Protein AF-A0A7R8VFJ6-F1 (afdb_monomer)

Foldseek 3Di:
DDPPPDQPPDDLLCQLVVCPVVQLADPCLVVLVVVLVVLVVVLVVPDDDDPVLCVLVVDDDQALVNLVVSLVVCCVVQVVQADPVRDRDDPSNVSSVVSNVSCVVRVSRLNVLSVVLNCLVPPVLVVLVVLLVVLVVLLVVLVVLLVVLVVVLVVLVVVLVVVCVVQVHPLPQLLVRNVVCLVCQVVLQQVLLVLLLVLPLLQVLVQLVVCLVVVDDPVPGALLLSVCSNVPNWAFLLCVVVVDHAPAFDEDDQPADRPDDDDPDDDDDDPDPCPDDDDDDDPDPDDDDDDDDPDPDPDDPPPDDDDDPDPDPPPPDDPDDDDDDDDDDDDDDDDPPDDDDDDDDDDDDGHYQDDLRSHILLLRPVSLVSNLVSLVVSLVVLVVVLVVLVCVVVPDPPVVVSCPPGDPSNVPDDSVNSVSSNVSSVVSSCSSPPPNSVSSSCSRPPSVVSVVVSVVSVVSNVVSVVSVVVSVVSVVSSVVSVVVSVVSVVVSVVSVVVSVVSVVVSCPPQVNVLSPPPPAADVLQPDFPDWADDPVLQVLQLVLLLVLLLCLQQQNQCAAPHDDAFHFQAAARADEDVLLQSSQQSVVSDVDFDDRPDRADPPAAKAKDKDKDKDLDSPDDDNQNVVLVVLQVLRNHHHNVCQAFPDDDPSNRSNLQSNQRVWHYKHKIWTWGDDPSIIMIMMMMMTPRTDRDGGHGSGDGDRQNNCHDPPWGQDPPSRRHTD

Radius of gyration: 58.54 Å; Cα contacts (8 Å, |Δi|>4): 838; chains: 1; bounding box: 138×55×151 Å

Nearest PDB structures (foldseek):
  2vzn-assembly1_A  TM=9.624E-01  e=2.994E-16  Solenopsis invicta
  2vzn-assembly2_B  TM=9.491E-01  e=2.994E-16  Solenopsis invicta
  1qnx-assembly1_A  TM=9.626E-01  e=1.123E-15  Vespula vulgaris
  3u3l-assembly1_C  TM=8.846E-01  e=6.362E-11  Tabanus yao
  3u3n-assembly1_C  TM=8.917E-01  e=9.163E-11  Tabanus yao

Structure (mmCIF, N/CA/C/O backbone):
data_AF-A0A7R8VFJ6-F1
#
_entry.id   AF-A0A7R8VFJ6-F1
#
loop_
_atom_site.group_PDB
_atom_site.id
_atom_site.type_symbol
_atom_site.label_atom_id
_atom_site.label_alt_id
_atom_site.label_comp_id
_atom_site.label_asym_id
_atom_site.label_entity_id
_atom_site.label_seq_id
_atom_site.pdbx_PDB_ins_code
_atom_site.Cartn_x
_atom_site.Cartn_y
_atom_site.Cartn_z
_atom_site.occupancy
_atom_site.B_iso_or_equiv
_atom_site.auth_seq_id
_atom_site.auth_comp_id
_atom_site.auth_asym_id
_atom_site.auth_atom_id
_atom_site.pdbx_PDB_model_num
ATOM 1 N N . MET A 1 1 ? 36.444 17.909 -12.738 1.00 27.16 1 MET A N 1
ATOM 2 C CA . MET A 1 1 ? 35.526 16.788 -12.466 1.00 27.16 1 MET A CA 1
ATOM 3 C C . MET A 1 1 ? 34.233 17.122 -13.198 1.00 27.16 1 MET A C 1
ATOM 5 O O . MET A 1 1 ? 33.502 17.986 -12.741 1.00 27.16 1 MET A O 1
ATOM 9 N N . GLN A 1 2 ? 34.096 16.646 -14.438 1.00 28.88 2 GLN A N 1
ATOM 10 C CA . GLN A 1 2 ? 33.061 17.086 -15.383 1.00 28.88 2 GLN A CA 1
ATOM 11 C C . GLN A 1 2 ? 31.870 16.122 -15.325 1.00 28.88 2 GLN A C 1
ATOM 13 O O . GLN A 1 2 ? 32.061 14.911 -15.344 1.00 28.88 2 GLN A O 1
ATOM 18 N N . GLU A 1 3 ? 30.653 16.663 -15.287 1.00 26.98 3 GLU A N 1
ATOM 19 C CA . GLU A 1 3 ? 29.355 15.970 -15.154 1.00 26.98 3 GLU A CA 1
ATOM 20 C C . GLU A 1 3 ? 29.015 14.964 -16.282 1.00 26.98 3 GLU A C 1
ATOM 22 O O . GLU A 1 3 ? 27.919 14.416 -16.319 1.00 26.98 3 GLU A O 1
ATOM 27 N N . GLN A 1 4 ? 29.943 14.678 -17.201 1.00 35.16 4 GLN A N 1
ATOM 28 C CA . GLN A 1 4 ? 29.770 13.735 -18.316 1.00 35.16 4 GLN A CA 1
ATOM 29 C C . GLN A 1 4 ? 30.122 12.278 -17.962 1.00 35.16 4 GLN A C 1
ATOM 31 O O . GLN A 1 4 ? 30.058 11.406 -18.825 1.00 35.16 4 GLN A O 1
ATOM 36 N N . GLU A 1 5 ? 30.492 11.994 -16.710 1.00 34.88 5 GLU A N 1
ATOM 37 C CA . GLU A 1 5 ? 30.974 10.671 -16.283 1.00 34.88 5 GLU A CA 1
ATOM 38 C C . GLU A 1 5 ? 29.968 9.824 -15.487 1.00 34.88 5 GLU A C 1
ATOM 40 O O . GLU A 1 5 ? 30.346 8.773 -14.971 1.00 34.88 5 GLU A O 1
ATOM 45 N N . LEU A 1 6 ? 28.696 10.223 -15.400 1.00 30.75 6 LEU A N 1
ATOM 46 C CA . LEU A 1 6 ? 27.672 9.428 -14.713 1.00 30.75 6 LEU A CA 1
ATOM 47 C C . LEU A 1 6 ? 26.898 8.522 -15.693 1.00 30.75 6 LEU A C 1
ATOM 49 O O . LEU A 1 6 ? 26.538 8.973 -16.785 1.00 30.75 6 LEU A O 1
ATOM 53 N N . PRO A 1 7 ? 26.609 7.256 -15.327 1.00 37.28 7 PRO A N 1
ATOM 54 C CA . PRO A 1 7 ? 25.679 6.414 -16.074 1.00 37.28 7 PRO A CA 1
ATOM 55 C C . PRO A 1 7 ? 24.328 7.132 -16.157 1.00 37.28 7 PRO A C 1
ATOM 57 O O . PRO A 1 7 ? 23.798 7.585 -15.143 1.00 37.28 7 PRO A O 1
ATOM 60 N N . ILE A 1 8 ? 23.787 7.290 -17.368 1.00 44.72 8 ILE A N 1
ATOM 61 C CA . ILE A 1 8 ? 22.525 8.010 -17.560 1.00 44.72 8 ILE A CA 1
ATOM 62 C C . ILE A 1 8 ? 21.388 7.094 -17.104 1.00 44.72 8 ILE A C 1
ATOM 64 O O . ILE A 1 8 ? 20.853 6.309 -17.884 1.00 44.72 8 ILE A O 1
ATOM 68 N N . ASP A 1 9 ? 21.025 7.199 -15.830 1.00 47.50 9 ASP A N 1
ATOM 69 C CA . ASP A 1 9 ? 19.774 6.659 -15.314 1.00 47.50 9 ASP A CA 1
ATOM 70 C C . ASP A 1 9 ? 18.630 7.547 -15.829 1.00 47.50 9 ASP A C 1
ATOM 72 O O . ASP A 1 9 ? 18.383 8.657 -15.343 1.00 47.50 9 ASP A O 1
ATOM 76 N N . ILE A 1 10 ? 17.999 7.127 -16.928 1.00 59.28 10 ILE A N 1
ATOM 77 C CA . ILE A 1 10 ? 16.901 7.883 -17.530 1.00 59.28 10 ILE A CA 1
ATOM 78 C C . ILE A 1 10 ? 15.637 7.560 -16.748 1.00 59.28 10 ILE A C 1
ATOM 80 O O . ILE A 1 10 ? 15.031 6.501 -16.913 1.00 59.28 10 ILE A O 1
ATOM 84 N N . HIS A 1 11 ? 15.190 8.524 -15.947 1.00 66.12 11 HIS A N 1
ATOM 85 C CA . HIS A 1 11 ? 13.877 8.461 -15.323 1.00 66.12 11 HIS A CA 1
ATOM 86 C C . HIS A 1 11 ? 12.801 8.219 -16.395 1.00 66.12 11 HIS A C 1
ATOM 88 O O . HIS A 1 11 ? 12.731 8.969 -17.371 1.00 66.12 11 HIS A O 1
ATOM 94 N N . THR A 1 12 ? 11.929 7.221 -16.204 1.00 70.19 12 THR A N 1
ATOM 95 C CA . THR A 1 12 ? 10.923 6.788 -17.197 1.00 70.19 12 THR A CA 1
ATOM 96 C C . THR A 1 12 ? 10.117 7.956 -17.772 1.00 70.19 12 THR A C 1
ATOM 98 O O . THR A 1 12 ? 9.891 8.020 -18.974 1.00 70.19 12 THR A O 1
ATOM 101 N N . ASN A 1 13 ? 9.781 8.943 -16.937 1.00 74.12 13 ASN A N 1
ATOM 102 C CA . ASN A 1 13 ? 9.029 10.146 -17.331 1.00 74.12 13 ASN A CA 1
ATOM 103 C C . ASN A 1 13 ? 9.730 11.025 -18.370 1.00 74.12 13 ASN A C 1
ATOM 105 O O . ASN A 1 13 ? 9.057 11.729 -19.110 1.00 74.12 13 ASN A O 1
ATOM 109 N N . LYS A 1 14 ? 11.062 10.986 -18.428 1.00 76.62 14 LYS A N 1
ATOM 110 C CA . LYS A 1 14 ? 11.872 11.750 -19.383 1.00 76.62 14 LYS A CA 1
ATOM 111 C C . LYS A 1 14 ? 12.306 10.908 -20.580 1.00 76.62 14 LYS A C 1
ATOM 113 O O . LYS A 1 14 ? 13.003 11.423 -21.447 1.00 76.62 14 LYS A O 1
ATOM 118 N N . LEU A 1 15 ? 11.910 9.633 -20.644 1.00 77.81 15 LEU A N 1
ATOM 119 C CA . LEU A 1 15 ? 12.341 8.710 -21.693 1.00 77.81 15 LEU A CA 1
ATOM 120 C C . LEU A 1 15 ? 11.954 9.215 -23.086 1.00 77.81 15 LEU A C 1
ATOM 122 O O . LEU A 1 15 ? 12.795 9.248 -23.977 1.00 77.81 15 LEU A O 1
ATOM 126 N N . LEU A 1 16 ? 10.709 9.660 -23.266 1.00 81.38 16 LEU A N 1
ATOM 127 C CA . LEU A 1 16 ? 10.234 10.161 -24.557 1.00 81.38 16 LEU A CA 1
ATOM 128 C C . LEU A 1 16 ? 10.955 11.453 -24.979 1.00 81.38 16 LEU A C 1
ATOM 130 O O . LEU A 1 16 ? 11.437 11.550 -26.107 1.00 81.38 16 LEU A O 1
ATOM 134 N N . ASP A 1 17 ? 11.093 12.417 -24.067 1.00 78.88 17 ASP A N 1
ATOM 135 C CA . ASP A 1 17 ? 11.800 13.678 -24.332 1.00 78.88 17 ASP A CA 1
ATOM 136 C C . ASP A 1 17 ? 13.281 13.441 -24.649 1.00 78.88 17 ASP A C 1
ATOM 138 O O . ASP A 1 17 ? 13.868 14.080 -25.528 1.00 78.88 17 ASP A O 1
ATOM 142 N N . TRP A 1 18 ? 13.889 12.473 -23.965 1.00 77.00 18 TRP A N 1
ATOM 143 C CA . TRP A 1 18 ? 15.258 12.047 -24.210 1.00 77.00 18 TRP A CA 1
ATOM 144 C C . TRP A 1 18 ? 15.414 11.447 -25.617 1.00 77.00 18 TRP A C 1
ATOM 146 O O . TRP A 1 18 ? 16.291 11.875 -26.369 1.00 77.00 18 TRP A O 1
ATOM 156 N N . LEU A 1 19 ? 14.513 10.545 -26.023 1.00 75.81 19 LEU A N 1
ATOM 157 C CA . LEU A 1 19 ? 14.510 9.937 -27.361 1.00 75.81 19 LEU A CA 1
ATOM 158 C C . LEU A 1 19 ? 14.372 10.976 -28.484 1.00 75.81 19 LEU A C 1
ATOM 160 O O . LEU A 1 19 ? 15.055 10.888 -29.509 1.00 75.81 19 LEU A O 1
ATOM 164 N N . ILE A 1 20 ? 13.521 11.983 -28.280 1.00 78.50 20 ILE A N 1
ATOM 165 C CA . ILE A 1 20 ? 13.293 13.066 -29.242 1.00 78.50 20 ILE A CA 1
ATOM 166 C C . ILE A 1 20 ? 14.491 14.029 -29.288 1.00 78.50 20 ILE A C 1
ATOM 168 O O . ILE A 1 20 ? 14.954 14.396 -30.369 1.00 78.50 20 ILE A O 1
ATOM 172 N N . SER A 1 21 ? 15.023 14.444 -28.133 1.00 75.00 21 SER A N 1
ATOM 173 C CA . SER A 1 21 ? 16.145 15.397 -28.059 1.00 75.00 21 SER A CA 1
ATOM 174 C C . SER A 1 21 ? 17.431 14.859 -28.695 1.00 75.00 21 SER A C 1
ATOM 176 O O . SER A 1 21 ? 18.168 15.615 -29.330 1.00 75.00 21 SER A O 1
ATOM 178 N N . ARG A 1 22 ? 17.663 13.545 -28.601 1.00 67.75 22 ARG A N 1
ATOM 179 C CA . ARG A 1 22 ? 18.815 12.846 -29.191 1.00 67.75 22 ARG A CA 1
ATOM 180 C C . ARG A 1 22 ? 18.595 12.398 -30.640 1.00 67.75 22 ARG A C 1
ATOM 182 O O . ARG A 1 22 ? 19.457 11.735 -31.204 1.00 67.75 22 ARG A O 1
ATOM 189 N N . ARG A 1 23 ? 17.475 12.792 -31.265 1.00 68.75 23 ARG A N 1
ATOM 190 C CA . ARG A 1 23 ? 17.105 12.454 -32.655 1.00 68.75 23 ARG A CA 1
ATOM 191 C C . ARG A 1 23 ? 16.979 10.947 -32.927 1.00 68.75 23 ARG A C 1
ATOM 193 O O . ARG A 1 23 ? 17.081 10.526 -34.075 1.00 68.75 23 ARG A O 1
ATOM 200 N N . HIS A 1 24 ? 16.730 10.138 -31.896 1.00 68.19 24 HIS A N 1
ATOM 201 C CA . HIS A 1 24 ? 16.399 8.721 -32.075 1.00 68.19 24 HIS A CA 1
ATOM 202 C C . HIS A 1 24 ? 14.964 8.533 -32.582 1.00 68.19 24 HIS A C 1
ATOM 204 O O . HIS A 1 24 ? 14.688 7.558 -33.283 1.00 68.19 24 HIS A O 1
ATOM 210 N N . CYS A 1 25 ? 14.081 9.484 -32.262 1.00 77.69 25 CYS A N 1
ATOM 211 C CA . CYS A 1 25 ? 12.703 9.548 -32.733 1.00 77.69 25 CYS A CA 1
ATOM 212 C C . CYS A 1 25 ? 12.372 10.937 -33.296 1.00 77.69 25 CYS A C 1
ATOM 214 O O . CYS A 1 25 ? 12.909 11.953 -32.845 1.00 77.69 25 CYS A O 1
ATOM 216 N N . ASN A 1 26 ? 11.461 10.987 -34.268 1.00 80.31 26 ASN A N 1
ATOM 217 C CA . ASN A 1 26 ? 10.963 12.240 -34.834 1.00 80.31 26 ASN A CA 1
ATOM 218 C C . ASN A 1 26 ? 9.970 12.928 -33.870 1.00 80.31 26 ASN A C 1
ATOM 220 O O . ASN A 1 26 ? 9.230 12.259 -33.156 1.00 80.31 26 ASN A O 1
ATOM 224 N N . ARG A 1 27 ? 9.908 14.267 -33.874 1.00 80.88 27 ARG A N 1
ATOM 225 C CA . ARG A 1 27 ? 8.922 15.061 -33.114 1.00 80.88 27 ARG A CA 1
ATOM 226 C C . ARG A 1 27 ? 7.485 14.820 -33.579 1.00 80.88 27 ARG A C 1
ATOM 228 O O . ARG A 1 27 ? 6.568 14.895 -32.772 1.00 80.88 27 ARG A O 1
ATOM 235 N N . GLU A 1 28 ? 7.296 14.489 -34.853 1.00 84.25 28 GLU A N 1
ATOM 236 C CA . GLU A 1 28 ? 5.978 14.254 -35.459 1.00 84.25 28 GLU A CA 1
ATOM 237 C C . GLU A 1 28 ? 5.476 12.806 -35.315 1.00 84.25 28 GLU A C 1
ATOM 239 O O . GLU A 1 28 ? 4.556 12.387 -36.012 1.00 84.25 28 GLU A O 1
ATOM 244 N N . TRP A 1 29 ? 6.044 12.011 -34.404 1.00 85.69 29 TRP A N 1
ATOM 245 C CA . TRP A 1 29 ? 5.676 10.600 -34.237 1.00 85.69 29 TRP A CA 1
ATOM 246 C C . TRP A 1 29 ? 4.169 10.384 -33.969 1.00 85.69 29 TRP A C 1
ATOM 248 O O . TRP A 1 29 ? 3.617 9.367 -34.378 1.00 85.69 29 TRP A O 1
ATOM 258 N N . GLN A 1 30 ? 3.470 11.345 -33.350 1.00 86.69 30 GLN A N 1
ATOM 259 C CA . GLN A 1 30 ? 2.037 11.242 -33.031 1.00 86.69 30 GLN A CA 1
ATOM 260 C C . GLN A 1 30 ? 1.133 11.162 -34.274 1.00 86.69 30 GLN A C 1
ATOM 262 O O . GLN A 1 30 ? 0.190 10.368 -34.300 1.00 86.69 30 GLN A O 1
ATOM 267 N N . SER A 1 31 ? 1.415 11.953 -35.317 1.00 87.50 31 SER A N 1
ATOM 268 C CA . SER A 1 31 ? 0.641 11.920 -36.569 1.00 87.50 31 SER A CA 1
ATOM 269 C C . SER A 1 31 ? 0.895 10.618 -37.337 1.00 87.50 31 SER A C 1
ATOM 271 O O . SER A 1 31 ? -0.022 10.029 -37.922 1.00 87.50 31 SER A O 1
ATOM 273 N N . GLN A 1 32 ? 2.131 10.117 -37.260 1.00 86.12 32 GLN A N 1
ATOM 274 C CA . GLN A 1 32 ? 2.526 8.837 -37.837 1.00 86.12 32 GLN A CA 1
ATOM 275 C C . GLN A 1 32 ? 1.812 7.672 -37.132 1.00 86.12 32 GLN A C 1
ATOM 277 O O . GLN A 1 32 ? 1.221 6.830 -37.808 1.00 86.12 32 GLN A O 1
ATOM 282 N N . VAL A 1 33 ? 1.743 7.671 -35.793 1.00 86.62 33 VAL A N 1
ATOM 283 C CA . VAL A 1 33 ? 0.975 6.674 -35.018 1.00 86.62 33 VAL A CA 1
ATOM 284 C C . VAL A 1 33 ? -0.505 6.684 -35.401 1.00 86.62 33 VAL A C 1
ATOM 286 O O . VAL A 1 33 ? -1.090 5.618 -35.578 1.00 86.62 33 VAL A O 1
ATOM 289 N N . LEU A 1 34 ? -1.128 7.854 -35.582 1.00 87.00 34 LEU A N 1
ATOM 290 C CA . LEU A 1 34 ? -2.541 7.941 -35.977 1.00 87.00 34 LEU A CA 1
ATOM 291 C C . LEU A 1 34 ? -2.804 7.279 -37.345 1.00 87.00 34 LEU A C 1
ATOM 293 O O . LEU A 1 34 ? -3.784 6.549 -37.532 1.00 87.00 34 LEU A O 1
ATOM 297 N N . THR A 1 35 ? -1.889 7.495 -38.291 1.00 88.56 35 THR A N 1
ATOM 298 C CA . THR A 1 35 ? -1.936 6.885 -39.627 1.00 88.56 35 THR A CA 1
ATOM 299 C C . THR A 1 35 ? -1.783 5.366 -39.538 1.00 88.56 35 THR A C 1
ATOM 301 O O . THR A 1 35 ? -2.549 4.620 -40.152 1.00 88.56 35 THR A O 1
ATOM 304 N N . ILE A 1 36 ? -0.832 4.901 -38.724 1.00 87.69 36 ILE A N 1
ATOM 305 C CA . ILE A 1 36 ? -0.587 3.476 -38.492 1.00 87.69 36 ILE A CA 1
ATOM 306 C C . ILE A 1 36 ? -1.805 2.814 -37.833 1.00 87.69 36 ILE A C 1
ATOM 308 O O . ILE A 1 36 ? -2.252 1.771 -38.300 1.00 87.69 36 ILE A O 1
ATOM 312 N N . ARG A 1 37 ? -2.420 3.449 -36.828 1.00 86.75 37 ARG A N 1
ATOM 313 C CA . ARG A 1 37 ? -3.651 2.955 -36.184 1.00 86.75 37 ARG A CA 1
ATOM 314 C C . ARG A 1 37 ? -4.803 2.783 -37.165 1.00 86.75 37 ARG A C 1
ATOM 316 O O . ARG A 1 37 ? -5.512 1.786 -37.105 1.00 86.75 37 ARG A O 1
ATOM 323 N N . THR A 1 38 ? -4.982 3.733 -38.079 1.00 87.88 38 THR A N 1
ATOM 324 C CA . THR A 1 38 ? -6.034 3.643 -39.102 1.00 87.88 38 THR A CA 1
ATOM 325 C C . THR A 1 38 ? -5.811 2.423 -40.002 1.00 87.88 38 THR A C 1
ATOM 327 O O . THR A 1 38 ? -6.749 1.682 -40.290 1.00 87.88 38 THR A O 1
ATOM 330 N N . LYS A 1 39 ? -4.554 2.152 -40.381 1.00 87.00 39 LYS A N 1
ATOM 331 C CA . LYS A 1 39 ? -4.182 0.947 -41.138 1.00 87.00 39 LYS A CA 1
ATOM 332 C C . LYS A 1 39 ? -4.370 -0.338 -40.330 1.00 87.00 39 LYS A C 1
ATOM 334 O O . LYS A 1 39 ? -4.899 -1.299 -40.879 1.00 87.00 39 LYS A O 1
ATOM 339 N N . ILE A 1 40 ? -4.018 -0.344 -39.043 1.00 85.69 40 ILE A N 1
ATOM 340 C CA . ILE A 1 40 ? -4.259 -1.479 -38.139 1.00 85.69 40 ILE A CA 1
ATOM 341 C C . ILE A 1 40 ? -5.757 -1.795 -38.064 1.00 85.69 40 ILE A C 1
ATOM 343 O O . ILE A 1 40 ? -6.141 -2.939 -38.277 1.00 85.69 40 ILE A O 1
ATOM 347 N N . ASN A 1 41 ? -6.614 -0.794 -37.846 1.00 84.88 41 ASN A N 1
ATOM 348 C CA . ASN A 1 41 ? -8.065 -0.994 -37.763 1.00 84.88 41 ASN A CA 1
ATOM 349 C C . ASN A 1 41 ? -8.651 -1.599 -39.045 1.00 84.88 41 ASN A C 1
ATOM 351 O O . ASN A 1 41 ? -9.515 -2.470 -38.965 1.00 84.88 41 ASN A O 1
ATOM 355 N N . ASN A 1 42 ? -8.153 -1.186 -40.213 1.00 84.94 42 ASN A N 1
ATOM 356 C CA . ASN A 1 42 ? -8.558 -1.764 -41.494 1.00 84.94 42 ASN A CA 1
ATOM 357 C C . ASN A 1 42 ? -8.042 -3.203 -41.668 1.00 84.94 42 ASN A C 1
ATOM 359 O O . ASN A 1 42 ? -8.770 -4.053 -42.171 1.00 84.94 42 ASN A O 1
ATOM 363 N N . ALA A 1 43 ? -6.814 -3.490 -41.226 1.00 82.06 43 ALA A N 1
ATOM 364 C CA . ALA A 1 43 ? -6.198 -4.813 -41.331 1.00 82.06 43 ALA A CA 1
ATOM 365 C C . ALA A 1 43 ? -6.806 -5.847 -40.362 1.00 82.06 43 ALA A C 1
ATOM 367 O O . ALA A 1 43 ? -6.830 -7.036 -40.676 1.00 82.06 43 ALA A O 1
ATOM 368 N N . ILE A 1 44 ? -7.333 -5.416 -39.207 1.00 79.81 44 ILE A N 1
ATOM 369 C CA . ILE A 1 44 ? -8.015 -6.301 -38.243 1.00 79.81 44 ILE A CA 1
ATOM 370 C C . ILE A 1 44 ? -9.283 -6.926 -38.846 1.00 79.81 44 ILE A C 1
ATOM 372 O O . ILE A 1 44 ? -9.606 -8.066 -38.523 1.00 79.81 44 ILE A O 1
ATOM 376 N N . GLN A 1 45 ? -9.987 -6.213 -39.732 1.00 78.00 45 GLN A N 1
ATOM 377 C CA . GLN A 1 45 ? -11.250 -6.681 -40.323 1.00 78.00 45 GLN A CA 1
ATOM 378 C C . GLN A 1 45 ? -11.084 -7.913 -41.231 1.00 78.00 45 GLN A C 1
ATOM 380 O O . GLN A 1 45 ? -12.052 -8.625 -41.473 1.00 78.00 45 GLN A O 1
ATOM 385 N N . ASP A 1 46 ? -9.870 -8.184 -41.720 1.00 72.19 46 ASP A N 1
ATOM 386 C CA . ASP A 1 46 ? -9.556 -9.309 -42.616 1.00 72.19 46 ASP A CA 1
ATOM 387 C C . ASP A 1 46 ? -8.755 -10.422 -41.894 1.00 72.19 46 ASP A C 1
ATOM 389 O O . ASP A 1 46 ? -8.038 -11.203 -42.521 1.00 72.19 46 ASP A O 1
ATOM 393 N N . MET A 1 47 ? -8.828 -10.490 -40.555 1.00 68.00 47 MET A N 1
ATOM 394 C CA . MET A 1 47 ? -8.077 -11.458 -39.738 1.00 68.00 47 MET A CA 1
ATOM 395 C C . MET A 1 47 ? -8.715 -12.863 -39.724 1.00 68.00 47 MET A C 1
ATOM 397 O O . MET A 1 47 ? -9.929 -12.989 -39.556 1.00 68.00 47 MET A O 1
ATOM 401 N N . PRO A 1 48 ? -7.918 -13.944 -39.832 1.00 65.00 48 PRO A N 1
ATOM 402 C CA . PRO A 1 48 ? -8.406 -15.311 -39.662 1.00 65.00 48 PRO A CA 1
ATOM 403 C C . PRO A 1 48 ? -8.683 -15.647 -38.186 1.00 65.00 48 PRO A C 1
ATOM 405 O O . PRO A 1 48 ? -8.034 -15.130 -37.275 1.00 65.00 48 PRO A O 1
ATOM 408 N N . VAL A 1 49 ? -9.621 -16.570 -37.945 1.00 61.50 49 VAL A N 1
ATOM 409 C CA . VAL A 1 49 ? -9.939 -17.071 -36.599 1.00 61.50 49 VAL A CA 1
ATOM 410 C C . VAL A 1 49 ? -8.825 -18.018 -36.142 1.00 61.50 49 VAL A C 1
ATOM 412 O O . VAL A 1 49 ? -8.827 -19.201 -36.466 1.00 61.50 49 VAL A O 1
ATOM 415 N N . HIS A 1 50 ? -7.848 -17.487 -35.411 1.00 67.56 50 HIS A N 1
ATOM 416 C CA . HIS A 1 50 ? -6.760 -18.252 -34.797 1.00 67.56 50 HIS A CA 1
ATOM 417 C C . HIS A 1 50 ? -6.695 -17.929 -33.300 1.00 67.56 50 HIS A C 1
ATOM 419 O O . HIS A 1 50 ? -6.682 -16.753 -32.933 1.00 67.56 50 HIS A O 1
ATOM 425 N N . GLU A 1 51 ? -6.627 -18.937 -32.423 1.00 63.25 51 GLU A N 1
ATOM 426 C CA . GLU A 1 51 ? -6.679 -18.739 -30.960 1.00 63.25 51 GLU A CA 1
ATOM 427 C C . GLU A 1 51 ? -5.589 -17.784 -30.447 1.00 63.25 51 GLU A C 1
ATOM 429 O O . GLU A 1 51 ? -5.858 -16.906 -29.625 1.00 63.25 51 GLU A O 1
ATOM 434 N N . GLY A 1 52 ? -4.367 -17.892 -30.985 1.00 63.84 52 GLY A N 1
ATOM 435 C CA . GLY A 1 52 ? -3.257 -17.001 -30.631 1.00 63.84 52 GLY A CA 1
ATOM 436 C C . GLY A 1 52 ? -3.487 -15.543 -31.043 1.00 63.84 52 GLY A C 1
ATOM 437 O O . GLY A 1 52 ? -3.066 -14.630 -30.340 1.00 63.84 52 GLY A O 1
ATOM 438 N N . ILE A 1 53 ? -4.212 -15.318 -32.141 1.00 67.75 53 ILE A N 1
ATOM 439 C CA . ILE A 1 53 ? -4.561 -13.980 -32.625 1.00 67.75 53 ILE A CA 1
ATOM 440 C C . ILE A 1 53 ? -5.735 -13.423 -31.815 1.00 67.75 53 ILE A C 1
ATOM 442 O O . ILE A 1 53 ? -5.677 -12.281 -31.367 1.00 67.75 53 ILE A O 1
ATOM 446 N N . MET A 1 54 ? -6.757 -14.238 -31.535 1.00 63.38 54 MET A N 1
ATOM 447 C CA . MET A 1 54 ? -7.885 -13.827 -30.697 1.00 63.38 54 MET A CA 1
ATOM 448 C C . MET A 1 54 ? -7.429 -13.421 -29.295 1.00 63.38 54 MET A C 1
ATOM 450 O O . MET A 1 54 ? -7.866 -12.389 -28.804 1.00 63.38 54 MET A O 1
ATOM 454 N N . LYS A 1 55 ? -6.480 -14.142 -28.686 1.00 69.50 55 LYS A N 1
ATOM 455 C CA . LYS A 1 55 ? -5.915 -13.794 -27.371 1.00 69.50 55 LYS A CA 1
ATOM 456 C C . LYS A 1 55 ? -5.113 -12.484 -27.371 1.00 69.50 55 LYS A C 1
ATOM 458 O O . LYS A 1 55 ? -5.060 -11.799 -26.351 1.00 69.50 55 LYS A O 1
ATOM 463 N N . LEU A 1 56 ? -4.483 -12.134 -28.496 1.00 66.44 56 LEU A N 1
ATOM 464 C CA . LEU A 1 56 ? -3.782 -10.855 -28.676 1.00 66.44 56 LEU A CA 1
ATOM 465 C C . LEU A 1 56 ? -4.759 -9.691 -28.926 1.00 66.44 56 LEU A C 1
ATOM 467 O O . LEU A 1 56 ? -4.474 -8.556 -28.540 1.00 66.44 56 LEU A O 1
ATOM 471 N N . LEU A 1 57 ? -5.914 -9.978 -29.534 1.00 64.00 57 LEU A N 1
ATOM 472 C CA . LEU A 1 57 ? -6.973 -9.009 -29.824 1.00 64.00 57 LEU A CA 1
ATOM 473 C C . LEU A 1 57 ? -7.956 -8.798 -28.656 1.00 64.00 57 LEU A C 1
ATOM 475 O O . LEU A 1 57 ? -8.506 -7.708 -28.518 1.00 64.00 57 LEU A O 1
ATOM 479 N N . SER A 1 58 ? -8.174 -9.795 -27.793 1.00 52.66 58 SER A N 1
ATOM 480 C CA . SER A 1 58 ? -9.285 -9.844 -26.824 1.00 52.66 58 SER A CA 1
ATOM 481 C C . SER A 1 58 ? -9.119 -8.974 -25.570 1.00 52.66 58 SER A C 1
ATOM 483 O O . SER A 1 58 ? -9.703 -9.275 -24.532 1.00 52.66 58 SER A O 1
ATOM 485 N N . GLY A 1 59 ? -8.333 -7.899 -25.612 1.00 56.84 59 GLY A N 1
ATOM 486 C CA . GLY A 1 59 ? -8.255 -7.012 -24.447 1.00 56.84 59 GLY A CA 1
ATOM 487 C C . GLY A 1 59 ? -7.194 -5.926 -24.461 1.00 56.84 59 GLY A C 1
ATOM 488 O O . GLY A 1 59 ? -6.867 -5.414 -23.390 1.00 56.84 59 GLY A O 1
ATOM 489 N N . THR A 1 60 ? -6.611 -5.576 -25.610 1.00 60.06 60 THR A N 1
ATOM 490 C CA . THR A 1 60 ? -5.486 -4.636 -25.612 1.00 60.06 60 THR A CA 1
ATOM 491 C C . THR A 1 60 ? -5.401 -3.750 -26.837 1.00 60.06 60 THR A C 1
ATOM 493 O O . THR A 1 60 ? -5.662 -4.151 -27.965 1.00 60.06 60 THR A O 1
ATOM 496 N N . TYR A 1 61 ? -4.917 -2.541 -26.571 1.00 69.12 61 TYR A N 1
ATOM 497 C CA . TYR A 1 61 ? -4.273 -1.676 -27.541 1.00 69.12 61 TYR A CA 1
ATOM 498 C C . TYR A 1 61 ? -3.184 -2.450 -28.314 1.00 69.12 61 TYR A C 1
ATOM 500 O O . TYR A 1 61 ? -2.237 -2.969 -27.713 1.00 69.12 61 TYR A O 1
ATOM 508 N N . ILE A 1 62 ? -3.328 -2.563 -29.638 1.00 78.06 62 ILE A N 1
ATOM 509 C CA . ILE A 1 62 ? -2.346 -3.233 -30.501 1.00 78.06 62 ILE A CA 1
ATOM 510 C C . ILE A 1 62 ? -1.155 -2.294 -30.680 1.00 78.06 62 ILE A C 1
ATOM 512 O O . ILE A 1 62 ? -1.308 -1.189 -31.188 1.00 78.06 62 ILE A O 1
ATOM 516 N N . ASN A 1 63 ? 0.022 -2.743 -30.252 1.00 82.88 63 ASN A N 1
ATOM 517 C CA . ASN A 1 63 ? 1.277 -2.018 -30.399 1.00 82.88 63 ASN A CA 1
ATOM 518 C C . ASN A 1 63 ? 2.145 -2.699 -31.469 1.00 82.88 63 ASN A C 1
ATOM 520 O O . ASN A 1 63 ? 1.813 -3.772 -31.986 1.00 82.88 63 ASN A O 1
ATOM 524 N N . TYR A 1 64 ? 3.288 -2.099 -31.780 1.00 84.56 64 TYR A N 1
ATOM 525 C CA . TYR A 1 64 ? 4.268 -2.664 -32.708 1.00 84.56 64 TYR A CA 1
ATOM 526 C C . TYR A 1 64 ? 4.672 -4.121 -32.402 1.00 84.56 64 TYR A C 1
ATOM 528 O O . TYR A 1 64 ? 4.769 -4.940 -33.318 1.00 84.56 64 TYR A O 1
ATOM 536 N N . PHE A 1 65 ? 4.866 -4.479 -31.130 1.00 82.62 65 PHE A N 1
ATOM 537 C CA . PHE A 1 65 ? 5.265 -5.832 -30.728 1.00 82.62 65 PHE A CA 1
ATOM 538 C C . PHE A 1 65 ? 4.165 -6.864 -30.991 1.00 82.62 65 PHE A C 1
ATOM 540 O O . PHE A 1 65 ? 4.444 -7.978 -31.438 1.00 82.62 65 PHE A O 1
ATOM 547 N N . HIS A 1 66 ? 2.902 -6.478 -30.799 1.00 82.50 66 HIS A N 1
ATOM 548 C CA . HIS A 1 66 ? 1.752 -7.275 -31.217 1.00 82.50 66 HIS A CA 1
ATOM 549 C C . HIS A 1 66 ? 1.716 -7.425 -32.743 1.00 82.50 66 HIS A C 1
ATOM 551 O O . HIS A 1 66 ? 1.527 -8.535 -33.230 1.00 82.50 66 HIS A O 1
ATOM 557 N N . CYS A 1 67 ? 1.982 -6.355 -33.502 1.00 84.75 67 CYS A N 1
ATOM 558 C CA . CYS A 1 67 ? 2.058 -6.419 -34.967 1.00 84.75 67 CYS A CA 1
ATOM 559 C C . CYS A 1 67 ? 3.156 -7.389 -35.441 1.00 84.75 67 CYS A C 1
ATOM 561 O O . CYS A 1 67 ? 2.927 -8.165 -36.366 1.00 84.75 67 CYS A O 1
ATOM 563 N N . LYS A 1 68 ? 4.326 -7.405 -34.784 1.00 84.56 68 LYS A N 1
ATOM 564 C CA . LYS A 1 68 ? 5.402 -8.365 -35.083 1.00 84.56 68 LYS A CA 1
ATOM 565 C C . LYS A 1 68 ? 4.991 -9.812 -34.820 1.00 84.56 68 LYS A C 1
ATOM 567 O O . LYS A 1 68 ? 5.163 -10.644 -35.706 1.00 84.56 68 LYS A O 1
ATOM 572 N N . LYS A 1 69 ? 4.387 -10.090 -33.661 1.00 82.81 69 LYS A N 1
ATOM 573 C CA . LYS A 1 69 ? 3.868 -11.426 -33.317 1.00 82.81 69 LYS A CA 1
ATOM 574 C C . LYS A 1 69 ? 2.776 -11.879 -34.293 1.00 82.81 69 LYS A C 1
ATOM 576 O O . LYS A 1 69 ? 2.769 -13.030 -34.708 1.00 82.81 69 LYS A O 1
ATOM 581 N N . ILE A 1 70 ? 1.895 -10.972 -34.724 1.00 83.44 70 ILE A N 1
ATOM 582 C CA . ILE A 1 70 ? 0.875 -11.263 -35.746 1.00 83.44 70 ILE A CA 1
ATOM 583 C C . ILE A 1 70 ? 1.539 -11.633 -37.077 1.00 83.44 70 ILE A C 1
ATOM 585 O O . ILE A 1 70 ? 1.172 -12.638 -37.676 1.00 83.44 70 ILE A O 1
ATOM 589 N N . VAL A 1 71 ? 2.555 -10.886 -37.519 1.00 83.19 71 VAL A N 1
ATOM 590 C CA . VAL A 1 71 ? 3.310 -11.220 -38.738 1.00 83.19 71 VAL A CA 1
ATOM 591 C C . VAL A 1 71 ? 4.026 -12.570 -38.616 1.00 83.19 71 VAL A C 1
ATOM 593 O O . VAL A 1 71 ? 4.094 -13.300 -39.600 1.00 83.19 71 VAL A O 1
ATOM 596 N N . GLU A 1 72 ? 4.559 -12.927 -37.447 1.00 83.19 72 GLU A N 1
ATOM 597 C CA . GLU A 1 72 ? 5.170 -14.244 -37.204 1.00 83.19 72 GLU A CA 1
ATOM 598 C C . GLU A 1 72 ? 4.148 -15.381 -37.290 1.00 83.19 72 GLU A C 1
ATOM 600 O O . GLU A 1 72 ? 4.356 -16.319 -38.056 1.00 83.19 72 GLU A O 1
ATOM 605 N N . ILE A 1 73 ? 2.999 -15.249 -36.624 1.00 80.31 73 ILE A N 1
ATOM 606 C CA . ILE A 1 73 ? 1.910 -16.237 -36.692 1.00 80.31 73 ILE A CA 1
ATOM 607 C C . ILE A 1 73 ? 1.390 -16.379 -38.131 1.00 80.31 73 ILE A C 1
ATOM 609 O O . ILE A 1 73 ? 1.137 -17.486 -38.609 1.00 80.31 73 ILE A O 1
ATOM 613 N N . LEU A 1 74 ? 1.263 -15.270 -38.866 1.00 77.00 74 LEU A N 1
ATOM 614 C CA . LEU A 1 74 ? 0.874 -15.299 -40.278 1.00 77.00 74 LEU A CA 1
ATOM 615 C C . LEU A 1 74 ? 1.932 -15.989 -41.156 1.00 77.00 74 LEU A C 1
ATOM 617 O O . LEU A 1 74 ? 1.582 -16.644 -42.132 1.00 77.00 74 LEU A O 1
ATOM 621 N N . LYS A 1 75 ? 3.229 -15.890 -40.825 1.00 76.44 75 LYS A N 1
ATOM 622 C CA . LYS A 1 75 ? 4.294 -16.598 -41.563 1.00 76.44 75 LYS A CA 1
ATOM 623 C C . LYS A 1 75 ? 4.225 -18.108 -41.351 1.00 76.44 75 LYS A C 1
ATOM 625 O O . LYS A 1 75 ? 4.536 -18.846 -42.282 1.00 76.44 75 LYS A O 1
ATOM 630 N N . GLU A 1 76 ? 3.849 -18.546 -40.153 1.00 75.38 76 GLU A N 1
ATOM 631 C CA . GLU A 1 76 ? 3.677 -19.964 -39.818 1.00 75.38 76 GLU A CA 1
ATOM 632 C C . GLU A 1 76 ? 2.426 -20.556 -40.478 1.00 75.38 76 GLU A C 1
ATOM 634 O O . GLU A 1 76 ? 2.464 -21.673 -40.985 1.00 75.38 76 GLU A O 1
ATOM 639 N N . THR A 1 77 ? 1.335 -19.789 -40.527 1.00 71.62 77 THR A N 1
ATOM 640 C CA . THR A 1 77 ? 0.037 -20.244 -41.056 1.00 71.62 77 THR A CA 1
ATOM 641 C C . THR A 1 77 ? -0.098 -20.126 -42.578 1.00 71.62 77 THR A C 1
ATOM 643 O O . THR A 1 77 ? -0.805 -20.927 -43.182 1.00 71.62 77 THR A O 1
ATOM 646 N N . GLU A 1 78 ? 0.590 -19.181 -43.230 1.00 66.50 78 GLU A N 1
ATOM 647 C CA . GLU A 1 78 ? 0.524 -18.954 -44.687 1.00 66.50 78 GLU A CA 1
ATOM 648 C C . GLU A 1 78 ? 1.796 -19.402 -45.440 1.00 66.50 78 GLU A C 1
ATOM 650 O O . GLU A 1 78 ? 2.083 -18.911 -46.542 1.00 66.50 78 GLU A O 1
ATOM 655 N N . ALA A 1 79 ? 2.571 -20.329 -44.861 1.00 56.91 79 ALA A N 1
ATOM 656 C CA . ALA A 1 79 ? 3.856 -20.806 -45.386 1.00 56.91 79 ALA A CA 1
ATOM 657 C C . ALA A 1 79 ? 3.795 -21.318 -46.845 1.00 56.91 79 ALA A C 1
ATOM 659 O O . ALA A 1 79 ? 4.776 -21.166 -47.580 1.00 56.91 79 ALA A O 1
ATOM 660 N N . ASP A 1 80 ? 2.634 -21.816 -47.282 1.00 52.28 80 ASP A N 1
ATOM 661 C CA . ASP A 1 80 ? 2.394 -22.394 -48.613 1.00 52.28 80 ASP A CA 1
ATOM 662 C C . ASP A 1 80 ? 2.040 -21.361 -49.707 1.00 52.28 80 ASP A C 1
ATOM 664 O O . ASP A 1 80 ? 1.888 -21.711 -50.875 1.00 52.28 80 ASP A O 1
ATOM 668 N N . SER A 1 81 ? 1.935 -20.067 -49.372 1.00 55.47 81 SER A N 1
ATOM 669 C CA . SER A 1 81 ? 1.500 -18.997 -50.298 1.00 55.47 81 SER A CA 1
ATOM 670 C C . SER A 1 81 ? 2.641 -18.183 -50.940 1.00 55.47 81 SER A C 1
ATOM 672 O O . SER A 1 81 ? 2.438 -17.059 -51.421 1.00 55.47 81 SER A O 1
ATOM 674 N N . LYS A 1 82 ? 3.875 -18.705 -50.924 1.00 56.72 82 LYS A N 1
ATOM 675 C CA . LYS A 1 82 ? 5.051 -18.006 -51.469 1.00 56.72 82 LYS A CA 1
ATOM 676 C C . LYS A 1 82 ? 5.088 -18.091 -52.996 1.00 56.72 82 LYS A C 1
ATOM 678 O O . LYS A 1 82 ? 5.159 -19.174 -53.567 1.00 56.72 82 LYS A O 1
ATOM 683 N N . ASN A 1 83 ? 5.129 -16.938 -53.662 1.00 56.97 83 ASN A N 1
ATOM 684 C CA . ASN A 1 83 ? 5.378 -16.872 -55.103 1.00 56.97 83 ASN A CA 1
ATOM 685 C C . ASN A 1 83 ? 6.849 -17.203 -55.427 1.00 56.97 83 ASN A C 1
ATOM 687 O O . ASN A 1 83 ? 7.723 -17.048 -54.576 1.00 56.97 83 ASN A O 1
ATOM 691 N N . PHE A 1 84 ? 7.132 -17.568 -56.685 1.00 44.56 84 PHE A N 1
ATOM 692 C CA . PHE A 1 84 ? 8.442 -17.993 -57.231 1.00 44.56 84 PHE A CA 1
ATOM 693 C C . PHE A 1 84 ? 9.643 -17.060 -56.917 1.00 44.56 84 PHE A C 1
ATOM 695 O O . PHE A 1 84 ? 10.791 -17.470 -57.028 1.00 44.56 84 PHE A O 1
ATOM 702 N N . PHE A 1 85 ? 9.393 -15.823 -56.468 1.00 48.84 85 PHE A N 1
ATOM 703 C CA . PHE A 1 85 ? 10.396 -14.833 -56.040 1.00 48.84 85 PHE A CA 1
ATOM 704 C C . PHE A 1 85 ? 10.492 -14.644 -54.508 1.00 48.84 85 PHE A C 1
ATOM 706 O O . PHE A 1 85 ? 11.012 -13.636 -54.035 1.00 48.84 85 PHE A O 1
ATOM 713 N N . GLY A 1 86 ? 9.950 -15.563 -53.703 1.00 54.78 86 GLY A N 1
ATOM 714 C CA . GLY A 1 86 ? 10.049 -15.530 -52.235 1.00 54.78 86 GLY A CA 1
ATOM 715 C C . GLY A 1 86 ? 9.162 -14.488 -51.537 1.00 54.78 86 GLY A C 1
ATOM 716 O O . GLY A 1 86 ? 9.308 -14.263 -50.338 1.00 54.78 86 GLY A O 1
ATOM 717 N N . SER A 1 87 ? 8.236 -13.858 -52.266 1.00 56.72 87 SER A N 1
ATOM 718 C CA . SER A 1 87 ? 7.286 -12.869 -51.735 1.00 56.72 87 SER A CA 1
ATOM 719 C C . SER A 1 87 ? 5.946 -13.530 -51.387 1.00 56.72 87 SER A C 1
ATOM 721 O O . SER A 1 87 ? 5.407 -14.279 -52.203 1.00 56.72 87 SER A O 1
ATOM 723 N N . TYR A 1 88 ? 5.394 -13.236 -50.206 1.00 58.22 88 TYR A N 1
ATOM 724 C CA . TYR A 1 88 ? 4.072 -13.718 -49.784 1.00 58.22 88 TYR A CA 1
ATOM 725 C C . TYR A 1 88 ? 2.963 -13.069 -50.634 1.00 58.22 88 TYR A C 1
ATOM 727 O O . TYR A 1 88 ? 2.963 -11.851 -50.853 1.00 58.22 88 TYR A O 1
ATOM 735 N N . GLY A 1 89 ? 2.046 -13.883 -51.165 1.00 56.78 89 GLY A N 1
ATOM 736 C CA . GLY A 1 89 ? 1.002 -13.438 -52.095 1.00 56.78 89 GLY A CA 1
ATOM 737 C C . GLY A 1 89 ? -0.234 -12.811 -51.438 1.00 56.78 89 GLY A C 1
ATOM 738 O O . GLY A 1 89 ? -0.923 -12.024 -52.089 1.00 56.78 89 GLY A O 1
ATOM 739 N N . SER A 1 90 ? -0.506 -13.121 -50.167 1.00 72.19 90 SER A N 1
ATOM 740 C CA . SER A 1 90 ? -1.724 -12.704 -49.465 1.00 72.19 90 SER A CA 1
ATOM 741 C C . SER A 1 90 ? -1.759 -11.189 -49.207 1.00 72.19 90 SER A C 1
ATOM 743 O O . SER A 1 90 ? -0.766 -10.556 -48.837 1.00 72.19 90 SER A O 1
ATOM 745 N N . LYS A 1 91 ? -2.936 -10.581 -49.412 1.00 76.38 91 LYS A N 1
ATOM 746 C CA . LYS A 1 91 ? -3.177 -9.153 -49.141 1.00 76.38 91 LYS A CA 1
ATOM 747 C C . LYS A 1 91 ? -2.941 -8.820 -47.660 1.00 76.38 91 LYS A C 1
ATOM 749 O O . LYS A 1 91 ? -2.263 -7.850 -47.350 1.00 76.38 91 LYS A O 1
ATOM 754 N N . ARG A 1 92 ? -3.376 -9.712 -46.768 1.00 78.56 92 ARG A N 1
ATOM 755 C CA . ARG A 1 92 ? -3.230 -9.619 -45.306 1.00 78.56 92 ARG A CA 1
ATOM 756 C C . ARG A 1 92 ? -1.773 -9.527 -44.863 1.00 78.56 92 ARG A C 1
ATOM 758 O O . ARG A 1 92 ? -1.416 -8.622 -44.115 1.00 78.56 92 ARG A O 1
ATOM 765 N N . MET A 1 93 ? -0.910 -10.421 -45.355 1.00 79.88 93 MET A N 1
ATOM 766 C CA . MET A 1 93 ? 0.518 -10.387 -45.030 1.00 79.88 93 MET A CA 1
ATOM 767 C C . MET A 1 93 ? 1.168 -9.086 -45.508 1.00 79.88 93 MET A C 1
ATOM 769 O O . MET A 1 93 ? 1.995 -8.519 -44.797 1.00 79.88 93 MET A O 1
ATOM 773 N N . LYS A 1 94 ? 0.789 -8.586 -46.693 1.00 81.25 94 LYS A N 1
ATOM 774 C CA . LYS A 1 94 ? 1.298 -7.307 -47.211 1.00 81.25 94 LYS A CA 1
ATOM 775 C C . LYS A 1 94 ? 0.872 -6.131 -46.337 1.00 81.25 94 LYS A C 1
ATOM 777 O O . LYS A 1 94 ? 1.727 -5.316 -46.004 1.00 81.25 94 LYS A O 1
ATOM 782 N N . ASP A 1 95 ? -0.391 -6.089 -45.922 1.00 84.56 95 ASP A N 1
ATOM 783 C CA . ASP A 1 95 ? -0.928 -5.020 -45.078 1.00 84.56 95 ASP A CA 1
ATOM 784 C C . ASP A 1 95 ? -0.225 -4.994 -43.703 1.00 84.56 95 ASP A C 1
ATOM 786 O O . ASP A 1 95 ? 0.244 -3.944 -43.259 1.00 84.56 95 ASP A O 1
ATOM 790 N N . TRP A 1 96 ? -0.033 -6.154 -43.059 1.00 84.88 96 TRP A N 1
ATOM 791 C CA . TRP A 1 96 ? 0.682 -6.244 -41.776 1.00 84.88 96 TRP A CA 1
ATOM 792 C C . TRP A 1 96 ? 2.193 -5.980 -41.895 1.00 84.88 96 TRP A C 1
ATOM 794 O O . TRP A 1 96 ? 2.777 -5.338 -41.019 1.00 84.88 96 TRP A O 1
ATOM 804 N N . GLN A 1 97 ? 2.842 -6.401 -42.985 1.00 84.31 97 GLN A N 1
ATOM 805 C CA . GLN A 1 97 ? 4.243 -6.048 -43.253 1.00 84.31 97 GLN A CA 1
ATOM 806 C C . GLN A 1 97 ? 4.421 -4.553 -43.537 1.00 84.31 97 GLN A C 1
ATOM 808 O O . GLN A 1 97 ? 5.437 -3.977 -43.146 1.00 84.31 97 GLN A O 1
ATOM 813 N N . GLU A 1 98 ? 3.457 -3.912 -44.200 1.00 88.00 98 GLU A N 1
ATOM 814 C CA . GLU A 1 98 ? 3.457 -2.463 -44.404 1.00 88.00 98 GLU A CA 1
ATOM 815 C C . GLU A 1 98 ? 3.324 -1.724 -43.066 1.00 88.00 98 GLU A C 1
ATOM 817 O O . GLU A 1 98 ? 4.097 -0.807 -42.802 1.00 88.00 98 GLU A O 1
ATOM 822 N N . ILE A 1 99 ? 2.416 -2.166 -42.189 1.00 87.69 99 ILE A N 1
ATOM 823 C CA . ILE A 1 99 ? 2.249 -1.617 -40.833 1.00 87.69 99 ILE A CA 1
ATOM 824 C C . ILE A 1 99 ? 3.558 -1.703 -40.034 1.00 87.69 99 ILE A C 1
ATOM 826 O O . ILE A 1 99 ? 3.982 -0.709 -39.445 1.00 87.69 99 ILE A O 1
ATOM 830 N N . VAL A 1 100 ? 4.236 -2.857 -40.048 1.00 87.06 100 VAL A N 1
ATOM 831 C CA . VAL A 1 100 ? 5.532 -3.030 -39.365 1.00 87.06 100 VAL A CA 1
ATOM 832 C C . VAL A 1 100 ? 6.597 -2.096 -39.950 1.00 87.06 100 VAL A C 1
ATOM 834 O O . VAL A 1 100 ? 7.297 -1.431 -39.190 1.00 87.06 100 VAL A O 1
ATOM 837 N N . LYS A 1 101 ? 6.676 -1.961 -41.281 1.00 86.56 101 LYS A N 1
ATOM 838 C CA . LYS A 1 101 ? 7.613 -1.029 -41.935 1.00 86.56 101 LYS A CA 1
ATOM 839 C C . LYS A 1 101 ? 7.341 0.431 -41.582 1.00 86.56 101 LYS A C 1
ATOM 841 O O . LYS A 1 101 ? 8.285 1.201 -41.435 1.00 86.56 101 LYS A O 1
ATOM 846 N N . LEU A 1 102 ? 6.074 0.825 -41.458 1.00 86.31 102 LEU A N 1
ATOM 847 C CA . LEU A 1 102 ? 5.701 2.180 -41.047 1.00 86.31 102 LEU A CA 1
ATOM 848 C C . LEU A 1 102 ? 6.095 2.464 -39.596 1.00 86.31 102 LEU A C 1
ATOM 850 O O . LEU A 1 102 ? 6.511 3.577 -39.304 1.00 86.31 102 LEU A O 1
ATOM 854 N N . TYR A 1 103 ? 6.011 1.467 -38.712 1.00 85.12 103 TYR A N 1
ATOM 855 C CA . TYR A 1 103 ? 6.522 1.585 -37.348 1.00 85.12 103 TYR A CA 1
ATOM 856 C C . TYR A 1 103 ? 8.052 1.681 -37.292 1.00 85.12 103 TYR A C 1
ATOM 858 O O . TYR A 1 103 ? 8.578 2.470 -36.508 1.00 85.12 103 TYR A O 1
ATOM 866 N N . GLU A 1 104 ? 8.764 0.873 -38.088 1.00 83.06 104 GLU A N 1
ATOM 867 C CA . GLU A 1 104 ? 10.235 0.857 -38.152 1.00 83.06 104 GLU A CA 1
ATOM 868 C C . GLU A 1 104 ? 10.806 2.132 -38.791 1.00 83.06 104 GLU A C 1
ATOM 870 O O . GLU A 1 104 ? 11.895 2.577 -38.424 1.00 83.06 104 GLU A O 1
ATOM 875 N N . LYS A 1 105 ? 10.055 2.766 -39.700 1.00 80.94 105 LYS A N 1
ATOM 876 C CA . LYS A 1 105 ? 10.387 4.086 -40.237 1.00 80.94 105 LYS A CA 1
ATOM 877 C C . LYS A 1 105 ? 10.402 5.115 -39.102 1.00 80.94 105 LYS A C 1
ATOM 879 O O . LYS A 1 105 ? 9.472 5.184 -38.310 1.00 80.94 105 LYS A O 1
ATOM 884 N N . ASP A 1 106 ? 11.477 5.895 -39.012 1.00 77.12 106 ASP A N 1
ATOM 885 C CA . ASP A 1 106 ? 11.693 6.931 -37.986 1.00 77.12 106 ASP A CA 1
ATOM 886 C C . ASP A 1 106 ? 11.596 6.444 -36.517 1.00 77.12 106 ASP A C 1
ATOM 888 O O . ASP A 1 106 ? 11.487 7.262 -35.599 1.00 77.12 106 ASP A O 1
ATOM 892 N N . ASN A 1 107 ? 11.665 5.125 -36.277 1.00 80.38 107 ASN A N 1
ATOM 893 C CA . ASN A 1 107 ? 11.542 4.485 -34.958 1.00 80.38 107 ASN A CA 1
ATOM 894 C C . ASN A 1 107 ? 10.280 4.890 -34.171 1.00 80.38 107 ASN A C 1
ATOM 896 O O . ASN A 1 107 ? 10.324 5.069 -32.949 1.00 80.38 107 ASN A O 1
ATOM 900 N N . VAL A 1 108 ? 9.137 5.019 -34.847 1.00 84.88 108 VAL A N 1
ATOM 901 C CA . VAL A 1 108 ? 7.864 5.434 -34.227 1.00 84.88 108 VAL A CA 1
ATOM 902 C C . VAL A 1 108 ? 7.431 4.489 -33.102 1.00 84.88 108 VAL A C 1
ATOM 904 O O . VAL A 1 108 ? 6.900 4.943 -32.084 1.00 84.88 108 VAL A O 1
ATOM 907 N N . TYR A 1 109 ? 7.716 3.188 -33.235 1.00 84.44 109 TYR A N 1
ATOM 908 C CA . TYR A 1 109 ? 7.398 2.189 -32.206 1.00 84.44 109 TYR A CA 1
ATOM 909 C C . TYR A 1 109 ? 8.023 2.520 -30.843 1.00 84.44 109 TYR A C 1
ATOM 911 O O . TYR A 1 109 ? 7.427 2.239 -29.806 1.00 84.44 109 TYR A O 1
ATOM 919 N N . LEU A 1 110 ? 9.211 3.134 -30.832 1.00 81.44 110 LEU A N 1
ATOM 920 C CA . LEU A 1 110 ? 9.949 3.440 -29.611 1.00 81.44 110 LEU A CA 1
ATOM 921 C C . LEU A 1 110 ? 9.303 4.609 -28.858 1.00 81.44 110 LEU A C 1
ATOM 923 O O . LEU A 1 110 ? 9.217 4.583 -27.633 1.00 81.44 110 LEU A O 1
ATOM 927 N N . SER A 1 111 ? 8.784 5.597 -29.595 1.00 83.94 111 SER A N 1
ATOM 928 C CA . SER A 1 111 ? 8.041 6.727 -29.021 1.00 83.94 111 SER A CA 1
ATOM 929 C C . SER A 1 111 ? 6.707 6.289 -28.420 1.00 83.94 111 SER A C 1
ATOM 931 O O . SER A 1 111 ? 6.371 6.671 -27.300 1.00 83.94 111 SER A O 1
ATOM 933 N N . GLU A 1 112 ? 5.969 5.438 -29.136 1.00 85.94 112 GLU A N 1
ATOM 934 C CA . GLU A 1 112 ? 4.704 4.879 -28.657 1.00 85.94 112 GLU A CA 1
ATOM 935 C C . GLU A 1 112 ? 4.912 4.000 -27.414 1.00 85.94 112 GLU A C 1
ATOM 937 O O . GLU A 1 112 ? 4.219 4.173 -26.409 1.00 85.94 112 GLU A O 1
ATOM 942 N N . ALA A 1 113 ? 5.904 3.105 -27.442 1.00 85.25 113 ALA A N 1
ATOM 943 C CA . ALA A 1 113 ? 6.232 2.248 -26.308 1.00 85.25 113 ALA A CA 1
ATOM 944 C C . ALA A 1 113 ? 6.688 3.060 -25.084 1.00 85.25 113 ALA A C 1
ATOM 946 O O . ALA A 1 113 ? 6.247 2.781 -23.968 1.00 85.25 113 ALA A O 1
ATOM 947 N N . ALA A 1 114 ? 7.504 4.103 -25.281 1.00 84.62 114 ALA A N 1
ATOM 948 C CA . ALA A 1 114 ? 7.904 5.012 -24.209 1.00 84.62 114 ALA A CA 1
ATOM 949 C C . ALA A 1 114 ? 6.697 5.750 -23.606 1.00 84.62 114 ALA A C 1
ATOM 951 O O . ALA A 1 114 ? 6.576 5.819 -22.384 1.00 84.62 114 ALA A O 1
ATOM 952 N N . GLN A 1 115 ? 5.765 6.245 -24.429 1.00 87.06 115 GLN A N 1
ATOM 953 C CA . GLN A 1 115 ? 4.549 6.897 -23.931 1.00 87.06 115 GLN A CA 1
ATOM 954 C C . GLN A 1 115 ? 3.663 5.927 -23.135 1.00 87.06 115 GLN A C 1
ATOM 956 O O . GLN A 1 115 ? 3.156 6.285 -22.070 1.00 87.06 115 GLN A O 1
ATOM 961 N N . MET A 1 116 ? 3.486 4.695 -23.620 1.00 84.44 116 MET A N 1
ATOM 962 C CA . MET A 1 116 ? 2.731 3.660 -22.908 1.00 84.44 116 MET A CA 1
ATOM 963 C C . MET A 1 116 ? 3.376 3.315 -21.562 1.00 84.44 116 MET A C 1
ATOM 965 O O . MET A 1 116 ? 2.677 3.205 -20.556 1.00 84.44 116 MET A O 1
ATOM 969 N N . LEU A 1 117 ? 4.705 3.199 -21.524 1.00 85.31 117 LEU A N 1
ATOM 970 C CA . LEU A 1 117 ? 5.454 2.938 -20.298 1.00 85.31 117 LEU A CA 1
ATOM 971 C C . LEU A 1 117 ? 5.264 4.072 -19.277 1.00 85.31 117 LEU A C 1
ATOM 973 O O . LEU A 1 117 ? 4.945 3.805 -18.120 1.00 85.31 117 LEU A O 1
ATOM 977 N N . ILE A 1 118 ? 5.369 5.330 -19.720 1.00 86.62 118 ILE A N 1
ATOM 978 C CA . ILE A 1 118 ? 5.114 6.521 -18.893 1.00 86.62 118 ILE A CA 1
ATOM 979 C C . ILE A 1 118 ? 3.690 6.494 -18.331 1.00 86.62 118 ILE A C 1
ATOM 981 O O . ILE A 1 118 ? 3.491 6.720 -17.136 1.00 86.62 118 ILE A O 1
ATOM 985 N N . ARG A 1 119 ? 2.693 6.190 -19.170 1.00 87.75 119 ARG A N 1
ATOM 986 C CA . ARG A 1 119 ? 1.292 6.141 -18.741 1.00 87.75 119 ARG A CA 1
ATOM 987 C C . ARG A 1 119 ? 1.056 5.061 -17.685 1.00 87.75 119 ARG A C 1
ATOM 989 O O . ARG A 1 119 ? 0.418 5.330 -16.667 1.00 87.75 119 ARG A O 1
ATOM 996 N N . ASN A 1 120 ? 1.580 3.858 -17.908 1.00 87.38 120 ASN A N 1
ATOM 997 C CA . ASN A 1 120 ? 1.383 2.739 -16.993 1.00 87.38 120 ASN A CA 1
ATOM 998 C C . ASN A 1 120 ? 2.036 2.993 -15.631 1.00 87.38 120 ASN A C 1
ATOM 1000 O O . ASN A 1 120 ? 1.421 2.724 -14.599 1.00 87.38 120 ASN A O 1
ATOM 1004 N N . VAL A 1 121 ? 3.262 3.525 -15.630 1.00 86.75 121 VAL A N 1
ATOM 1005 C CA . VAL A 1 121 ? 4.030 3.788 -14.405 1.00 86.75 121 VAL A CA 1
ATOM 1006 C C . VAL A 1 121 ? 3.432 4.942 -13.598 1.00 86.75 121 VAL A C 1
ATOM 1008 O O . VAL A 1 121 ? 3.359 4.834 -12.376 1.00 86.75 121 VAL A O 1
ATOM 1011 N N . ASN A 1 122 ? 2.965 6.010 -14.252 1.00 86.94 122 ASN A N 1
ATOM 1012 C CA . ASN A 1 122 ? 2.484 7.205 -13.549 1.00 86.94 122 ASN A CA 1
ATOM 1013 C C . ASN A 1 122 ? 0.996 7.188 -13.205 1.00 86.94 122 ASN A C 1
ATOM 1015 O O . ASN A 1 122 ? 0.606 7.808 -12.219 1.00 86.94 122 ASN A O 1
ATOM 1019 N N . TYR A 1 123 ? 0.162 6.523 -14.007 1.00 87.00 123 TYR A N 1
ATOM 1020 C CA . TYR A 1 123 ? -1.292 6.629 -13.871 1.00 87.00 123 TYR A CA 1
ATOM 1021 C C . TYR A 1 123 ? -1.949 5.280 -13.596 1.00 87.00 123 TYR A C 1
ATOM 1023 O O . TYR A 1 123 ? -2.602 5.137 -12.569 1.00 87.00 123 TYR A O 1
ATOM 1031 N N . GLU A 1 124 ? -1.751 4.272 -14.448 1.00 87.19 124 GLU A N 1
ATOM 1032 C CA . GLU A 1 124 ? -2.505 3.008 -14.344 1.00 87.19 124 GLU A CA 1
ATOM 1033 C C . GLU A 1 124 ? -2.131 2.207 -13.084 1.00 87.19 124 GLU A C 1
ATOM 1035 O O . GLU A 1 124 ? -2.999 1.830 -12.295 1.00 87.19 124 GLU A O 1
ATOM 1040 N N . VAL A 1 125 ? -0.832 1.983 -12.845 1.00 89.06 125 VAL A N 1
ATOM 1041 C CA . VAL A 1 125 ? -0.357 1.236 -11.668 1.00 89.06 125 VAL A CA 1
ATOM 1042 C C . VAL A 1 125 ? -0.673 1.983 -10.364 1.00 89.06 125 VAL A C 1
ATOM 1044 O O . VAL A 1 125 ? -1.210 1.351 -9.449 1.00 89.06 125 VAL A O 1
ATOM 1047 N N . PRO A 1 126 ? -0.394 3.297 -10.231 1.00 91.62 126 PRO A N 1
ATOM 1048 C CA . PRO A 1 126 ? -0.756 4.043 -9.029 1.00 91.62 126 PRO A CA 1
ATOM 1049 C C . PRO A 1 126 ? -2.267 4.149 -8.804 1.00 91.62 126 PRO A C 1
ATOM 1051 O O . PRO A 1 126 ? -2.694 4.062 -7.658 1.00 91.62 126 PRO A O 1
ATOM 1054 N N . SER A 1 127 ? -3.076 4.286 -9.861 1.00 92.50 127 SER A N 1
ATOM 1055 C CA . SER A 1 127 ? -4.540 4.363 -9.753 1.00 92.50 127 SER A CA 1
ATOM 1056 C C . SER A 1 127 ? -5.124 3.093 -9.136 1.00 92.50 127 SER A C 1
ATOM 1058 O O . SER A 1 127 ? -5.805 3.161 -8.111 1.00 92.50 127 SER A O 1
ATOM 1060 N N . ILE A 1 128 ? -4.766 1.921 -9.675 1.00 90.69 128 ILE A N 1
ATOM 1061 C CA . ILE A 1 128 ? -5.246 0.635 -9.150 1.00 90.69 128 ILE A CA 1
ATOM 1062 C C . ILE A 1 128 ? -4.709 0.397 -7.729 1.00 90.69 128 ILE A C 1
ATOM 1064 O O . ILE A 1 128 ? -5.448 -0.049 -6.853 1.00 90.69 128 ILE A O 1
ATOM 1068 N N . LYS A 1 129 ? -3.442 0.745 -7.453 1.00 92.00 129 LYS A N 1
ATOM 1069 C CA . LYS A 1 129 ? -2.888 0.679 -6.088 1.00 92.00 129 LYS A CA 1
ATOM 1070 C C . LYS A 1 129 ? -3.654 1.567 -5.108 1.00 92.00 129 LYS A C 1
ATOM 1072 O O . LYS A 1 129 ? -3.906 1.140 -3.987 1.00 92.00 129 LYS A O 1
ATOM 1077 N N . LYS A 1 130 ? -4.026 2.782 -5.517 1.00 93.88 130 LYS A N 1
ATOM 1078 C CA . LYS A 1 130 ? -4.790 3.721 -4.689 1.00 93.88 130 LYS A CA 1
ATOM 1079 C C . LYS A 1 130 ? -6.203 3.206 -4.418 1.00 93.88 130 LYS A C 1
ATOM 1081 O O . LYS A 1 130 ? -6.676 3.350 -3.297 1.00 93.88 130 LYS A O 1
ATOM 1086 N N . GLN A 1 131 ? -6.851 2.584 -5.404 1.00 93.00 131 GLN A N 1
ATOM 1087 C CA . GLN A 1 131 ? -8.150 1.930 -5.213 1.00 93.00 131 GLN A CA 1
ATOM 1088 C C . GLN A 1 131 ? -8.055 0.793 -4.189 1.00 93.00 131 GLN A C 1
ATOM 1090 O O . GLN A 1 131 ? -8.801 0.802 -3.217 1.00 93.00 131 GLN A O 1
ATOM 1095 N N . ILE A 1 132 ? -7.073 -0.107 -4.328 1.00 93.56 132 ILE A N 1
ATOM 1096 C CA . ILE A 1 132 ? -6.841 -1.191 -3.357 1.00 93.56 132 ILE A CA 1
ATOM 1097 C C . ILE A 1 132 ? -6.578 -0.627 -1.956 1.00 93.56 132 ILE A C 1
ATOM 1099 O O . ILE A 1 132 ? -7.197 -1.074 -0.996 1.00 93.56 132 ILE A O 1
ATOM 1103 N N . ALA A 1 133 ? -5.717 0.387 -1.838 1.00 93.69 133 ALA A N 1
ATOM 1104 C CA . ALA A 1 133 ? -5.415 1.017 -0.554 1.00 93.69 133 ALA A CA 1
ATOM 1105 C C . ALA A 1 133 ? -6.659 1.654 0.090 1.00 93.69 133 ALA A C 1
ATOM 1107 O O . ALA A 1 133 ? -6.834 1.554 1.301 1.00 93.69 133 ALA A O 1
ATOM 1108 N N . LYS A 1 134 ? -7.546 2.266 -0.707 1.00 94.56 134 LYS A N 1
ATOM 1109 C CA . LYS A 1 134 ? -8.822 2.812 -0.224 1.00 94.56 134 LYS A CA 1
ATOM 1110 C C . LYS A 1 134 ? -9.734 1.702 0.311 1.00 94.56 134 LYS A C 1
ATOM 1112 O O . LYS A 1 134 ? -10.291 1.857 1.395 1.00 94.56 134 LYS A O 1
ATOM 1117 N N . CYS A 1 135 ? -9.852 0.581 -0.404 1.00 93.00 135 CYS A N 1
ATOM 1118 C CA . CYS A 1 135 ? -10.618 -0.578 0.061 1.00 93.00 135 CYS A CA 1
ATOM 1119 C C . CYS A 1 135 ? -10.025 -1.165 1.356 1.00 93.00 135 CYS A C 1
ATOM 1121 O O . CYS A 1 135 ? -10.771 -1.502 2.269 1.00 93.00 135 CYS A O 1
ATOM 1123 N N . GLU A 1 136 ? -8.697 -1.260 1.466 1.00 92.75 136 GLU A N 1
ATOM 1124 C CA . GLU A 1 136 ? -8.008 -1.774 2.660 1.00 92.75 136 GLU A CA 1
ATOM 1125 C C . GLU A 1 136 ? -8.162 -0.845 3.875 1.00 92.75 136 GLU A C 1
ATOM 1127 O O . GLU A 1 136 ? -8.405 -1.321 4.983 1.00 92.75 136 GLU A O 1
ATOM 1132 N N . GLN A 1 137 ? -8.080 0.475 3.684 1.00 94.00 137 GLN A N 1
ATOM 1133 C CA . GLN A 1 137 ? -8.365 1.450 4.744 1.00 94.00 137 GLN A CA 1
ATOM 1134 C C . GLN A 1 137 ? -9.813 1.332 5.229 1.00 94.00 137 GLN A C 1
ATOM 1136 O O . GLN A 1 137 ? -10.056 1.243 6.432 1.00 94.00 137 GLN A O 1
ATOM 1141 N N . PHE A 1 138 ? -10.766 1.236 4.299 1.00 93.94 138 PHE A N 1
ATOM 1142 C CA . PHE A 1 138 ? -12.176 1.052 4.632 1.00 93.94 138 PHE A CA 1
ATOM 1143 C C . PHE A 1 138 ? -12.438 -0.265 5.384 1.00 93.94 138 PHE A C 1
ATOM 1145 O O . PHE A 1 138 ? -13.225 -0.290 6.330 1.00 93.94 138 PHE A O 1
ATOM 1152 N N . GLN A 1 139 ? -11.740 -1.351 5.031 1.00 92.19 139 GLN A N 1
ATOM 1153 C CA . GLN A 1 139 ? -11.803 -2.616 5.774 1.00 92.19 139 GLN A CA 1
ATOM 1154 C C . GLN A 1 139 ? -11.320 -2.453 7.220 1.00 92.19 139 GLN A C 1
ATOM 1156 O O . GLN A 1 139 ? -12.009 -2.899 8.132 1.00 92.19 139 GLN A O 1
ATOM 1161 N N . GLN A 1 140 ? -10.193 -1.768 7.446 1.00 92.69 140 GLN A N 1
ATOM 1162 C CA . GLN A 1 140 ? -9.668 -1.534 8.798 1.00 92.69 140 GLN A CA 1
ATOM 1163 C C . GLN A 1 140 ? -10.622 -0.702 9.661 1.00 92.69 140 GLN A C 1
ATOM 1165 O O . GLN A 1 140 ? -10.779 -0.970 10.852 1.00 92.69 140 GLN A O 1
ATOM 1170 N N . GLU A 1 141 ? -11.267 0.310 9.079 1.00 94.12 141 GLU A N 1
ATOM 1171 C CA . GLU A 1 141 ? -12.302 1.088 9.764 1.00 94.12 141 GLU A CA 1
ATOM 1172 C C . GLU A 1 141 ? -13.519 0.228 10.116 1.00 94.12 141 GLU A C 1
ATOM 1174 O O . GLU A 1 141 ? -14.032 0.312 11.234 1.00 94.12 141 GLU A O 1
ATOM 1179 N N . CYS A 1 142 ? -13.958 -0.632 9.193 1.00 93.06 142 CYS A N 1
ATOM 1180 C CA . CYS A 1 142 ? -15.046 -1.569 9.448 1.00 93.06 142 CYS A CA 1
ATOM 1181 C C . CYS A 1 142 ? -14.682 -2.583 10.539 1.00 93.06 142 CYS A C 1
ATOM 1183 O O . CYS A 1 142 ? -15.507 -2.838 11.408 1.00 93.06 142 CYS A O 1
ATOM 1185 N N . ASP A 1 143 ? -13.458 -3.119 10.555 1.00 92.50 143 ASP A N 1
ATOM 1186 C CA . ASP A 1 143 ? -13.008 -4.066 11.583 1.00 92.50 143 ASP A CA 1
ATOM 1187 C C . ASP A 1 143 ? -12.985 -3.433 12.979 1.00 92.50 143 ASP A C 1
ATOM 1189 O O . ASP A 1 143 ? -13.420 -4.064 13.946 1.00 92.50 143 ASP A O 1
ATOM 1193 N N . LYS A 1 144 ? -12.549 -2.169 13.092 1.00 94.00 144 LYS A N 1
ATOM 1194 C CA . LYS A 1 144 ? -12.641 -1.412 14.352 1.00 94.00 144 LYS A CA 1
ATOM 1195 C C . LYS A 1 144 ? -14.094 -1.277 14.802 1.00 94.00 144 LYS A C 1
ATOM 1197 O O . LYS A 1 144 ? -14.419 -1.678 15.913 1.00 94.00 144 LYS A O 1
ATOM 1202 N N . LYS A 1 145 ? -14.985 -0.826 13.910 1.00 93.19 145 LYS A N 1
ATOM 1203 C CA . LYS A 1 145 ? -16.422 -0.691 14.209 1.00 93.19 145 LYS A CA 1
ATOM 1204 C C . LYS A 1 145 ? -17.061 -2.021 14.612 1.00 93.19 145 LYS A C 1
ATOM 1206 O O . LYS A 1 145 ? -17.821 -2.065 15.571 1.00 93.19 145 LYS A O 1
ATOM 1211 N N . VAL A 1 146 ? -16.735 -3.116 13.925 1.00 93.94 146 VAL A N 1
ATOM 1212 C CA . VAL A 1 146 ? -17.225 -4.465 14.257 1.00 93.94 146 VAL A CA 1
ATOM 1213 C C . VAL A 1 146 ? -16.754 -4.897 15.645 1.00 93.94 146 VAL A C 1
ATOM 1215 O O . VAL A 1 146 ? -17.535 -5.486 16.394 1.00 93.94 146 VAL A O 1
ATOM 1218 N N . ALA A 1 147 ? -15.501 -4.609 16.003 1.00 92.56 147 ALA A N 1
ATOM 1219 C CA . ALA A 1 147 ? -14.974 -4.906 17.330 1.00 92.56 147 ALA A CA 1
ATOM 1220 C C . ALA A 1 147 ? -15.643 -4.050 18.417 1.00 92.56 147 ALA A C 1
ATOM 1222 O O . ALA A 1 147 ? -15.985 -4.577 19.476 1.00 92.56 147 ALA A O 1
ATOM 1223 N N . ASP A 1 148 ? -15.863 -2.763 18.151 1.00 93.44 148 ASP A N 1
ATOM 1224 C CA . ASP A 1 148 ? -16.481 -1.831 19.095 1.00 93.44 148 ASP A CA 1
ATOM 1225 C C . ASP A 1 148 ? -17.956 -2.175 19.337 1.00 93.44 148 ASP A C 1
ATOM 1227 O O . ASP A 1 148 ? -18.369 -2.305 20.490 1.00 93.44 148 ASP A O 1
ATOM 1231 N N . TYR A 1 149 ? -18.730 -2.455 18.278 1.00 93.06 149 TYR A N 1
ATOM 1232 C CA . TYR A 1 149 ? -20.107 -2.945 18.412 1.00 93.06 149 TYR A CA 1
ATOM 1233 C C . TYR A 1 149 ? -20.174 -4.277 19.160 1.00 93.06 149 TYR A C 1
ATOM 1235 O O . TYR A 1 149 ? -21.028 -4.444 20.029 1.00 93.06 149 TYR A O 1
ATOM 1243 N N . GLY A 1 150 ? -19.249 -5.204 18.886 1.00 91.94 150 GLY A N 1
ATOM 1244 C CA . GLY A 1 150 ? -19.181 -6.481 19.596 1.00 91.94 150 GLY A CA 1
ATOM 1245 C C . GLY A 1 150 ? -18.883 -6.316 21.091 1.00 91.94 150 GLY A C 1
ATOM 1246 O O . GLY A 1 150 ? -19.528 -6.952 21.925 1.00 91.94 150 GLY A O 1
ATOM 1247 N N . LYS A 1 151 ? -17.940 -5.437 21.455 1.00 93.88 151 LYS A N 1
ATOM 1248 C CA . LYS A 1 151 ? -17.634 -5.118 22.860 1.00 93.88 151 LYS A CA 1
ATOM 1249 C C . LYS A 1 151 ? -18.822 -4.461 23.559 1.00 93.88 151 LYS A C 1
ATOM 1251 O O . LYS A 1 151 ? -19.180 -4.897 24.650 1.00 93.88 151 LYS A O 1
ATOM 1256 N N . ALA A 1 152 ? -19.451 -3.473 22.924 1.00 92.75 152 ALA A N 1
ATOM 1257 C CA . ALA A 1 152 ? -20.616 -2.783 23.470 1.00 92.75 152 ALA A CA 1
ATOM 1258 C C . ALA A 1 152 ? -21.798 -3.746 23.683 1.00 92.75 152 ALA A C 1
ATOM 1260 O O . ALA A 1 152 ? -22.372 -3.790 24.770 1.00 92.75 152 ALA A O 1
ATOM 1261 N N . ALA A 1 153 ? -22.101 -4.596 22.695 1.00 92.94 153 ALA A N 1
ATOM 1262 C CA . ALA A 1 153 ? -23.156 -5.603 22.804 1.00 92.94 153 ALA A CA 1
ATOM 1263 C C . ALA A 1 153 ? -22.881 -6.615 23.931 1.00 92.94 153 ALA A C 1
ATOM 1265 O O . ALA A 1 153 ? -23.796 -6.985 24.669 1.00 92.94 153 ALA A O 1
ATOM 1266 N N . ASN A 1 154 ? -21.625 -7.043 24.095 1.00 91.75 154 ASN A N 1
ATOM 1267 C CA . ASN A 1 154 ? -21.229 -7.949 25.174 1.00 91.75 154 ASN A CA 1
ATOM 1268 C C . ASN A 1 154 ? -21.288 -7.286 26.555 1.00 91.75 154 ASN A C 1
ATOM 1270 O O . ASN A 1 154 ? -21.683 -7.955 27.507 1.00 91.75 154 ASN A O 1
ATOM 1274 N N . SER A 1 155 ? -20.947 -5.998 26.671 1.00 93.31 155 SER A N 1
ATOM 1275 C CA . SER A 1 155 ? -21.083 -5.245 27.926 1.00 93.31 155 SER A CA 1
ATOM 1276 C C . SER A 1 155 ? -22.544 -5.187 28.368 1.00 93.31 155 SER A C 1
ATOM 1278 O O . SER A 1 155 ? -22.872 -5.633 29.464 1.00 93.31 155 SER A O 1
ATOM 1280 N N . ILE A 1 156 ? -23.444 -4.768 27.469 1.00 89.19 156 ILE A N 1
ATOM 1281 C CA . ILE A 1 156 ? -24.883 -4.662 27.757 1.00 89.19 156 ILE A CA 1
ATOM 1282 C C . ILE A 1 156 ? -25.484 -6.037 28.082 1.00 89.19 156 ILE A C 1
ATOM 1284 O O . ILE A 1 156 ? -26.269 -6.173 29.021 1.00 89.19 156 ILE A O 1
ATOM 1288 N N . ARG A 1 157 ? -25.092 -7.095 27.354 1.00 90.31 157 ARG A N 1
ATOM 1289 C CA . ARG A 1 157 ? -25.501 -8.471 27.688 1.00 90.31 157 ARG A CA 1
ATOM 1290 C C . ARG A 1 157 ? -24.961 -8.930 29.041 1.00 90.31 157 ARG A C 1
ATOM 1292 O O . ARG A 1 157 ? -25.676 -9.623 29.761 1.00 90.31 157 ARG A O 1
ATOM 1299 N N . GLY A 1 158 ? -23.732 -8.561 29.393 1.00 89.44 158 GLY A N 1
ATOM 1300 C CA . GLY A 1 158 ? -23.132 -8.861 30.692 1.00 89.44 158 GLY A CA 1
ATOM 1301 C C . GLY A 1 158 ? -23.869 -8.172 31.841 1.00 89.44 158 GLY A C 1
ATOM 1302 O O . GLY A 1 158 ? -24.169 -8.811 32.852 1.00 89.44 158 GLY A O 1
ATOM 1303 N N . GLU A 1 159 ? -24.234 -6.903 31.665 1.00 88.75 159 GLU A N 1
ATOM 1304 C CA . GLU A 1 159 ? -25.068 -6.154 32.608 1.00 88.75 159 GLU A CA 1
ATOM 1305 C C . GLU A 1 159 ? -26.447 -6.796 32.760 1.00 88.75 159 GLU A C 1
ATOM 1307 O O . GLU A 1 159 ? -26.863 -7.075 33.881 1.00 88.75 159 GLU A O 1
ATOM 1312 N N . PHE A 1 160 ? -27.119 -7.120 31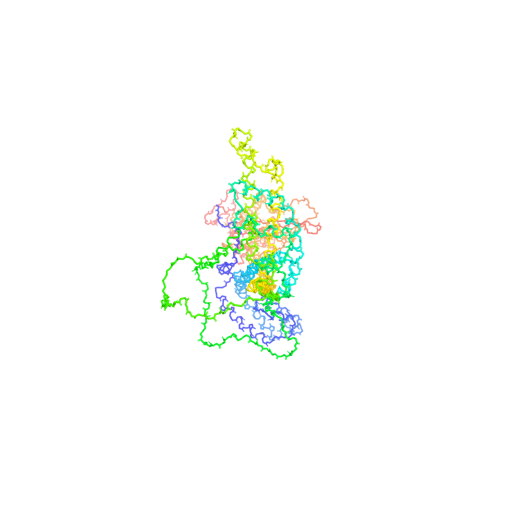.648 1.00 89.25 160 PHE A N 1
ATOM 1313 C CA . PHE A 1 160 ? -28.400 -7.832 31.660 1.00 89.25 160 PHE A CA 1
ATOM 1314 C C . PHE A 1 160 ? -28.304 -9.146 32.446 1.00 89.25 160 PHE A C 1
ATOM 1316 O O . PHE A 1 160 ? -29.098 -9.385 33.351 1.00 89.25 160 PHE A O 1
ATOM 1323 N N . GLN A 1 161 ? -27.291 -9.973 32.173 1.00 87.00 161 GLN A N 1
ATOM 1324 C CA . GLN A 1 161 ? -27.083 -11.234 32.890 1.00 87.00 161 GLN A CA 1
ATOM 1325 C C . GLN A 1 161 ? -26.799 -11.028 34.380 1.00 87.00 161 GLN A C 1
ATOM 1327 O O . GLN A 1 161 ? -27.221 -11.840 35.203 1.00 87.00 161 GLN A O 1
ATOM 1332 N N . THR A 1 162 ? -26.082 -9.964 34.738 1.00 87.81 162 THR A N 1
ATOM 1333 C CA . THR A 1 162 ? -25.786 -9.633 36.136 1.00 87.81 162 THR A CA 1
ATOM 1334 C C . THR A 1 162 ? -27.056 -9.208 36.865 1.00 87.81 162 THR A C 1
ATOM 1336 O O . THR A 1 162 ? -27.338 -9.741 37.938 1.00 87.81 162 THR A O 1
ATOM 1339 N N . THR A 1 163 ? -27.878 -8.351 36.251 1.00 83.81 163 THR A N 1
ATOM 1340 C CA . THR A 1 163 ? -29.190 -7.970 36.792 1.00 83.81 163 THR A CA 1
ATOM 1341 C C . THR A 1 163 ? -30.115 -9.185 36.912 1.00 83.81 163 THR A C 1
ATOM 1343 O O . THR A 1 163 ? -30.739 -9.379 37.951 1.00 83.81 163 THR A O 1
ATOM 1346 N N . CYS A 1 164 ? -30.151 -10.075 35.914 1.00 83.56 164 CYS A N 1
ATOM 1347 C CA . CYS A 1 164 ? -30.924 -11.316 35.993 1.00 83.56 164 CYS A CA 1
ATOM 1348 C C . CYS A 1 164 ? -30.465 -12.218 37.149 1.00 83.56 164 CYS A C 1
ATOM 1350 O O . CYS A 1 164 ? -31.302 -12.745 37.878 1.00 83.56 164 CYS A O 1
ATOM 1352 N N . LYS A 1 165 ? -29.151 -12.351 37.379 1.00 84.56 165 LYS A N 1
ATOM 1353 C CA . LYS A 1 165 ? -28.607 -13.117 38.515 1.00 84.56 165 LYS A CA 1
ATOM 1354 C C . LYS A 1 165 ? -28.975 -12.506 39.866 1.00 84.56 165 LYS A C 1
ATOM 1356 O O . LYS A 1 165 ? -29.327 -13.258 40.768 1.00 84.56 165 LYS A O 1
ATOM 1361 N N . GLN A 1 166 ? -28.912 -11.180 40.001 1.00 82.06 166 GLN A N 1
ATOM 1362 C CA . GLN A 1 166 ? -29.311 -10.473 41.226 1.00 82.06 166 GLN A CA 1
ATOM 1363 C C . GLN A 1 166 ? -30.796 -10.690 41.545 1.00 82.06 166 GLN A C 1
ATOM 1365 O O . GLN A 1 166 ? -31.157 -10.911 42.696 1.00 82.06 166 GLN A O 1
ATOM 1370 N N . LEU A 1 167 ? -31.641 -10.708 40.512 1.00 76.12 167 LEU A N 1
ATOM 1371 C CA . LEU A 1 167 ? -33.076 -10.980 40.625 1.00 76.12 167 LEU A CA 1
ATOM 1372 C C . LEU A 1 167 ? -33.409 -12.481 40.729 1.00 76.12 167 LEU A C 1
ATOM 1374 O O . LEU A 1 167 ? -34.559 -12.844 40.959 1.00 76.12 167 LEU A O 1
ATOM 1378 N N . GLY A 1 168 ? -32.427 -13.368 40.538 1.00 73.00 168 GLY A N 1
ATOM 1379 C CA . GLY A 1 168 ? -32.626 -14.817 40.516 1.00 73.00 168 GLY A CA 1
ATOM 1380 C C . GLY A 1 168 ? -33.395 -15.336 39.294 1.00 73.00 168 GLY A C 1
ATOM 1381 O O . GLY A 1 168 ? -33.843 -16.476 39.308 1.00 73.00 168 GLY A O 1
ATOM 1382 N N . ILE A 1 169 ? -33.553 -14.547 38.235 1.00 79.50 169 ILE A N 1
ATOM 1383 C CA . ILE A 1 169 ? -34.321 -14.917 37.037 1.00 79.50 169 ILE A CA 1
ATOM 1384 C C . ILE A 1 169 ? -33.405 -15.426 35.916 1.00 79.50 169 ILE A C 1
ATOM 1386 O O . ILE A 1 169 ? -32.223 -15.085 35.845 1.00 79.50 169 ILE A O 1
ATOM 1390 N N . GLN A 1 170 ? -33.949 -16.248 35.019 1.00 72.31 170 GLN A N 1
ATOM 1391 C CA . GLN A 1 170 ? -33.266 -16.674 33.795 1.00 72.31 170 GLN A CA 1
ATOM 1392 C C . GLN A 1 170 ? -33.409 -15.639 32.673 1.00 72.31 170 GLN A C 1
ATOM 1394 O O . GLN A 1 170 ? -32.565 -15.594 31.778 1.00 72.31 170 GLN A O 1
ATOM 1399 N N . GLY A 1 171 ? -34.450 -14.800 32.730 1.00 72.88 171 GLY A N 1
ATOM 1400 C CA . GLY A 1 171 ? -34.659 -13.692 31.800 1.00 72.88 171 GLY A CA 1
ATOM 1401 C C . GLY A 1 171 ? -35.360 -14.084 30.498 1.00 72.88 171 GLY A C 1
ATOM 1402 O O . GLY A 1 171 ? -35.241 -13.350 29.520 1.00 72.88 171 GLY A O 1
ATOM 1403 N N . ARG A 1 172 ? -36.079 -15.220 30.460 1.00 71.94 172 ARG A N 1
ATOM 1404 C CA . ARG A 1 172 ? -36.864 -15.648 29.285 1.00 71.94 172 ARG A CA 1
ATOM 1405 C C . ARG A 1 172 ? -38.292 -15.117 29.351 1.00 71.94 172 ARG A C 1
ATOM 1407 O O . ARG A 1 172 ? -38.748 -14.488 28.405 1.00 71.94 172 ARG A O 1
ATOM 1414 N N . ARG A 1 173 ? -38.974 -15.312 30.486 1.00 76.50 173 ARG A N 1
ATOM 1415 C CA . ARG A 1 173 ? -40.305 -14.748 30.772 1.00 76.50 173 ARG A CA 1
ATOM 1416 C C . ARG A 1 173 ? -40.240 -13.881 32.019 1.00 76.50 173 ARG A C 1
ATOM 1418 O O . ARG A 1 173 ? -40.644 -14.291 33.100 1.00 76.50 173 ARG A O 1
ATOM 1425 N N . ILE A 1 174 ? -39.710 -12.671 31.858 1.00 75.75 174 ILE A N 1
ATOM 1426 C CA . ILE A 1 174 ? -39.330 -11.790 32.975 1.00 75.75 174 ILE A CA 1
ATOM 1427 C C . ILE A 1 174 ? -40.492 -11.571 33.957 1.00 75.75 174 ILE A C 1
ATOM 1429 O O . ILE A 1 174 ? -40.307 -11.755 35.153 1.00 75.75 174 ILE A O 1
ATOM 1433 N N . LYS A 1 175 ? -41.699 -11.244 33.474 1.00 74.62 175 LYS A N 1
ATOM 1434 C CA . LYS A 1 175 ? -42.866 -11.003 34.343 1.00 74.62 175 LYS A CA 1
ATOM 1435 C C . LYS A 1 175 ? -43.290 -12.257 35.122 1.00 74.62 175 LYS A C 1
ATOM 1437 O O . LYS A 1 175 ? -43.466 -12.186 36.334 1.00 74.62 175 LYS A O 1
ATOM 1442 N N . HIS A 1 176 ? -43.405 -13.404 34.452 1.00 75.25 176 HIS A N 1
ATOM 1443 C CA . HIS A 1 176 ? -43.782 -14.669 35.093 1.00 75.25 176 HIS A CA 1
ATOM 1444 C C . HIS A 1 176 ? -42.729 -15.158 36.095 1.00 75.25 176 HIS A C 1
ATOM 1446 O O . HIS A 1 176 ? -43.077 -15.515 37.217 1.00 75.25 176 HIS A O 1
ATOM 1452 N N . GLU A 1 177 ? -41.448 -15.115 35.720 1.00 78.75 177 GLU A N 1
ATOM 1453 C CA . GLU A 1 177 ? -40.340 -15.544 36.579 1.00 78.75 177 GLU A CA 1
ATOM 1454 C C . GLU A 1 177 ? -40.223 -14.672 37.841 1.00 78.75 177 GLU A C 1
ATOM 1456 O O . GLU A 1 177 ? -39.864 -15.182 38.897 1.00 78.75 177 GLU A O 1
ATOM 1461 N N . LEU A 1 178 ? -40.549 -13.375 37.765 1.00 77.75 178 LEU A N 1
ATOM 1462 C CA . LEU A 1 178 ? -40.564 -12.485 38.933 1.00 77.75 178 LEU A CA 1
ATOM 1463 C C . LEU A 1 178 ? -41.718 -12.804 39.894 1.00 77.75 178 LEU A C 1
ATOM 1465 O O . LEU A 1 178 ? -41.519 -12.793 41.108 1.00 77.75 178 LEU A O 1
ATOM 1469 N N . VAL A 1 179 ? -42.909 -13.113 39.372 1.00 76.75 179 VAL A N 1
ATOM 1470 C CA . VAL A 1 179 ? -44.076 -13.456 40.204 1.00 76.75 179 VAL A CA 1
ATOM 1471 C C . VAL A 1 179 ? -43.915 -14.829 40.857 1.00 76.75 179 VAL A C 1
ATOM 1473 O O . VAL A 1 179 ? -44.260 -14.993 42.025 1.00 76.75 179 VAL A O 1
ATOM 1476 N N . GLU A 1 180 ? -43.320 -15.800 40.163 1.00 80.88 180 GLU A N 1
ATOM 1477 C CA . GLU A 1 180 ? -43.039 -17.134 40.715 1.00 80.88 180 GLU A CA 1
ATOM 1478 C C . GLU A 1 180 ? -42.135 -17.071 41.962 1.00 80.88 180 GLU A C 1
ATOM 1480 O O . GLU A 1 180 ? -42.254 -17.883 42.881 1.00 80.88 180 GLU A O 1
ATOM 1485 N N . ARG A 1 181 ? -41.282 -16.045 42.062 1.00 78.06 181 ARG A N 1
ATOM 1486 C CA . ARG A 1 181 ? -40.403 -15.832 43.221 1.00 78.06 181 ARG A CA 1
ATOM 1487 C C . ARG A 1 181 ? -41.114 -15.358 44.478 1.00 78.06 181 ARG A C 1
ATOM 1489 O O . ARG A 1 181 ? -40.554 -15.497 45.564 1.00 78.06 181 ARG A O 1
ATOM 1496 N N . LEU A 1 182 ? -42.355 -14.882 44.380 1.00 78.06 182 LEU A N 1
ATOM 1497 C CA . LEU A 1 182 ? -43.150 -14.516 45.556 1.00 78.06 182 LEU A CA 1
ATOM 1498 C C . LEU A 1 182 ? -43.423 -15.718 46.479 1.00 78.06 182 LEU A C 1
ATOM 1500 O O . LEU A 1 182 ? -43.676 -15.524 47.667 1.00 78.06 182 LEU A O 1
ATOM 1504 N N . VAL A 1 183 ? -43.285 -16.953 45.979 1.00 80.56 183 VAL A N 1
ATOM 1505 C CA . VAL A 1 183 ? -43.388 -18.195 46.771 1.00 80.56 183 VAL A CA 1
ATOM 1506 C C . VAL A 1 183 ? -42.290 -18.300 47.843 1.00 80.56 183 VAL A C 1
ATOM 1508 O O . VAL A 1 183 ? -42.453 -19.016 48.830 1.00 80.56 183 VAL A O 1
ATOM 1511 N N . GLU A 1 184 ? -41.183 -17.565 47.707 1.00 79.25 184 GLU A N 1
ATOM 1512 C CA . GLU A 1 184 ? -40.087 -17.559 48.684 1.00 79.25 184 GLU A CA 1
ATOM 1513 C C . GLU A 1 184 ? -40.402 -16.705 49.935 1.00 79.25 184 GLU A C 1
ATOM 1515 O O . GLU A 1 184 ? -39.848 -16.958 51.009 1.00 79.25 184 GLU A O 1
ATOM 1520 N N . LEU A 1 185 ? -41.316 -15.728 49.834 1.00 79.50 185 LEU A N 1
ATOM 1521 C CA . LEU A 1 185 ? -41.625 -14.771 50.908 1.00 79.50 185 LEU A CA 1
ATOM 1522 C C . LEU A 1 185 ? -42.131 -15.422 52.213 1.00 79.50 185 LEU A C 1
ATOM 1524 O O . LEU A 1 185 ? -41.608 -15.080 53.275 1.00 79.50 185 LEU A O 1
ATOM 1528 N N . PRO A 1 186 ? -43.068 -16.394 52.202 1.00 81.75 186 PRO A N 1
ATOM 1529 C CA . PRO A 1 186 ? -43.549 -17.024 53.436 1.00 81.75 186 PRO A CA 1
ATOM 1530 C C . PRO A 1 186 ? -42.453 -17.748 54.235 1.00 81.75 186 PRO A C 1
ATOM 1532 O O . PRO A 1 186 ? -42.468 -17.747 55.472 1.00 81.75 186 PRO A O 1
ATOM 1535 N N . ALA A 1 187 ? -41.477 -18.347 53.545 1.00 83.38 187 ALA A N 1
ATOM 1536 C CA . ALA A 1 187 ? -40.334 -18.993 54.185 1.00 83.38 187 ALA A CA 1
ATOM 1537 C C . ALA A 1 187 ? -39.402 -17.960 54.840 1.00 83.38 187 ALA A C 1
ATOM 1539 O O . ALA A 1 187 ? -38.931 -18.175 55.961 1.00 83.38 187 ALA A O 1
ATOM 1540 N N . ILE A 1 188 ? -39.192 -16.817 54.175 1.00 83.06 188 ILE A N 1
ATOM 1541 C CA . ILE A 1 188 ? -38.431 -15.682 54.712 1.00 83.06 188 ILE A CA 1
ATOM 1542 C C . ILE A 1 188 ? -39.126 -15.130 55.966 1.00 83.06 188 ILE A C 1
ATOM 1544 O O . ILE A 1 188 ? -38.488 -15.029 57.013 1.00 83.06 188 ILE A O 1
ATOM 1548 N N . TYR A 1 189 ? -40.442 -14.892 55.925 1.00 84.25 189 TYR A N 1
ATOM 1549 C CA . TYR A 1 189 ? -41.199 -14.416 57.090 1.00 84.25 189 TYR A CA 1
ATOM 1550 C C . TYR A 1 189 ? -41.160 -15.385 58.271 1.00 84.25 189 TYR A C 1
ATOM 1552 O O . TYR A 1 189 ? -41.047 -14.956 59.418 1.00 84.25 189 TYR A O 1
ATOM 1560 N N . SER A 1 190 ? -41.202 -16.694 58.011 1.00 83.88 190 SER A N 1
ATOM 1561 C CA . SER A 1 190 ? -41.098 -17.713 59.061 1.00 83.88 190 SER A CA 1
ATOM 1562 C C . SER A 1 190 ? -39.729 -17.687 59.746 1.00 83.88 190 SER A C 1
ATOM 1564 O O . SER A 1 190 ? -39.646 -17.767 60.973 1.00 83.88 190 SER A O 1
ATOM 1566 N N . LYS A 1 191 ? -38.649 -17.511 58.970 1.00 84.62 191 LYS A N 1
ATOM 1567 C CA . LYS A 1 191 ? -37.290 -17.331 59.501 1.00 84.62 191 LYS A CA 1
ATOM 1568 C C . LYS A 1 191 ? -37.187 -16.046 60.330 1.00 84.62 191 LYS A C 1
ATOM 1570 O O . LYS A 1 191 ? -36.658 -16.080 61.438 1.00 84.62 191 LYS A O 1
ATOM 1575 N N . MET A 1 192 ? -37.733 -14.937 59.830 1.00 81.56 192 MET A N 1
ATOM 1576 C CA . MET A 1 192 ? -37.722 -13.641 60.519 1.00 81.56 192 MET A CA 1
ATOM 1577 C C . MET A 1 192 ? -38.503 -13.683 61.837 1.00 81.56 192 MET A C 1
ATOM 1579 O O . MET A 1 192 ? -38.003 -13.224 62.859 1.00 81.56 192 MET A O 1
ATOM 1583 N N . ALA A 1 193 ? -39.689 -14.296 61.848 1.00 83.62 193 ALA A N 1
ATOM 1584 C CA . ALA A 1 193 ? -40.475 -14.493 63.065 1.00 83.62 193 ALA A CA 1
ATOM 1585 C C . ALA A 1 193 ? -39.762 -15.411 64.076 1.00 83.62 193 ALA A C 1
ATOM 1587 O O . ALA A 1 193 ? -39.871 -15.207 65.284 1.00 83.62 193 ALA A O 1
ATOM 1588 N N . GLY A 1 194 ? -38.998 -16.399 63.598 1.00 83.56 194 GLY A N 1
ATOM 1589 C CA . GLY A 1 194 ? -38.117 -17.214 64.437 1.00 83.56 194 GLY A CA 1
ATOM 1590 C C . GLY A 1 194 ? -36.996 -16.393 65.079 1.00 83.56 194 GLY A C 1
ATOM 1591 O O . GLY A 1 194 ? -36.798 -16.474 66.289 1.00 83.56 194 GLY A O 1
ATOM 1592 N N . ASN A 1 195 ? -36.315 -15.558 64.289 1.00 83.44 195 ASN A N 1
ATOM 1593 C CA . ASN A 1 195 ? -35.228 -14.692 64.754 1.00 83.44 195 ASN A CA 1
ATOM 1594 C C . ASN A 1 195 ? -35.716 -13.577 65.690 1.00 83.44 195 ASN A C 1
ATOM 1596 O O . ASN A 1 195 ? -34.988 -13.199 66.605 1.00 83.44 195 ASN A O 1
ATOM 1600 N N . ALA A 1 196 ? -36.957 -13.106 65.529 1.00 83.94 196 ALA A N 1
ATOM 1601 C CA . ALA A 1 196 ? -37.561 -12.117 66.419 1.00 83.94 196 ALA A CA 1
ATOM 1602 C C . ALA A 1 196 ? -37.592 -12.590 67.883 1.00 83.94 196 ALA A C 1
ATOM 1604 O O . ALA A 1 196 ? -37.407 -11.778 68.783 1.00 83.94 196 ALA A O 1
ATOM 1605 N N . LYS A 1 197 ? -37.728 -13.900 68.143 1.00 85.12 197 LYS A N 1
ATOM 1606 C CA . LYS A 1 197 ? -37.690 -14.456 69.510 1.00 85.12 197 LYS A CA 1
ATOM 1607 C C . LYS A 1 197 ? -36.357 -14.222 70.219 1.00 85.12 197 LYS A C 1
ATOM 1609 O O . LYS A 1 197 ? -36.340 -14.053 71.433 1.00 85.12 197 LYS A O 1
ATOM 1614 N N . ASN A 1 198 ? -35.249 -14.144 69.480 1.00 86.56 198 ASN A N 1
ATOM 1615 C CA . ASN A 1 198 ? -33.938 -13.846 70.065 1.00 86.56 198 ASN A CA 1
ATOM 1616 C C . ASN A 1 198 ? -33.875 -12.417 70.637 1.00 86.56 198 ASN A C 1
ATOM 1618 O O . ASN A 1 198 ? -33.028 -12.125 71.476 1.00 86.56 198 ASN A O 1
ATOM 1622 N N . LEU A 1 199 ? -34.793 -11.539 70.220 1.00 86.50 199 LEU A N 1
ATOM 1623 C CA . LEU A 1 199 ? -34.881 -10.149 70.666 1.00 86.50 199 LEU A CA 1
ATOM 1624 C C . LEU A 1 199 ? -35.679 -9.986 71.969 1.00 86.50 199 LEU A C 1
ATOM 1626 O O . LEU A 1 199 ? -35.768 -8.874 72.487 1.00 86.50 199 LEU A O 1
ATOM 1630 N N . GLU A 1 200 ? -36.240 -11.067 72.522 1.00 86.56 200 GLU A N 1
ATOM 1631 C CA . GLU A 1 200 ? -37.060 -11.028 73.738 1.00 86.56 200 GLU A CA 1
ATOM 1632 C C . GLU A 1 200 ? -36.307 -10.425 74.929 1.00 86.56 200 GLU A C 1
ATOM 1634 O O . GLU A 1 200 ? -36.822 -9.521 75.588 1.00 86.56 200 GLU A O 1
ATOM 1639 N N . SER A 1 201 ? -35.058 -10.842 75.152 1.00 85.12 201 SER A N 1
ATOM 1640 C CA . SER A 1 201 ? -34.215 -10.314 76.232 1.00 85.12 201 SER A CA 1
ATOM 1641 C C . SER A 1 201 ? -33.980 -8.806 76.101 1.00 85.12 201 SER A C 1
ATOM 1643 O O . SER A 1 201 ? -34.038 -8.080 77.093 1.00 85.12 201 SER A O 1
ATOM 1645 N N . ALA A 1 202 ? -33.762 -8.323 74.873 1.00 86.06 202 ALA A N 1
ATOM 1646 C CA . ALA A 1 202 ? -33.549 -6.906 74.593 1.00 86.06 202 ALA A CA 1
ATOM 1647 C 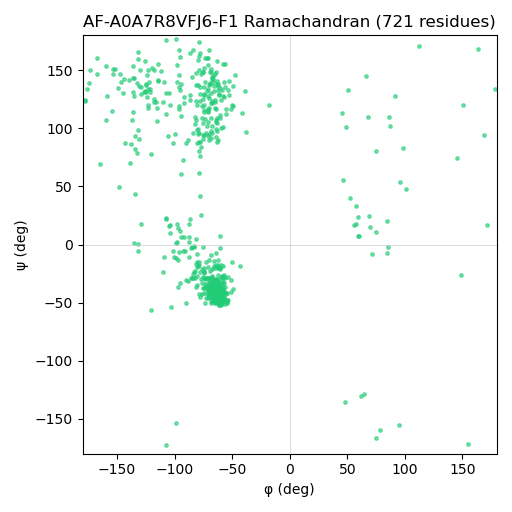C . ALA A 1 202 ? -34.836 -6.094 74.794 1.00 86.06 202 ALA A C 1
ATOM 1649 O O . ALA A 1 202 ? -34.811 -5.026 75.406 1.00 86.06 202 ALA A O 1
ATOM 1650 N N . ALA A 1 203 ? -35.969 -6.627 74.332 1.00 85.62 203 ALA A N 1
ATOM 1651 C CA . ALA A 1 203 ? -37.270 -5.990 74.470 1.00 85.62 203 ALA A CA 1
ATOM 1652 C C . ALA A 1 203 ? -37.715 -5.886 75.938 1.00 85.62 203 ALA A C 1
ATOM 1654 O O . ALA A 1 203 ? -38.211 -4.839 76.359 1.00 85.62 203 ALA A O 1
ATOM 1655 N N . GLN A 1 204 ? -37.509 -6.941 76.733 1.00 85.31 204 GLN A N 1
ATOM 1656 C CA . GLN A 1 204 ? -37.775 -6.931 78.175 1.00 85.31 204 GLN A CA 1
ATOM 1657 C C . GLN A 1 204 ? -36.868 -5.928 78.893 1.00 85.31 204 GLN A C 1
ATOM 1659 O O . GLN A 1 204 ? -37.360 -5.106 79.662 1.00 85.31 204 GLN A O 1
ATOM 1664 N N . PHE A 1 205 ? -35.568 -5.927 78.578 1.00 85.25 205 PHE A N 1
ATOM 1665 C CA . PHE A 1 205 ? -34.610 -4.991 79.166 1.00 85.25 205 PHE A CA 1
ATOM 1666 C C . PHE A 1 205 ? -34.989 -3.525 78.912 1.00 85.25 205 PHE A C 1
ATOM 1668 O O . PHE A 1 205 ? -34.991 -2.721 79.843 1.00 85.25 205 PHE A O 1
ATOM 1675 N N . TYR A 1 206 ? -35.378 -3.183 77.681 1.00 86.44 206 TYR A N 1
ATOM 1676 C CA . TYR A 1 206 ? -35.835 -1.833 77.349 1.00 86.44 206 TYR A CA 1
ATOM 1677 C C . TYR A 1 206 ? -37.144 -1.460 78.054 1.00 86.44 206 TYR A C 1
ATOM 1679 O O . TYR A 1 206 ? -37.287 -0.347 78.552 1.00 86.44 206 TYR A O 1
ATOM 1687 N N . SER A 1 207 ? -38.080 -2.403 78.161 1.00 83.88 207 SER A N 1
ATOM 1688 C CA . SER A 1 207 ? -39.383 -2.154 78.789 1.00 83.88 207 SER A CA 1
ATOM 1689 C C . SER A 1 207 ? -39.274 -1.864 80.277 1.00 83.88 207 SER A C 1
ATOM 1691 O O . SER A 1 207 ? -39.848 -0.893 80.762 1.00 83.88 207 SER A O 1
ATOM 1693 N N . GLU A 1 208 ? -38.500 -2.681 80.988 1.00 82.31 208 GLU A N 1
ATOM 1694 C CA . GLU A 1 208 ? -38.234 -2.481 82.411 1.00 82.31 208 GLU A CA 1
ATOM 1695 C C . GLU A 1 208 ? -37.474 -1.175 82.653 1.00 82.31 208 GLU A C 1
ATOM 1697 O O . GLU A 1 208 ? -37.750 -0.469 83.619 1.00 82.31 208 GLU A O 1
ATOM 1702 N N . PHE A 1 209 ? -36.557 -0.809 81.750 1.00 81.75 209 PHE A N 1
ATOM 1703 C CA . PHE A 1 209 ? -35.840 0.461 81.835 1.00 81.75 209 PHE A CA 1
ATOM 1704 C C . PHE A 1 209 ? -36.782 1.663 81.702 1.00 81.75 209 PHE A C 1
ATOM 1706 O O . PHE A 1 209 ? -36.729 2.579 82.519 1.00 81.75 209 PHE A O 1
ATOM 1713 N N . VAL A 1 210 ? -37.670 1.654 80.704 1.00 81.31 210 VAL A N 1
ATOM 1714 C CA . VAL A 1 210 ? -38.647 2.734 80.490 1.00 81.31 210 VAL A CA 1
ATOM 1715 C C . VAL A 1 210 ? -39.607 2.849 81.677 1.00 81.31 210 VAL A C 1
ATOM 1717 O O . VAL A 1 210 ? -39.829 3.954 82.171 1.00 81.31 210 VAL A O 1
ATOM 1720 N N . ASN A 1 211 ? -40.116 1.722 82.182 1.00 80.31 211 ASN A N 1
ATOM 1721 C CA . ASN A 1 211 ? -41.003 1.694 83.347 1.00 80.31 211 ASN A CA 1
ATOM 1722 C C . ASN A 1 211 ? -40.312 2.224 84.610 1.00 80.31 211 ASN A C 1
ATOM 1724 O O . ASN A 1 211 ? -40.911 2.977 85.375 1.00 80.31 211 ASN A O 1
ATOM 1728 N N . PHE A 1 212 ? -39.040 1.870 84.812 1.00 78.25 212 PHE A N 1
ATOM 1729 C CA . PHE A 1 212 ? -38.254 2.350 85.942 1.00 78.25 212 PHE A CA 1
ATOM 1730 C C . PHE A 1 212 ? -38.037 3.870 85.903 1.00 78.25 212 PHE A C 1
ATOM 1732 O O . PHE A 1 212 ? -38.158 4.536 86.927 1.00 78.25 212 PHE A O 1
ATOM 1739 N N . VAL A 1 213 ? -37.736 4.428 84.727 1.00 77.44 213 VAL A N 1
ATOM 1740 C CA . VAL A 1 213 ? -37.456 5.865 84.574 1.00 77.44 213 VAL A CA 1
ATOM 1741 C C . VAL A 1 213 ? -38.727 6.716 84.654 1.00 77.44 213 VAL A C 1
ATOM 1743 O O . VAL A 1 213 ? -38.679 7.819 85.197 1.00 77.44 213 VAL A O 1
ATOM 1746 N N . LEU A 1 214 ? -39.853 6.238 84.111 1.00 76.56 214 LEU A N 1
ATOM 1747 C CA . LEU A 1 214 ? -41.085 7.031 83.986 1.00 76.56 214 LEU A CA 1
ATOM 1748 C C . LEU A 1 214 ? -42.113 6.799 85.105 1.00 76.56 214 LEU A C 1
ATOM 1750 O O . LEU A 1 214 ? -43.029 7.604 85.237 1.00 76.56 214 LEU A O 1
ATOM 1754 N N . GLY A 1 215 ? -41.968 5.755 85.929 1.00 63.00 215 GLY A N 1
ATOM 1755 C CA . GLY A 1 215 ? -42.731 5.572 87.174 1.00 63.00 215 GLY A CA 1
ATOM 1756 C C . GLY A 1 215 ? -44.219 5.209 87.038 1.00 63.00 215 GLY A C 1
ATOM 1757 O O . GLY A 1 215 ? -44.831 4.858 88.043 1.00 63.00 215 GLY A O 1
ATOM 1758 N N . GLU A 1 216 ? -44.793 5.227 85.832 1.00 59.16 216 GLU A N 1
ATOM 1759 C CA . GLU A 1 216 ? -46.138 4.720 85.518 1.00 59.16 216 GLU A CA 1
ATOM 1760 C C . GLU A 1 216 ? -46.126 3.911 84.209 1.00 59.16 216 GLU A C 1
ATOM 1762 O O . GLU A 1 216 ? -45.275 4.131 83.342 1.00 59.16 216 GLU A O 1
ATOM 1767 N N . GLU A 1 217 ? -47.068 2.969 84.060 1.00 58.97 217 GLU A N 1
ATOM 1768 C CA . GLU A 1 217 ? -47.287 2.233 82.808 1.00 58.97 217 GLU A CA 1
ATOM 1769 C C . GLU A 1 217 ? -47.585 3.231 81.679 1.00 58.97 217 GLU A C 1
ATOM 1771 O O . GLU A 1 217 ? -48.694 3.749 81.564 1.00 58.97 217 GLU A O 1
ATOM 1776 N N . 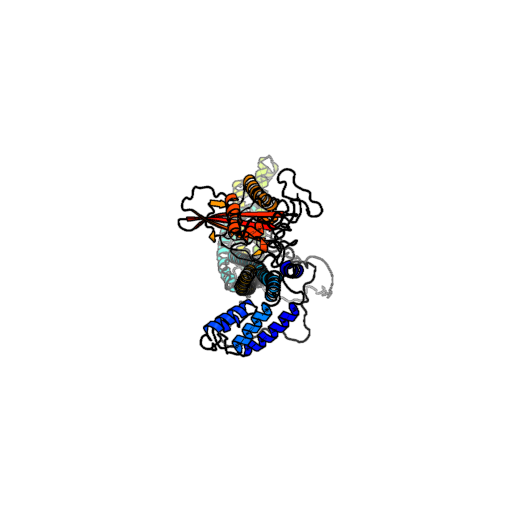TYR A 1 218 ? -46.581 3.527 80.849 1.00 58.31 218 TYR A N 1
ATOM 1777 C CA . TYR A 1 218 ? -46.706 4.469 79.740 1.00 58.31 218 TYR A CA 1
ATOM 1778 C C . TYR A 1 218 ? -47.873 4.054 78.818 1.00 58.31 218 TYR A C 1
ATOM 1780 O O . TYR A 1 218 ? -47.808 2.970 78.218 1.00 58.31 218 TYR A O 1
ATOM 1788 N N . PRO A 1 219 ? -48.935 4.876 78.675 1.00 50.81 219 PRO A N 1
ATOM 1789 C CA . PRO A 1 219 ? -50.110 4.531 77.884 1.00 50.81 219 PRO A CA 1
ATOM 1790 C C . PRO A 1 219 ? -49.745 4.564 76.397 1.00 50.81 219 PRO A C 1
ATOM 1792 O O . PRO A 1 219 ? -49.742 5.604 75.748 1.00 50.81 219 PRO A O 1
ATOM 1795 N N . GLY A 1 220 ? -49.374 3.396 75.878 1.00 57.25 220 GLY A N 1
ATOM 1796 C CA . GLY A 1 220 ? -48.881 3.200 74.514 1.00 57.25 220 GLY A CA 1
ATOM 1797 C C . GLY A 1 220 ? -47.878 2.053 74.406 1.00 57.25 220 GLY A C 1
ATOM 1798 O O . GLY A 1 220 ? -47.814 1.396 73.372 1.00 57.25 220 GLY A O 1
ATOM 1799 N N . GLY A 1 221 ? -47.172 1.745 75.502 1.00 65.44 221 GLY A N 1
ATOM 1800 C CA . GLY A 1 221 ? -46.135 0.718 75.541 1.00 65.44 221 GLY A CA 1
ATOM 1801 C C . GLY A 1 221 ? -44.908 1.063 74.685 1.00 65.44 221 GLY A C 1
ATOM 1802 O O . GLY A 1 221 ? -44.990 1.658 73.620 1.00 65.44 221 GLY A O 1
ATOM 1803 N N . CYS A 1 222 ? -43.730 0.664 75.148 1.00 72.69 222 CYS A N 1
ATOM 1804 C CA . CYS A 1 222 ? -42.502 0.692 74.353 1.00 72.69 222 CYS A CA 1
ATOM 1805 C C . CYS A 1 222 ? -42.498 -0.498 73.379 1.00 72.69 222 CYS A C 1
ATOM 1807 O O . CYS A 1 222 ? -42.818 -1.614 73.807 1.00 72.69 222 CYS A O 1
ATOM 1809 N N . ILE A 1 223 ? -42.123 -0.273 72.111 1.00 83.19 223 ILE A N 1
ATOM 1810 C CA . ILE A 1 223 ? -41.988 -1.288 71.039 1.00 83.19 223 ILE A CA 1
ATOM 1811 C C . ILE A 1 223 ? -43.173 -2.286 70.936 1.00 83.19 223 ILE A C 1
ATOM 1813 O O . ILE A 1 223 ? -43.000 -3.507 71.076 1.00 83.19 223 ILE A O 1
ATOM 1817 N N . PRO A 1 224 ? -44.416 -1.786 70.785 1.00 85.06 224 PRO A N 1
ATOM 1818 C CA . PRO A 1 224 ? -45.627 -2.598 70.887 1.00 85.06 224 PRO A CA 1
ATOM 1819 C C . PRO A 1 224 ? -45.752 -3.649 69.770 1.00 85.06 224 PRO A C 1
ATOM 1821 O O . PRO A 1 224 ? -46.259 -4.747 70.034 1.00 85.06 224 PRO A O 1
ATOM 1824 N N . LEU A 1 225 ? -45.272 -3.364 68.556 1.00 84.81 225 LEU A N 1
ATOM 1825 C CA . LEU A 1 225 ? -45.355 -4.291 67.428 1.00 84.81 225 LEU A CA 1
ATOM 1826 C C . LEU A 1 225 ? -44.321 -5.419 67.540 1.00 84.81 225 LEU A C 1
ATOM 1828 O O . LEU A 1 225 ? -44.657 -6.588 67.338 1.00 84.81 225 LEU A O 1
ATOM 1832 N N . LEU A 1 226 ? -43.087 -5.100 67.936 1.00 84.81 226 LEU A N 1
ATOM 1833 C CA . LEU A 1 226 ? -42.023 -6.079 68.159 1.00 84.81 226 LEU A CA 1
ATOM 1834 C C . LEU A 1 226 ? -42.393 -7.065 69.278 1.00 84.81 226 LEU A C 1
ATOM 1836 O O . LEU A 1 226 ? -42.244 -8.276 69.112 1.00 84.81 226 LEU A O 1
ATOM 1840 N N . LYS A 1 227 ? -42.954 -6.577 70.392 1.00 84.81 227 LYS A N 1
ATOM 1841 C CA . LYS A 1 227 ? -43.461 -7.435 71.483 1.00 84.81 227 LYS A CA 1
ATOM 1842 C C . LYS A 1 227 ? -44.561 -8.378 71.017 1.00 84.81 227 LYS A C 1
ATOM 1844 O O . LYS A 1 227 ? -44.603 -9.544 71.417 1.00 84.81 227 LYS A O 1
ATOM 1849 N N . TYR A 1 228 ? -45.459 -7.879 70.176 1.00 84.88 228 TYR A N 1
ATOM 1850 C CA . TYR A 1 228 ? -46.526 -8.693 69.619 1.00 84.88 228 TYR A CA 1
ATOM 1851 C C . TYR A 1 228 ? -45.982 -9.768 68.672 1.00 84.88 228 TYR A C 1
ATOM 1853 O O . TYR A 1 228 ? -46.397 -10.922 68.779 1.00 84.88 228 TYR A O 1
ATOM 1861 N N . LEU A 1 229 ? -45.011 -9.427 67.819 1.00 85.19 229 LEU A N 1
ATOM 1862 C CA . LEU A 1 229 ? -44.341 -10.372 66.923 1.00 85.19 229 LEU A CA 1
ATOM 1863 C C . LEU A 1 229 ? -43.623 -11.488 67.700 1.00 85.19 229 LEU A C 1
ATOM 1865 O O . LEU A 1 229 ? -43.711 -12.653 67.318 1.00 85.19 229 LEU A O 1
ATOM 1869 N N . ILE A 1 230 ? -42.967 -11.160 68.818 1.00 85.12 230 ILE A N 1
ATOM 1870 C CA . ILE A 1 230 ? -42.299 -12.139 69.695 1.00 85.12 230 ILE A CA 1
ATOM 1871 C C . ILE A 1 230 ? -43.312 -13.122 70.300 1.00 85.12 230 ILE A C 1
ATOM 1873 O O . ILE A 1 230 ? -43.075 -14.333 70.313 1.00 85.12 230 ILE A O 1
ATOM 1877 N N . LYS A 1 231 ? -44.450 -12.611 70.787 1.00 84.25 231 LYS A N 1
ATOM 1878 C CA . LYS A 1 231 ? -45.457 -13.404 71.507 1.00 84.25 231 LYS A CA 1
ATOM 1879 C C . LYS A 1 231 ? -46.331 -14.253 70.584 1.00 84.25 231 LYS A C 1
ATOM 1881 O O . LYS A 1 231 ? -46.585 -15.417 70.884 1.00 84.25 231 LYS A O 1
ATOM 1886 N N . ASN A 1 232 ? -46.812 -13.665 69.491 1.00 81.75 232 ASN A N 1
ATOM 1887 C CA . ASN A 1 232 ? -47.841 -14.258 68.634 1.00 81.75 232 ASN A CA 1
ATOM 1888 C C . ASN A 1 232 ? -47.302 -14.726 67.272 1.00 81.75 232 ASN A C 1
ATOM 1890 O O . ASN A 1 232 ? -47.999 -15.448 66.563 1.00 81.75 232 ASN A O 1
ATOM 1894 N N . GLY A 1 233 ? -46.062 -14.373 66.915 1.00 82.81 233 GLY A N 1
ATOM 1895 C CA . GLY A 1 233 ? -45.482 -14.675 65.607 1.00 82.81 233 GLY A CA 1
ATOM 1896 C C . GLY A 1 233 ? -46.033 -13.787 64.487 1.00 82.81 233 GLY A C 1
ATOM 1897 O O . GLY A 1 233 ? -46.657 -12.755 64.735 1.00 82.81 233 GLY A O 1
ATOM 1898 N N . ASN A 1 234 ? -45.777 -14.177 63.234 1.00 82.88 234 ASN A N 1
ATOM 1899 C CA . ASN A 1 234 ? -46.250 -13.444 62.058 1.00 82.88 234 ASN A CA 1
ATOM 1900 C C . ASN A 1 234 ? -47.740 -13.734 61.800 1.00 82.88 234 ASN A C 1
ATOM 1902 O O . ASN A 1 234 ? -48.075 -14.678 61.087 1.00 82.88 234 ASN A O 1
ATOM 1906 N N . THR A 1 235 ? -48.625 -12.949 62.412 1.00 83.62 235 THR A N 1
ATOM 1907 C CA . THR A 1 235 ? -50.081 -13.038 62.218 1.00 83.62 235 THR A CA 1
ATOM 1908 C C . THR A 1 235 ? -50.588 -11.978 61.231 1.00 83.62 235 THR A C 1
ATOM 1910 O O . THR A 1 235 ? -49.813 -11.166 60.718 1.00 83.62 235 THR A O 1
ATOM 1913 N N . SER A 1 236 ? -51.890 -12.006 60.922 1.00 83.38 236 SER A N 1
ATOM 1914 C CA . SER A 1 236 ? -52.545 -10.990 60.082 1.00 83.38 236 SER A CA 1
ATOM 1915 C C . SER A 1 236 ? -52.545 -9.610 60.748 1.00 83.38 236 SER A C 1
ATOM 1917 O O . SER A 1 236 ? -52.678 -9.493 61.971 1.00 83.38 236 SER A O 1
ATOM 1919 N N . THR A 1 237 ? -52.456 -8.551 59.945 1.00 79.88 237 THR A N 1
ATOM 1920 C CA . THR A 1 237 ? -52.554 -7.170 60.434 1.00 79.88 237 THR A CA 1
ATOM 1921 C C . THR A 1 237 ? -53.925 -6.892 61.059 1.00 79.88 237 THR A C 1
ATOM 1923 O O . THR A 1 237 ? -53.997 -6.177 62.056 1.00 79.88 237 THR A O 1
ATOM 1926 N N . TYR A 1 238 ? -54.995 -7.537 60.581 1.00 78.50 238 TYR A N 1
ATOM 1927 C CA . TYR A 1 238 ? -56.311 -7.508 61.230 1.00 78.50 238 TYR A CA 1
ATOM 1928 C C . TYR A 1 238 ? -56.245 -7.945 62.701 1.00 78.50 238 TYR A C 1
ATOM 1930 O O . TYR A 1 238 ? -56.732 -7.248 63.591 1.00 78.50 238 TYR A O 1
ATOM 1938 N N . GLN A 1 239 ? -55.563 -9.059 62.983 1.00 83.19 239 GLN A N 1
ATOM 1939 C CA . GLN A 1 239 ? -55.406 -9.571 64.346 1.00 83.19 239 GLN A CA 1
ATOM 1940 C C . GLN A 1 239 ? -54.532 -8.661 65.223 1.00 83.19 239 GLN A C 1
ATOM 1942 O O . GLN A 1 239 ? -54.681 -8.635 66.449 1.00 83.19 239 GLN A O 1
ATOM 1947 N N . TRP A 1 240 ? -53.618 -7.901 64.619 1.00 80.19 240 TRP A N 1
ATOM 1948 C CA . TRP A 1 240 ? -52.851 -6.877 65.321 1.00 80.19 240 TRP A CA 1
ATOM 1949 C C . TRP A 1 240 ? -53.717 -5.674 65.721 1.00 80.19 240 TRP A C 1
ATOM 1951 O O . TRP A 1 240 ? -53.631 -5.225 66.870 1.00 80.19 240 TRP A O 1
ATOM 1961 N N . VAL A 1 241 ? -54.557 -5.184 64.805 1.00 82.38 241 VAL A N 1
ATOM 1962 C CA . VAL A 1 241 ? -55.405 -3.995 64.993 1.00 82.38 241 VAL A CA 1
ATOM 1963 C C . VAL A 1 241 ? -56.584 -4.291 65.922 1.00 82.38 241 VAL A C 1
ATOM 1965 O O . VAL A 1 241 ? -56.776 -3.589 66.912 1.00 82.38 241 VAL A O 1
ATOM 1968 N N . HIS A 1 242 ? -57.326 -5.369 65.661 1.00 79.50 242 HIS A N 1
ATOM 1969 C CA . HIS A 1 242 ? -58.562 -5.704 66.376 1.00 79.50 242 HIS A CA 1
ATOM 1970 C C . HIS A 1 242 ? -58.357 -6.608 67.595 1.00 79.50 242 HIS A C 1
ATOM 1972 O O . HIS A 1 242 ? -59.304 -6.861 68.332 1.00 79.50 242 HIS A O 1
ATOM 1978 N N . LYS A 1 243 ? -57.131 -7.100 67.824 1.00 75.69 243 LYS A N 1
ATOM 1979 C CA . LYS A 1 243 ? -56.772 -8.038 68.910 1.00 75.69 243 LYS A CA 1
ATOM 1980 C C . LYS A 1 243 ? -57.535 -9.376 68.894 1.00 75.69 243 LYS A C 1
ATOM 1982 O O . LYS A 1 243 ? -57.315 -10.197 69.783 1.00 75.69 243 LYS A O 1
ATOM 1987 N N . GLU A 1 244 ? -58.329 -9.641 67.858 1.00 75.31 244 GLU A N 1
ATOM 1988 C CA . GLU A 1 244 ? -59.078 -10.879 67.627 1.00 75.31 244 GLU A CA 1
ATOM 1989 C C . GLU A 1 244 ? -58.716 -11.491 66.261 1.00 75.31 244 GLU A C 1
ATOM 1991 O O . GLU A 1 244 ? -58.413 -10.757 65.317 1.00 75.31 244 GLU A O 1
ATOM 1996 N N . PRO A 1 245 ? -58.693 -12.831 66.127 1.00 70.94 245 PRO A N 1
ATOM 1997 C CA . PRO A 1 245 ? -58.408 -13.476 64.849 1.00 70.94 245 PRO A CA 1
ATOM 1998 C C . PRO A 1 245 ? -59.562 -13.257 63.849 1.00 70.94 245 PRO A C 1
ATOM 2000 O O . PRO A 1 245 ? -60.726 -13.375 64.238 1.00 70.94 245 PRO A O 1
ATOM 2003 N N . PRO A 1 246 ? -59.273 -12.984 62.562 1.00 75.94 246 PRO A N 1
ATOM 2004 C CA . PRO A 1 246 ? -60.315 -12.841 61.546 1.00 75.94 246 PRO A CA 1
ATOM 2005 C C . PRO A 1 246 ? -61.015 -14.179 61.264 1.00 75.94 246 PRO A C 1
ATOM 2007 O O . PRO A 1 246 ? -60.383 -15.237 61.307 1.00 75.94 246 PRO A O 1
ATOM 2010 N N . LEU A 1 247 ? -62.307 -14.141 60.912 1.00 70.38 247 LEU A N 1
ATOM 2011 C CA . LEU A 1 247 ? -63.067 -15.343 60.518 1.00 70.38 247 LEU A CA 1
ATOM 2012 C C . LEU A 1 247 ? -62.689 -15.848 59.115 1.00 70.38 247 LEU A C 1
ATOM 2014 O O . LEU A 1 247 ? -62.775 -17.043 58.838 1.00 70.38 247 LEU A O 1
ATOM 2018 N N . SER A 1 248 ? -62.271 -14.946 58.225 1.00 70.62 248 SER A N 1
ATOM 2019 C CA . SER A 1 248 ? -61.729 -15.262 56.899 1.00 70.62 248 SER A CA 1
ATOM 2020 C C . SER A 1 248 ? -60.782 -14.154 56.429 1.00 70.62 248 SER A C 1
ATOM 2022 O O . SER A 1 248 ? -60.912 -12.999 56.844 1.00 70.62 248 SER A O 1
ATOM 2024 N N . ILE A 1 249 ? -59.801 -14.524 55.604 1.00 75.25 249 ILE A N 1
ATOM 2025 C CA . ILE A 1 249 ? -58.774 -13.627 55.062 1.00 75.25 249 ILE A CA 1
ATOM 2026 C C . ILE A 1 249 ? -58.968 -13.568 53.546 1.00 75.25 249 ILE A C 1
ATOM 2028 O O . ILE A 1 249 ? -58.843 -14.588 52.870 1.00 75.25 249 ILE A O 1
ATOM 2032 N N . GLU A 1 250 ? -59.276 -12.383 53.020 1.00 72.69 250 GLU A N 1
ATOM 2033 C CA . GLU A 1 250 ? -59.348 -12.114 51.582 1.00 72.69 250 GLU A CA 1
ATOM 2034 C C . GLU A 1 250 ? -58.117 -11.291 51.178 1.00 72.69 250 GLU A C 1
ATOM 2036 O O . GLU A 1 250 ? -58.109 -10.061 51.291 1.00 72.69 250 GLU A O 1
ATOM 2041 N N . GLU A 1 251 ? -57.049 -11.968 50.740 1.00 67.56 251 GLU A N 1
ATOM 2042 C CA . GLU A 1 251 ? -55.850 -11.283 50.244 1.00 67.56 251 GLU A CA 1
ATOM 2043 C C . GLU A 1 251 ? -56.165 -10.503 48.952 1.00 67.56 251 GLU A C 1
ATOM 2045 O O . GLU A 1 251 ? -56.860 -11.026 48.073 1.00 67.56 251 GLU A O 1
ATOM 2050 N N . PRO A 1 252 ? -55.671 -9.257 48.808 1.00 64.56 252 PRO A N 1
ATOM 2051 C CA . PRO A 1 252 ? -55.885 -8.485 47.593 1.00 64.56 252 PRO A CA 1
ATOM 2052 C C . PRO A 1 252 ? -55.271 -9.213 46.384 1.00 64.56 252 PRO A C 1
ATOM 2054 O O . PRO A 1 252 ? -54.138 -9.696 46.474 1.00 64.56 252 PRO A O 1
ATOM 2057 N N . PRO A 1 253 ? -55.989 -9.299 45.249 1.00 61.22 253 PRO A N 1
ATOM 2058 C CA . PRO A 1 253 ? -55.469 -9.955 44.058 1.00 61.22 253 PRO A CA 1
ATOM 2059 C C . PRO A 1 253 ? -54.233 -9.213 43.542 1.00 61.22 253 PRO A C 1
ATOM 2061 O O . PRO A 1 253 ? -54.189 -7.981 43.534 1.00 61.22 253 PRO A O 1
ATOM 2064 N N . LEU A 1 254 ? -53.232 -9.968 43.085 1.00 62.16 254 LEU A N 1
ATOM 2065 C CA . LEU A 1 254 ? -52.079 -9.409 42.383 1.0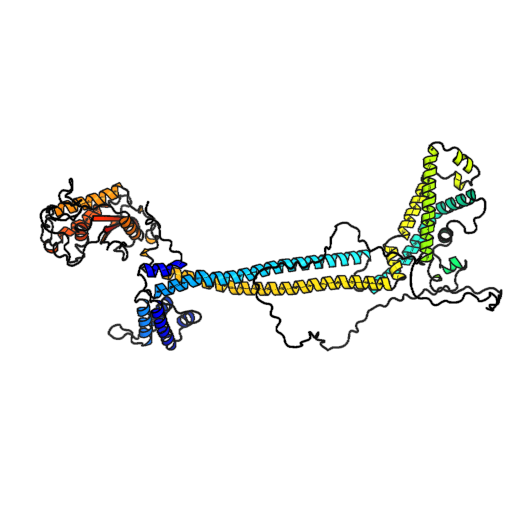0 62.16 254 LEU A CA 1
ATOM 2066 C C . LEU A 1 254 ? -52.551 -8.858 41.031 1.00 62.16 254 LEU A C 1
ATOM 2068 O O . LEU A 1 254 ? -52.774 -9.622 40.094 1.00 62.16 254 LEU A O 1
ATOM 2072 N N . ASP A 1 255 ? -52.707 -7.538 40.926 1.00 56.09 255 ASP A N 1
ATOM 2073 C CA . ASP A 1 255 ? -53.068 -6.847 39.680 1.00 56.09 255 ASP A CA 1
ATOM 2074 C C . ASP A 1 255 ? -51.841 -6.705 38.761 1.00 56.09 255 ASP A C 1
ATOM 2076 O O . ASP A 1 255 ? -51.346 -5.610 38.492 1.00 56.09 255 ASP A O 1
ATOM 2080 N N . ILE A 1 256 ? -51.276 -7.841 38.344 1.00 61.69 256 ILE A N 1
ATOM 2081 C CA . ILE A 1 256 ? -50.148 -7.896 37.410 1.00 61.69 256 ILE A CA 1
ATOM 2082 C C . ILE A 1 256 ? -50.674 -8.399 36.071 1.00 61.69 256 ILE A C 1
ATOM 2084 O O . ILE A 1 256 ? -51.052 -9.562 35.928 1.00 61.69 256 ILE A O 1
ATOM 2088 N N . LYS A 1 257 ? -50.674 -7.519 35.067 1.00 63.22 257 LYS A N 1
ATOM 2089 C CA . LYS A 1 257 ? -50.984 -7.893 33.686 1.00 63.22 257 LYS A CA 1
ATOM 2090 C C . LYS A 1 257 ? -49.806 -8.664 33.093 1.00 63.22 257 LYS A C 1
ATOM 2092 O O . LYS A 1 257 ? -48.736 -8.103 32.822 1.00 63.22 257 LYS A O 1
ATOM 2097 N N . PHE A 1 258 ? -50.005 -9.965 32.918 1.00 62.81 258 PHE A N 1
ATOM 2098 C CA . PHE A 1 258 ? -49.102 -10.814 32.155 1.00 62.81 258 PHE A CA 1
ATOM 2099 C C . PHE A 1 258 ? -49.341 -10.538 30.672 1.00 62.81 258 PHE A C 1
ATOM 2101 O O . PHE A 1 258 ? -50.389 -10.879 30.135 1.00 62.81 258 PHE A O 1
ATOM 2108 N N . ASP A 1 259 ? -48.386 -9.872 30.029 1.00 59.78 259 ASP A N 1
ATOM 2109 C CA . ASP A 1 259 ? -48.370 -9.773 28.571 1.00 59.78 259 ASP A CA 1
ATOM 2110 C C . ASP A 1 259 ? -47.814 -11.095 28.025 1.00 59.78 259 ASP A C 1
ATOM 2112 O O . ASP A 1 259 ? -46.620 -11.173 27.769 1.00 59.78 259 ASP A O 1
ATOM 2116 N N . ASP A 1 260 ? -48.640 -12.134 27.940 1.00 44.56 260 ASP A N 1
ATOM 2117 C CA . ASP A 1 260 ? -48.445 -13.330 27.105 1.00 44.56 260 ASP A CA 1
ATOM 2118 C C . ASP A 1 260 ? -49.879 -13.854 26.847 1.00 44.56 260 ASP A C 1
ATOM 2120 O O . ASP A 1 260 ? -50.609 -14.123 27.796 1.00 44.56 260 ASP A O 1
ATOM 2124 N N . GLU A 1 261 ? -50.415 -13.862 25.625 1.00 34.81 261 GLU A N 1
ATOM 2125 C CA . GLU A 1 261 ? -49.938 -14.681 24.505 1.00 34.81 261 GLU A CA 1
ATOM 2126 C C . GLU A 1 261 ? -49.855 -13.919 23.164 1.00 34.81 261 GLU A C 1
ATOM 2128 O O . GLU A 1 261 ? -50.748 -13.134 22.838 1.00 34.81 261 GLU A O 1
ATOM 2133 N N . PRO A 1 262 ? -48.845 -14.196 22.318 1.00 39.16 262 PRO A N 1
ATOM 2134 C CA . PRO A 1 262 ? -49.069 -14.248 20.883 1.00 39.16 262 PRO A CA 1
ATOM 2135 C C . PRO A 1 262 ? -49.824 -15.549 20.565 1.00 39.16 262 PRO A C 1
ATOM 2137 O O . PRO A 1 262 ? -49.327 -16.636 20.858 1.00 39.16 262 PRO A O 1
ATOM 2140 N N . GLU A 1 263 ? -51.021 -15.442 19.987 1.00 31.95 263 GLU A N 1
ATOM 2141 C CA . GLU A 1 263 ? -51.711 -16.583 19.378 1.00 31.95 263 GLU A CA 1
ATOM 2142 C C . GLU A 1 263 ? -50.836 -17.141 18.241 1.00 31.95 263 GLU A C 1
ATOM 2144 O O . GLU A 1 263 ? -50.678 -16.522 17.186 1.00 31.95 263 GLU A O 1
ATOM 2149 N N . ASP A 1 264 ? -50.253 -18.319 18.460 1.00 36.34 264 ASP A N 1
ATOM 2150 C CA . ASP A 1 264 ? -49.826 -19.203 17.379 1.00 36.34 264 ASP A CA 1
ATOM 2151 C C . ASP A 1 264 ? -51.099 -19.721 16.692 1.00 36.34 264 ASP A C 1
ATOM 2153 O O . ASP A 1 264 ? -51.740 -20.623 17.222 1.00 36.34 264 ASP A O 1
ATOM 2157 N N . ASP A 1 265 ? -51.501 -19.098 15.576 1.00 31.70 265 ASP A N 1
ATOM 2158 C CA . ASP A 1 265 ? -52.109 -19.739 14.391 1.00 31.70 265 ASP A CA 1
ATOM 2159 C C . ASP A 1 265 ? -52.693 -18.693 13.412 1.00 31.70 265 ASP A C 1
ATOM 2161 O O . ASP A 1 265 ? -53.857 -18.317 13.516 1.00 31.70 265 ASP A O 1
ATOM 2165 N N . ALA A 1 266 ? -51.922 -18.267 12.401 1.00 27.89 266 ALA A N 1
ATOM 2166 C CA . ALA A 1 266 ? -52.397 -18.106 11.013 1.00 27.89 266 ALA A CA 1
ATOM 2167 C C . ALA A 1 266 ? -51.295 -17.566 10.087 1.00 27.89 266 ALA A C 1
ATOM 2169 O O . ALA A 1 266 ? -50.590 -16.604 10.376 1.00 27.89 266 ALA A O 1
ATOM 2170 N N . ALA A 1 267 ? -51.178 -18.197 8.924 1.00 36.22 267 ALA A N 1
ATOM 2171 C CA . ALA A 1 267 ? -50.331 -17.772 7.825 1.00 36.22 267 ALA A CA 1
ATOM 2172 C C . ALA A 1 267 ? -50.795 -16.442 7.195 1.00 36.22 267 ALA A C 1
ATOM 2174 O O . ALA A 1 267 ? -51.985 -16.266 6.955 1.00 36.22 267 ALA A O 1
ATOM 2175 N N . GLY A 1 268 ? -49.821 -15.610 6.802 1.00 32.56 268 GLY A N 1
ATOM 2176 C CA . GLY A 1 268 ? -49.946 -14.563 5.778 1.00 32.56 268 GLY A CA 1
ATOM 2177 C C . GLY A 1 268 ? -50.449 -13.203 6.267 1.00 32.56 268 GLY A C 1
ATOM 2178 O O . GLY A 1 268 ? -51.643 -13.008 6.416 1.00 32.56 268 GLY A O 1
ATOM 2179 N N . ASP A 1 269 ? -49.561 -12.223 6.438 1.00 27.02 269 ASP A N 1
ATOM 2180 C CA . ASP A 1 269 ? -49.249 -11.273 5.366 1.00 27.02 269 ASP A CA 1
ATOM 2181 C C . ASP A 1 269 ? -48.085 -10.350 5.753 1.00 27.02 269 ASP A C 1
ATOM 2183 O O . ASP A 1 269 ? -47.799 -10.074 6.915 1.00 27.02 269 ASP A O 1
ATOM 2187 N N . SER A 1 270 ? -47.364 -9.930 4.721 1.00 40.47 270 SER A N 1
ATOM 2188 C CA . SER A 1 270 ? -46.262 -8.979 4.756 1.00 40.47 270 SER A CA 1
ATOM 2189 C C . SER A 1 270 ? -46.773 -7.577 5.102 1.00 40.47 270 SER A C 1
ATOM 2191 O O . SER A 1 270 ? -47.328 -6.913 4.229 1.00 40.47 270 SER A O 1
ATOM 2193 N N . GLU A 1 271 ? -46.482 -7.064 6.298 1.00 31.62 271 GLU A N 1
ATOM 2194 C CA . GLU A 1 271 ? -46.404 -5.613 6.503 1.00 31.62 271 GLU A CA 1
ATOM 2195 C C . GLU A 1 271 ? -44.977 -5.143 6.214 1.00 31.62 271 GLU A C 1
ATOM 2197 O O . GLU A 1 271 ? -44.071 -5.129 7.048 1.00 31.62 271 GLU A O 1
ATOM 2202 N N . THR A 1 272 ? -44.783 -4.793 4.946 1.00 33.59 272 THR A N 1
ATOM 2203 C CA . THR A 1 272 ? -43.733 -3.895 4.483 1.00 33.59 272 THR A CA 1
ATOM 2204 C C . THR A 1 272 ? -43.755 -2.627 5.328 1.00 33.59 272 THR A C 1
ATOM 2206 O O . THR A 1 272 ? -44.749 -1.904 5.332 1.00 33.59 272 THR A O 1
ATOM 2209 N N . ILE A 1 273 ? -42.646 -2.341 6.008 1.00 39.00 273 ILE A N 1
ATOM 2210 C CA . ILE A 1 273 ? -42.392 -1.019 6.574 1.00 39.00 273 ILE A CA 1
ATOM 2211 C C . ILE A 1 273 ? -42.311 -0.043 5.397 1.00 39.00 273 ILE A C 1
ATOM 2213 O O . ILE A 1 273 ? -41.374 -0.091 4.598 1.00 39.00 273 ILE A O 1
ATOM 2217 N N . ASP A 1 274 ? -43.337 0.795 5.296 1.00 36.09 274 ASP A N 1
ATOM 2218 C CA . ASP A 1 274 ? -43.466 1.921 4.380 1.00 36.09 274 ASP A CA 1
ATOM 2219 C C . ASP A 1 274 ? -42.384 2.967 4.693 1.00 36.09 274 ASP A C 1
ATOM 2221 O O . ASP A 1 274 ? -42.525 3.824 5.567 1.00 36.09 274 ASP A O 1
ATOM 2225 N N . PHE A 1 275 ? -41.244 2.850 4.011 1.00 41.16 275 PHE A N 1
ATOM 2226 C CA . PHE A 1 275 ? -40.301 3.952 3.867 1.00 41.16 275 PHE A CA 1
ATOM 2227 C C . PHE A 1 275 ? -40.853 4.870 2.783 1.00 41.16 275 PHE A C 1
ATOM 2229 O O . PHE A 1 275 ? -40.544 4.680 1.608 1.00 41.16 275 PHE A O 1
ATOM 2236 N N . GLY A 1 276 ? -41.686 5.823 3.208 1.00 31.31 276 GLY A N 1
ATOM 2237 C CA . GLY A 1 276 ? -42.361 6.783 2.344 1.00 31.31 276 GLY A CA 1
ATOM 2238 C C . GLY A 1 276 ? -41.454 7.331 1.243 1.00 31.31 276 GLY A C 1
ATOM 2239 O O . GLY A 1 276 ? -40.488 8.053 1.503 1.00 31.31 276 GLY A O 1
ATOM 2240 N N . ASP A 1 277 ? -41.796 6.968 0.012 1.00 38.94 277 ASP A N 1
ATOM 2241 C CA . ASP A 1 277 ? -41.411 7.683 -1.192 1.00 38.94 277 ASP A CA 1
ATOM 2242 C C . ASP A 1 277 ? -42.405 8.835 -1.362 1.00 38.94 277 ASP A C 1
ATOM 2244 O O . ASP A 1 277 ? -43.579 8.611 -1.657 1.00 38.94 277 ASP A O 1
ATOM 2248 N N . ASP A 1 278 ? -41.939 10.065 -1.153 1.00 32.94 278 ASP A N 1
ATOM 2249 C CA . ASP A 1 278 ? -42.557 11.221 -1.789 1.00 32.94 278 ASP A CA 1
ATOM 2250 C C . ASP A 1 278 ? -41.467 12.136 -2.360 1.00 32.94 278 ASP A C 1
ATOM 2252 O O . ASP A 1 278 ? -40.943 13.050 -1.729 1.00 32.94 278 ASP A O 1
ATOM 2256 N N . THR A 1 279 ? -41.037 11.736 -3.554 1.00 35.94 279 THR A N 1
ATOM 2257 C CA . THR A 1 279 ? -40.848 12.566 -4.745 1.00 35.94 279 THR A CA 1
ATOM 2258 C C . THR A 1 279 ? -40.140 13.930 -4.607 1.00 35.94 279 THR A C 1
ATOM 2260 O O . THR A 1 279 ? -40.691 14.938 -4.182 1.00 35.94 279 THR A O 1
ATOM 2263 N N . GLY A 1 280 ? -38.948 14.000 -5.215 1.00 37.66 280 GLY A N 1
ATOM 2264 C CA . GLY A 1 280 ? -38.591 15.160 -6.037 1.00 37.66 280 GLY A CA 1
ATOM 2265 C C . GLY A 1 280 ? -37.779 16.277 -5.388 1.00 37.66 280 GLY A C 1
ATOM 2266 O O . GLY A 1 280 ? -38.146 17.431 -5.531 1.00 37.66 280 GLY A O 1
ATOM 2267 N N . ASP A 1 281 ? -36.634 15.962 -4.785 1.00 29.98 281 ASP A N 1
ATOM 2268 C CA . ASP A 1 281 ? -35.425 16.769 -4.984 1.00 29.98 281 ASP A CA 1
ATOM 2269 C C . ASP A 1 281 ? -34.186 15.940 -4.631 1.00 29.98 281 ASP A C 1
ATOM 2271 O O . ASP A 1 281 ? -34.089 15.294 -3.588 1.00 29.98 281 ASP A O 1
ATOM 2275 N N . SER A 1 282 ? -33.236 15.908 -5.558 1.00 34.47 282 SER A N 1
ATOM 2276 C CA . SER A 1 282 ? -31.960 15.217 -5.420 1.00 34.47 282 SER A CA 1
ATOM 2277 C C . SER A 1 282 ? -31.167 15.779 -4.238 1.00 34.47 282 SER A C 1
ATOM 2279 O O . SER A 1 282 ? -30.657 16.898 -4.321 1.00 34.47 282 SER A O 1
ATOM 2281 N N . ILE A 1 283 ? -31.000 14.998 -3.168 1.00 36.47 283 ILE A N 1
ATOM 2282 C CA . ILE A 1 283 ? -30.017 15.310 -2.125 1.00 36.47 283 ILE A CA 1
ATOM 2283 C C . ILE A 1 283 ? -28.628 14.963 -2.672 1.00 36.47 283 ILE A C 1
ATOM 2285 O O . ILE A 1 283 ? -28.167 13.821 -2.634 1.00 36.47 283 ILE A O 1
ATOM 2289 N N . ASP A 1 284 ? -27.997 15.990 -3.231 1.00 33.47 284 ASP A N 1
ATOM 2290 C CA . ASP A 1 284 ? -26.593 16.064 -3.616 1.00 33.47 284 ASP A CA 1
ATOM 2291 C C . ASP A 1 284 ? -25.699 15.949 -2.369 1.00 33.47 284 ASP A C 1
ATOM 2293 O O . ASP A 1 284 ? -25.493 16.917 -1.637 1.00 33.47 284 ASP A O 1
ATOM 2297 N N . PHE A 1 285 ? -25.151 14.758 -2.109 1.00 33.31 285 PHE A N 1
ATOM 2298 C CA . PHE A 1 285 ? -23.996 14.621 -1.217 1.00 33.31 285 PHE A CA 1
ATOM 2299 C C . PHE A 1 285 ? -22.735 15.028 -1.984 1.00 33.31 285 PHE A C 1
ATOM 2301 O O . PHE A 1 285 ? -21.952 14.196 -2.454 1.00 33.31 285 PHE A O 1
ATOM 2308 N N . GLY A 1 286 ? -22.594 16.345 -2.132 1.00 28.45 286 GLY A N 1
ATOM 2309 C CA . GLY A 1 286 ? -21.515 17.007 -2.838 1.00 28.45 286 GLY A CA 1
ATOM 2310 C C . GLY A 1 286 ? -20.122 16.571 -2.380 1.00 28.45 286 GLY A C 1
ATOM 2311 O O . GLY A 1 286 ? -19.832 16.363 -1.203 1.00 28.45 286 GLY A O 1
ATOM 2312 N N . SER A 1 287 ? -19.265 16.444 -3.389 1.00 34.84 287 SER A N 1
ATOM 2313 C CA . SER A 1 287 ? -17.805 16.353 -3.383 1.00 34.84 287 SER A CA 1
ATOM 2314 C C . SER A 1 287 ? -17.100 16.841 -2.104 1.00 34.84 287 SER A C 1
ATOM 2316 O O . SER A 1 287 ? -17.116 18.026 -1.786 1.00 34.84 287 SER A O 1
ATOM 2318 N N . LEU A 1 288 ? -16.349 15.944 -1.456 1.00 32.38 288 LEU A N 1
ATOM 2319 C CA . LEU A 1 288 ? -15.403 16.279 -0.385 1.00 32.38 288 LEU A CA 1
ATOM 2320 C C . LEU A 1 288 ? -14.184 17.030 -0.946 1.00 32.38 288 LEU A C 1
ATOM 2322 O O . LEU A 1 288 ? -13.182 16.425 -1.336 1.00 32.38 288 LEU A O 1
ATOM 2326 N N . GLY A 1 289 ? -14.290 18.356 -0.980 1.00 28.88 289 GLY A N 1
ATOM 2327 C CA . GLY A 1 289 ? -13.171 19.286 -0.887 1.00 28.88 289 GLY A CA 1
ATOM 2328 C C . GLY A 1 289 ? -13.240 20.009 0.459 1.00 28.88 289 GLY A C 1
ATOM 2329 O O . GLY A 1 289 ? -14.253 20.630 0.738 1.00 28.88 289 GLY A O 1
ATOM 2330 N N . ASP A 1 290 ? -12.162 19.881 1.235 1.00 30.19 290 ASP A N 1
ATOM 2331 C CA . ASP A 1 290 ? -11.754 20.627 2.436 1.00 30.19 290 ASP A CA 1
ATOM 2332 C C . ASP A 1 290 ? -12.713 20.837 3.631 1.00 30.19 290 ASP A C 1
ATOM 2334 O O . ASP A 1 290 ? -13.837 21.298 3.514 1.00 30.19 290 ASP A O 1
ATOM 2338 N N . ALA A 1 291 ? -12.129 20.567 4.808 1.00 33.19 291 ALA A N 1
ATOM 2339 C CA . ALA A 1 291 ? -12.358 21.189 6.116 1.00 33.19 291 ALA A CA 1
ATOM 2340 C C . ALA A 1 291 ? -13.809 21.352 6.615 1.00 33.19 291 ALA A C 1
ATOM 2342 O O . ALA A 1 291 ? -14.482 22.326 6.316 1.00 33.19 291 ALA A O 1
ATOM 2343 N N . ASP A 1 292 ? -14.242 20.459 7.507 1.00 26.86 292 ASP A N 1
ATOM 2344 C CA . ASP A 1 292 ? -14.300 20.784 8.939 1.00 26.86 292 ASP A CA 1
ATOM 2345 C C . ASP A 1 292 ? -14.747 19.563 9.752 1.00 26.86 292 ASP A C 1
ATOM 2347 O O . ASP A 1 292 ? -15.677 18.832 9.410 1.00 26.86 292 ASP A O 1
ATOM 2351 N N . ALA A 1 293 ? -14.025 19.318 10.842 1.00 38.50 293 ALA A N 1
ATOM 2352 C CA . ALA A 1 293 ? -14.324 18.275 11.803 1.00 38.50 293 ALA A CA 1
ATOM 2353 C C . ALA A 1 293 ? -15.591 18.647 12.590 1.00 38.50 293 ALA A C 1
ATOM 2355 O O . ALA A 1 293 ? -15.524 19.346 13.598 1.00 38.50 293 ALA A O 1
ATOM 2356 N N . ALA A 1 294 ? -16.748 18.157 12.147 1.00 27.91 294 ALA A N 1
ATOM 2357 C CA . ALA A 1 294 ? -17.951 18.144 12.968 1.00 27.91 294 ALA A CA 1
ATOM 2358 C C . ALA A 1 294 ? -17.859 16.972 13.957 1.00 27.91 294 ALA A C 1
ATOM 2360 O O . ALA A 1 294 ? -18.131 15.814 13.639 1.00 27.91 294 ALA A O 1
ATOM 2361 N N . ASN A 1 295 ? -17.396 17.313 15.155 1.00 28.89 295 ASN A N 1
ATOM 2362 C CA . ASN A 1 295 ? -17.396 16.488 16.350 1.00 28.89 295 ASN A CA 1
ATOM 2363 C C . ASN A 1 295 ? -18.839 16.024 16.628 1.00 28.89 295 ASN A C 1
ATOM 2365 O O . ASN A 1 295 ? -19.701 16.848 16.934 1.00 28.89 295 ASN A O 1
ATOM 2369 N N . ILE A 1 296 ? -19.121 14.726 16.491 1.00 31.73 296 ILE A N 1
ATOM 2370 C CA . ILE A 1 296 ? -20.379 14.158 16.986 1.00 31.73 296 ILE A CA 1
ATOM 2371 C C . ILE A 1 296 ? -20.189 13.970 18.491 1.00 31.73 296 ILE A C 1
ATOM 2373 O O . ILE A 1 296 ? -19.526 13.031 18.929 1.00 31.73 296 ILE A O 1
ATOM 2377 N N . ASP A 1 297 ? -20.724 14.920 19.252 1.00 30.38 297 ASP A N 1
ATOM 2378 C CA . ASP A 1 297 ? -20.769 14.920 20.710 1.00 30.38 297 ASP A CA 1
ATOM 2379 C C . ASP A 1 297 ? -21.715 13.813 21.201 1.00 30.38 297 ASP A C 1
ATOM 2381 O O . ASP A 1 297 ? -22.930 13.987 21.299 1.00 30.38 297 ASP A O 1
ATOM 2385 N N . PHE A 1 298 ? -21.158 12.628 21.447 1.00 30.89 298 PHE A N 1
ATOM 2386 C CA . PHE A 1 298 ? -21.791 11.642 22.312 1.00 30.89 298 PHE A CA 1
ATOM 2387 C C . PHE A 1 298 ? -21.409 12.014 23.736 1.00 30.89 298 PHE A C 1
ATOM 2389 O O . PHE A 1 298 ? -20.314 11.671 24.182 1.00 30.89 298 PHE A O 1
ATOM 2396 N N . GLY A 1 299 ? -22.308 12.753 24.388 1.00 25.80 299 GLY A N 1
ATOM 2397 C CA . GLY A 1 299 ? -22.152 13.235 25.753 1.00 25.80 299 GLY A CA 1
ATOM 2398 C C . GLY A 1 299 ? -21.499 12.201 26.667 1.00 25.80 299 GLY A C 1
ATOM 2399 O O . GLY A 1 299 ? -21.859 11.023 26.668 1.00 25.80 299 GLY A O 1
ATOM 2400 N N . ASP A 1 300 ? -20.507 12.695 27.395 1.00 25.77 300 ASP A N 1
ATOM 2401 C CA . ASP A 1 300 ? -19.658 12.027 28.371 1.00 25.77 300 ASP A CA 1
ATOM 2402 C C . ASP A 1 300 ? -20.418 11.002 29.234 1.00 25.77 300 ASP A C 1
ATOM 2404 O O . ASP A 1 300 ? -21.060 11.344 30.226 1.00 25.77 300 ASP A O 1
ATOM 2408 N N . ILE A 1 301 ? -20.348 9.721 28.855 1.00 28.67 301 ILE A N 1
ATOM 2409 C CA . ILE A 1 301 ? -20.641 8.614 29.769 1.00 28.67 301 ILE A CA 1
ATOM 2410 C C . ILE A 1 301 ? -19.314 8.265 30.431 1.00 28.67 301 ILE A C 1
ATOM 2412 O O . ILE A 1 301 ? -18.549 7.416 29.964 1.00 28.67 301 ILE A O 1
ATOM 2416 N N . THR A 1 302 ? -19.040 8.960 31.527 1.00 25.88 302 THR A N 1
ATOM 2417 C CA . THR A 1 302 ? -17.989 8.612 32.476 1.00 25.88 302 THR A CA 1
ATOM 2418 C C . THR A 1 302 ? -18.332 7.259 33.100 1.00 25.88 302 THR A C 1
ATOM 2420 O O . THR A 1 302 ? -19.140 7.141 34.016 1.00 25.88 302 THR A O 1
ATOM 2423 N N . LEU A 1 303 ? -17.726 6.195 32.568 1.00 37.09 303 LEU A N 1
ATOM 2424 C CA . LEU A 1 303 ? -17.687 4.881 33.205 1.00 37.09 303 LEU A CA 1
ATOM 2425 C C . LEU A 1 303 ? -16.647 4.923 34.329 1.00 37.09 303 LEU A C 1
ATOM 2427 O O . LEU A 1 303 ? -15.490 4.542 34.135 1.00 37.09 303 LEU A O 1
ATOM 2431 N N . GLU A 1 304 ? -17.051 5.400 35.506 1.00 27.08 304 GLU A N 1
ATOM 2432 C CA . GLU A 1 304 ? -16.274 5.155 36.717 1.00 27.08 304 GLU A CA 1
ATOM 2433 C C . GLU A 1 304 ? -16.400 3.679 37.110 1.00 27.08 304 GLU A C 1
ATOM 2435 O O . GLU A 1 304 ? -17.474 3.152 37.398 1.00 27.08 304 GLU A O 1
ATOM 2440 N N . GLY A 1 305 ? -15.261 2.989 37.081 1.00 33.56 305 GLY A N 1
ATOM 2441 C CA . GLY A 1 305 ? -15.122 1.657 37.639 1.00 33.56 305 GLY A CA 1
ATOM 2442 C C . GLY A 1 305 ? -15.158 1.719 39.162 1.00 33.56 305 GLY A C 1
ATOM 2443 O O . GLY A 1 305 ? -14.230 2.221 39.789 1.00 33.56 305 GLY A O 1
ATOM 2444 N N . GLY A 1 306 ? -16.197 1.143 39.751 1.00 26.95 306 GLY A N 1
ATOM 2445 C CA . GLY A 1 306 ? -16.310 0.938 41.188 1.00 26.95 306 GLY A CA 1
ATOM 2446 C C . GLY A 1 306 ? -17.611 0.214 41.487 1.00 26.95 306 GLY A C 1
ATOM 2447 O O . GLY A 1 306 ? -18.666 0.631 41.028 1.00 26.95 306 GLY A O 1
ATOM 2448 N N . GLY A 1 307 ? -17.532 -0.922 42.180 1.00 36.25 307 GLY A N 1
ATOM 2449 C CA . GLY A 1 307 ? -18.707 -1.704 42.543 1.00 36.25 307 GLY A CA 1
ATOM 2450 C C . GLY A 1 307 ? -19.621 -0.924 43.478 1.00 36.25 307 GLY A C 1
ATOM 2451 O O . GLY A 1 307 ? -19.286 -0.750 44.637 1.00 36.25 307 GLY A O 1
ATOM 2452 N N . ASP A 1 308 ? -20.729 -0.443 42.936 1.00 29.88 308 ASP A N 1
ATOM 2453 C CA . ASP A 1 308 ? -22.090 -0.531 43.462 1.00 29.88 308 ASP A CA 1
ATOM 2454 C C . ASP A 1 308 ? -22.986 0.133 42.413 1.00 29.88 308 ASP A C 1
ATOM 2456 O O . ASP A 1 308 ? -22.739 1.257 41.980 1.00 29.88 308 ASP A O 1
ATOM 2460 N N . ILE A 1 309 ? -23.988 -0.596 41.920 1.00 37.03 309 ILE A N 1
ATOM 2461 C CA . ILE A 1 309 ? -24.951 -0.029 40.974 1.00 37.03 309 ILE A CA 1
ATOM 2462 C C . ILE A 1 309 ? -25.880 0.868 41.796 1.00 37.03 309 ILE A C 1
ATOM 2464 O O . ILE A 1 309 ? -26.721 0.363 42.539 1.00 37.03 309 ILE A O 1
ATOM 2468 N N . ASP A 1 310 ? -25.695 2.183 41.680 1.00 37.69 310 ASP A N 1
ATOM 2469 C CA . ASP A 1 310 ? -26.620 3.199 42.180 1.00 37.69 310 ASP A CA 1
ATOM 2470 C C . ASP A 1 310 ? -27.951 3.078 41.424 1.00 37.69 310 ASP A C 1
ATOM 2472 O O . ASP A 1 310 ? -28.056 3.379 40.234 1.00 37.69 310 ASP A O 1
ATOM 2476 N N . TRP A 1 311 ? -28.971 2.573 42.117 1.00 47.53 311 TRP A N 1
ATOM 2477 C CA . TRP A 1 311 ? -30.319 2.382 41.583 1.00 47.53 311 TRP A CA 1
ATOM 2478 C C . TRP A 1 311 ? -31.203 3.622 41.719 1.00 47.53 311 TRP A C 1
ATOM 2480 O O . TRP A 1 311 ? -32.422 3.487 41.673 1.00 47.53 311 TRP A O 1
ATOM 2490 N N . GLY A 1 312 ? -30.614 4.813 41.856 1.00 28.97 312 GLY A N 1
ATOM 2491 C CA . GLY A 1 312 ? -31.344 6.070 41.899 1.00 28.97 312 GLY A CA 1
ATOM 2492 C C . GLY A 1 312 ? -32.183 6.189 43.167 1.00 28.97 312 GLY A C 1
ATOM 2493 O O . GLY A 1 312 ? -33.219 5.544 43.336 1.00 28.97 312 GLY A O 1
ATOM 2494 N N . GLY A 1 313 ? -31.770 7.081 44.061 1.00 26.61 313 GLY A N 1
ATOM 2495 C CA . GLY A 1 313 ? -32.656 7.584 45.101 1.00 26.61 313 GLY A CA 1
ATOM 2496 C C . GLY A 1 313 ? -33.869 8.256 44.459 1.00 26.61 313 GLY A C 1
ATOM 2497 O O . GLY A 1 313 ? -33.791 9.399 44.019 1.00 26.61 313 GLY A O 1
ATOM 2498 N N . ILE A 1 314 ? -35.001 7.555 44.405 1.00 29.20 314 ILE A N 1
ATOM 2499 C CA . ILE A 1 314 ? -36.294 8.212 44.246 1.00 29.20 314 ILE A CA 1
ATOM 2500 C C . ILE A 1 314 ? -36.561 8.890 45.587 1.00 29.20 314 ILE A C 1
ATOM 2502 O O . ILE A 1 314 ? -36.907 8.231 46.569 1.00 29.20 314 ILE A O 1
ATOM 2506 N N . GLU A 1 315 ? -36.349 10.206 45.633 1.00 25.36 315 GLU A N 1
ATOM 2507 C CA . GLU A 1 315 ? -36.858 11.044 46.709 1.00 25.36 315 GLU A CA 1
ATOM 2508 C C . GLU A 1 315 ? -38.354 10.770 46.871 1.00 25.36 315 GLU A C 1
ATOM 2510 O O . GLU A 1 315 ? -39.171 11.021 45.981 1.00 25.36 315 GLU A O 1
ATOM 2515 N N . VAL A 1 316 ? -38.717 10.244 48.038 1.00 30.55 316 VAL A N 1
ATOM 2516 C CA . VAL A 1 316 ? -40.085 10.316 48.530 1.00 30.55 316 VAL A CA 1
ATOM 2517 C C . VAL A 1 316 ? -40.332 11.789 48.826 1.00 30.55 316 VAL A C 1
ATOM 2519 O O . VAL A 1 316 ? -39.935 12.305 49.870 1.00 30.55 316 VAL A O 1
ATOM 2522 N N . VAL A 1 317 ? -40.939 12.484 47.868 1.00 24.95 317 VAL A N 1
ATOM 2523 C CA . VAL A 1 317 ? -41.406 13.854 48.057 1.00 24.95 317 VAL A CA 1
ATOM 2524 C C . VAL A 1 317 ? -42.482 13.824 49.143 1.00 24.95 317 VAL A C 1
ATOM 2526 O O . VAL A 1 317 ? -43.609 13.390 48.910 1.00 24.95 317 VAL A O 1
ATOM 2529 N N . ASN A 1 318 ? -42.120 14.268 50.347 1.00 26.67 318 ASN A N 1
ATOM 2530 C CA . ASN A 1 318 ? -43.075 14.694 51.364 1.00 26.67 318 ASN A CA 1
ATOM 2531 C C . ASN A 1 318 ? -43.804 15.936 50.828 1.00 26.67 318 ASN A C 1
ATOM 2533 O O . ASN A 1 318 ? -43.139 16.935 50.541 1.00 26.67 318 ASN A O 1
ATOM 2537 N N . PRO A 1 319 ? -45.141 15.940 50.712 1.00 26.88 319 PRO A N 1
ATOM 2538 C CA . PRO A 1 319 ? -45.862 17.140 50.335 1.00 26.88 319 PRO A CA 1
ATOM 2539 C C . PRO A 1 319 ? -46.015 18.023 51.576 1.00 26.88 319 PRO A C 1
ATOM 2541 O O . PRO A 1 319 ? -47.010 17.943 52.289 1.00 26.88 319 PRO A O 1
ATOM 2544 N N . SER A 1 320 ? -45.016 18.867 51.835 1.00 26.31 320 SER A N 1
ATOM 2545 C CA . SER A 1 320 ? -45.139 19.991 52.764 1.00 26.31 320 SER A CA 1
ATOM 2546 C C . SER A 1 320 ? -44.492 21.248 52.180 1.00 26.31 320 SER A C 1
ATOM 2548 O O . SER A 1 320 ? -43.273 21.383 52.179 1.00 26.31 320 SER A O 1
ATOM 2550 N N . ALA A 1 321 ? -45.381 22.170 51.787 1.00 27.86 321 ALA A N 1
ATOM 2551 C CA . ALA A 1 321 ? -45.238 23.628 51.669 1.00 27.86 321 ALA A CA 1
ATOM 2552 C C . ALA A 1 321 ? -44.674 24.273 50.373 1.00 27.86 321 ALA A C 1
ATOM 2554 O O . ALA A 1 321 ? -43.470 24.293 50.142 1.00 27.86 321 ALA A O 1
ATOM 2555 N N . GLY A 1 322 ? -45.596 24.955 49.661 1.00 26.81 322 GLY A N 1
ATOM 2556 C CA . GLY A 1 322 ? -45.420 26.198 48.874 1.00 26.81 322 GLY A CA 1
ATOM 2557 C C . GLY A 1 322 ? -45.058 26.022 47.391 1.00 26.81 322 GLY A C 1
ATOM 2558 O O . GLY A 1 322 ? -44.086 25.354 47.082 1.00 26.81 322 GLY A O 1
ATOM 2559 N N . ASP A 1 323 ? -45.723 26.607 46.390 1.00 27.30 323 ASP A N 1
ATO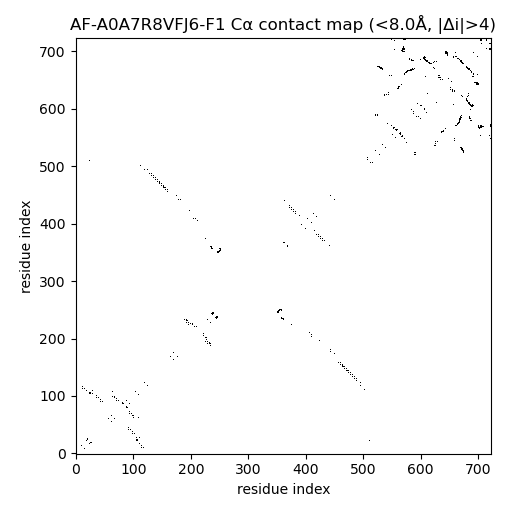M 2560 C CA . ASP A 1 323 ? -46.789 27.615 46.340 1.00 27.30 323 ASP A CA 1
ATOM 2561 C C . ASP A 1 323 ? -47.380 27.664 44.907 1.00 27.30 323 ASP A C 1
ATOM 2563 O O . ASP A 1 323 ? -46.641 27.536 43.931 1.00 27.30 323 ASP A O 1
ATOM 2567 N N . GLY A 1 324 ? -48.688 27.946 44.791 1.00 25.92 324 GLY A N 1
ATOM 2568 C CA . GLY A 1 324 ? -49.244 28.795 43.720 1.00 25.92 324 GLY A CA 1
ATOM 2569 C C . GLY A 1 324 ? -49.883 28.167 42.466 1.00 25.92 324 GLY A C 1
ATOM 2570 O O . GLY A 1 324 ? -49.272 28.186 41.403 1.00 25.92 324 GLY A O 1
ATOM 2571 N N . ALA A 1 325 ? -51.168 27.778 42.549 1.00 26.02 325 ALA A N 1
ATOM 2572 C CA . ALA A 1 325 ? -52.308 28.438 41.860 1.00 26.02 325 ALA A CA 1
ATOM 2573 C C . ALA A 1 325 ? -53.466 27.470 41.516 1.00 26.02 325 ALA A C 1
ATOM 2575 O O . ALA A 1 325 ? -53.299 26.551 40.720 1.00 26.02 325 ALA A O 1
ATOM 2576 N N . GLY A 1 326 ? -54.666 27.748 42.051 1.00 27.08 326 GLY A N 1
ATOM 2577 C CA . GLY A 1 326 ? -55.927 27.124 41.622 1.00 27.08 326 GLY A CA 1
ATOM 2578 C C . GLY A 1 326 ? -56.931 26.898 42.755 1.00 27.08 326 GLY A C 1
ATOM 2579 O O . GLY A 1 326 ? -57.104 25.779 43.214 1.00 27.08 326 GLY A O 1
ATOM 2580 N N . THR A 1 327 ? -57.561 27.973 43.219 1.00 25.89 327 THR A N 1
ATOM 2581 C CA . THR A 1 327 ? -58.613 28.021 44.246 1.00 25.89 327 THR A CA 1
ATOM 2582 C C . THR A 1 327 ? -59.945 27.424 43.777 1.00 25.89 327 THR A C 1
ATOM 2584 O O . THR A 1 327 ? -60.517 27.946 42.824 1.00 25.89 327 THR A O 1
ATOM 2587 N N . GLU A 1 328 ? -60.499 26.470 44.528 1.00 27.72 328 GLU A N 1
ATOM 2588 C CA . GLU A 1 328 ? -61.945 26.364 44.785 1.00 27.72 328 GLU A CA 1
ATOM 2589 C C . GLU A 1 328 ? -62.138 26.069 46.283 1.00 27.72 328 GLU A C 1
ATOM 2591 O O . GLU A 1 328 ? -61.677 25.055 46.804 1.00 27.72 328 GLU A O 1
ATOM 2596 N N . GLU A 1 329 ? -62.731 27.029 46.994 1.00 26.41 329 GLU A N 1
ATOM 2597 C CA . GLU A 1 329 ? -63.029 26.962 48.425 1.00 26.41 329 GLU A CA 1
ATOM 2598 C C . GLU A 1 329 ? -64.163 25.960 48.689 1.00 26.41 329 GLU A C 1
ATOM 2600 O O . GLU A 1 329 ? -65.244 26.067 48.110 1.00 26.41 329 GLU A O 1
ATOM 2605 N N . ILE A 1 330 ? -63.937 25.022 49.612 1.00 34.03 330 ILE A N 1
ATOM 2606 C CA . ILE A 1 330 ? -65.003 24.275 50.289 1.00 34.03 330 ILE A CA 1
ATOM 2607 C C . ILE A 1 330 ? -65.132 24.861 51.699 1.00 34.03 330 ILE A C 1
ATOM 2609 O O . ILE A 1 330 ? -64.174 24.887 52.471 1.00 34.03 330 ILE A O 1
ATOM 2613 N N . ASP A 1 331 ? -66.329 25.364 51.987 1.00 27.16 331 ASP A N 1
ATOM 2614 C CA . ASP A 1 331 ? -66.762 26.022 53.220 1.00 27.16 331 ASP A CA 1
ATOM 2615 C C . ASP A 1 331 ? -66.801 25.045 54.418 1.00 27.16 331 ASP A C 1
ATOM 2617 O O . ASP A 1 331 ? -67.480 24.017 54.379 1.00 27.16 331 ASP A O 1
ATOM 2621 N N . PHE A 1 332 ? -66.076 25.365 55.497 1.00 30.83 332 PHE A N 1
ATOM 2622 C CA . PHE A 1 332 ? -66.024 24.604 56.755 1.00 30.83 332 PHE A CA 1
ATOM 2623 C C . PHE A 1 332 ? -67.017 25.150 57.786 1.00 30.83 332 PHE A C 1
ATOM 2625 O O . PHE A 1 332 ? -66.640 25.562 58.886 1.00 30.83 332 PHE A O 1
ATOM 2632 N N . ASN A 1 333 ? -68.306 25.124 57.458 1.00 38.19 333 ASN A N 1
ATOM 2633 C CA . ASN A 1 333 ? -69.341 25.426 58.438 1.00 38.19 333 ASN A CA 1
ATOM 2634 C C . ASN A 1 333 ? -70.539 24.479 58.316 1.00 38.19 333 ASN A C 1
ATOM 2636 O O . ASN A 1 333 ? -71.632 24.866 57.908 1.00 38.19 333 ASN A O 1
ATOM 2640 N N . ILE A 1 334 ? -70.333 23.216 58.700 1.00 30.89 334 ILE A N 1
ATOM 2641 C CA . ILE A 1 334 ? -71.432 22.298 59.015 1.00 30.89 334 ILE A CA 1
ATOM 2642 C C . ILE A 1 334 ? -71.235 21.774 60.438 1.00 30.89 334 ILE A C 1
ATOM 2644 O O . ILE A 1 334 ? -70.210 21.190 60.785 1.00 30.89 334 ILE A O 1
ATOM 2648 N N . SER A 1 335 ? -72.242 22.071 61.256 1.00 30.11 335 SER A N 1
ATOM 2649 C CA . SER A 1 335 ? -72.367 21.742 62.671 1.00 30.11 335 SER A CA 1
ATOM 2650 C C . SER A 1 335 ? -72.432 20.230 62.908 1.00 30.11 335 SER A C 1
ATOM 2652 O O . SER A 1 335 ? -72.981 19.473 62.111 1.00 30.11 335 SER A O 1
ATOM 2654 N N . LEU A 1 336 ? -71.902 19.811 64.053 1.00 39.19 336 LEU A N 1
ATOM 2655 C CA . LEU A 1 336 ? -71.689 18.434 64.504 1.00 39.19 336 LEU A CA 1
ATOM 2656 C C . LEU A 1 336 ? -72.977 17.753 65.028 1.00 39.19 336 LEU A C 1
ATOM 2658 O O . LEU A 1 336 ? -72.942 17.068 66.043 1.00 39.19 336 LEU A O 1
ATOM 2662 N N . GLU A 1 337 ? -74.114 17.941 64.351 1.00 37.94 337 GLU A N 1
ATOM 2663 C CA . GLU A 1 337 ? -75.420 17.369 64.733 1.00 37.94 337 GLU A CA 1
ATOM 2664 C C . GLU A 1 337 ? -76.318 17.050 63.518 1.00 37.94 337 GLU A C 1
ATOM 2666 O O . GLU A 1 337 ? -77.478 17.431 63.500 1.00 37.94 337 GLU A O 1
ATOM 2671 N N . GLU A 1 338 ? -75.833 16.345 62.487 1.00 41.06 338 GLU A N 1
ATOM 2672 C CA . GLU A 1 338 ? -76.737 15.611 61.571 1.00 41.06 338 GLU A CA 1
ATOM 2673 C C . GLU A 1 338 ? -76.000 14.580 60.698 1.00 41.06 338 GLU A C 1
ATOM 2675 O O . GLU A 1 338 ? -75.873 14.692 59.484 1.00 41.06 338 GLU A O 1
ATOM 2680 N N . SER A 1 339 ? -75.518 13.509 61.318 1.00 32.16 339 SER A N 1
ATOM 2681 C CA . SER A 1 339 ? -75.277 12.253 60.604 1.00 32.16 339 SER A CA 1
ATOM 2682 C C . SER A 1 339 ? -75.639 11.119 61.548 1.00 32.16 339 SER A C 1
ATOM 2684 O O . SER A 1 339 ? -74.825 10.654 62.343 1.00 32.16 339 SER A O 1
ATOM 2686 N N . GLY A 1 340 ? -76.925 10.766 61.518 1.00 37.59 340 GLY A N 1
ATOM 2687 C CA . GLY A 1 340 ? -77.531 9.728 62.337 1.00 37.59 340 GLY A CA 1
ATOM 2688 C C . GLY A 1 340 ? -76.938 8.355 62.054 1.00 37.59 340 GLY A C 1
ATOM 2689 O O . GLY A 1 340 ? -77.461 7.606 61.232 1.00 37.59 340 GLY A O 1
ATOM 2690 N N . ILE A 1 341 ? -75.884 8.007 62.786 1.00 31.33 341 ILE A N 1
ATOM 2691 C CA . ILE A 1 341 ? -75.447 6.625 62.945 1.00 31.33 341 ILE A CA 1
ATOM 2692 C C . ILE A 1 341 ? -75.613 6.270 64.418 1.00 31.33 341 ILE A C 1
ATOM 2694 O O . ILE A 1 341 ? -74.913 6.754 65.304 1.00 31.33 341 ILE A O 1
ATOM 2698 N N . VAL A 1 342 ? -76.650 5.470 64.640 1.00 28.41 342 VAL A N 1
ATOM 2699 C CA . VAL A 1 342 ? -77.098 4.931 65.917 1.00 28.41 342 VAL A CA 1
ATOM 2700 C C . VAL A 1 342 ? -76.041 3.970 66.457 1.00 28.41 342 VAL A C 1
ATOM 2702 O O . VAL A 1 342 ? -75.568 3.083 65.751 1.00 28.41 342 VAL A O 1
ATOM 2705 N N . VAL A 1 343 ? -75.699 4.146 67.731 1.00 37.19 343 VAL A N 1
ATOM 2706 C CA . VAL A 1 343 ? -74.990 3.151 68.536 1.00 37.19 343 VAL A CA 1
ATOM 2707 C C . VAL A 1 343 ? -75.959 2.005 68.821 1.00 37.19 343 VAL A C 1
ATOM 2709 O O . VAL A 1 343 ? -76.923 2.198 69.559 1.00 37.19 343 VAL A O 1
ATOM 2712 N N . GLU A 1 344 ? -75.682 0.812 68.300 1.00 29.61 344 GLU A N 1
ATOM 2713 C CA . GLU A 1 344 ? -76.211 -0.430 68.868 1.00 29.61 344 GLU A CA 1
ATOM 2714 C C . GLU A 1 344 ? -75.058 -1.315 69.339 1.00 29.61 344 GLU A C 1
ATOM 2716 O O . GLU A 1 344 ? -74.137 -1.662 68.603 1.00 29.61 344 GLU A O 1
ATOM 2721 N N . SER A 1 345 ? -75.114 -1.650 70.621 1.00 39.34 345 SER A N 1
ATOM 2722 C CA . SER A 1 345 ? -74.287 -2.632 71.299 1.00 39.34 345 SER A CA 1
ATOM 2723 C C . SER A 1 345 ? -74.986 -3.990 71.256 1.00 39.34 345 SER A C 1
ATOM 2725 O O . SER A 1 345 ? -76.091 -4.106 71.776 1.00 39.34 345 SER A O 1
ATOM 2727 N N . SER A 1 346 ? -74.353 -5.024 70.687 1.00 32.41 346 SER A N 1
ATOM 2728 C CA . SER A 1 346 ? -74.588 -6.457 70.975 1.00 32.41 346 SER A CA 1
ATOM 2729 C C . SER A 1 346 ? -73.568 -7.321 70.223 1.00 32.41 346 SER A C 1
ATOM 2731 O O . SER A 1 346 ? -73.217 -7.019 69.092 1.00 32.41 346 SER A O 1
ATOM 2733 N N . GLY A 1 347 ? -73.044 -8.355 70.885 1.00 33.78 347 GLY A N 1
ATOM 2734 C CA . GLY A 1 347 ? -71.839 -9.082 70.480 1.00 33.78 347 GLY A CA 1
ATOM 2735 C C . GLY A 1 347 ? -71.972 -10.115 69.352 1.00 33.78 347 GLY A C 1
ATOM 2736 O O . GLY A 1 347 ? -73.068 -10.503 68.964 1.00 33.78 347 GLY A O 1
ATOM 2737 N N . LEU A 1 348 ? -70.786 -10.622 68.978 1.00 42.25 348 LEU A N 1
ATOM 2738 C CA . LEU A 1 348 ? -70.467 -11.822 68.183 1.00 42.25 348 LEU A CA 1
ATOM 2739 C C . LEU A 1 348 ? -70.704 -11.755 66.666 1.00 42.25 348 LEU A C 1
ATOM 2741 O O . LEU A 1 348 ? -71.624 -12.384 66.166 1.00 42.25 348 LEU A O 1
ATOM 2745 N N . GLU A 1 349 ? -69.769 -11.142 65.933 1.00 38.56 349 GLU A N 1
ATOM 2746 C CA . GLU A 1 349 ? -69.416 -11.548 64.561 1.00 38.56 349 GLU A CA 1
ATOM 2747 C C . GLU A 1 349 ? -68.011 -11.009 64.229 1.00 38.56 349 GLU A C 1
ATOM 2749 O O . GLU A 1 349 ? -67.806 -9.806 64.095 1.00 38.56 349 GLU A O 1
ATOM 2754 N N . GLY A 1 350 ? -67.004 -11.889 64.184 1.00 50.88 350 GLY A N 1
ATOM 2755 C CA . GLY A 1 350 ? -65.635 -11.503 63.824 1.00 50.88 350 GLY A CA 1
ATOM 2756 C C . GLY A 1 350 ? -65.572 -10.976 62.386 1.00 50.88 350 GLY A C 1
ATOM 2757 O O . GLY A 1 350 ? -66.204 -11.526 61.488 1.00 50.88 350 GLY A O 1
ATOM 2758 N N . GLY A 1 351 ? -64.825 -9.901 62.147 1.00 62.75 351 GLY A N 1
ATOM 2759 C CA . GLY A 1 351 ? -64.739 -9.301 60.816 1.00 62.75 351 GLY A CA 1
ATOM 2760 C C . GLY A 1 351 ? -63.945 -10.148 59.814 1.00 62.75 351 GLY A C 1
ATOM 2761 O O . GLY A 1 351 ? -63.150 -11.024 60.169 1.00 62.75 351 GLY A O 1
ATOM 2762 N N . VAL A 1 352 ? -64.175 -9.871 58.529 1.00 73.50 352 VAL A N 1
ATOM 2763 C CA . VAL A 1 352 ? -63.382 -10.394 57.406 1.00 73.50 352 VAL A CA 1
ATOM 2764 C C . VAL A 1 352 ? -62.202 -9.455 57.181 1.00 73.50 352 VAL A C 1
ATOM 2766 O O . VAL A 1 352 ? -62.410 -8.263 56.956 1.00 73.50 352 VAL A O 1
ATOM 2769 N N . ALA A 1 353 ? -60.975 -9.976 57.211 1.00 73.50 353 ALA A N 1
ATOM 2770 C CA . ALA A 1 353 ? -59.788 -9.180 56.918 1.00 73.50 353 ALA A CA 1
ATOM 2771 C C . ALA A 1 353 ? -59.709 -8.924 55.405 1.00 73.50 353 ALA A C 1
ATOM 2773 O O . ALA A 1 353 ? -59.565 -9.873 54.631 1.00 73.50 353 ALA A O 1
ATOM 2774 N N . LYS A 1 354 ? -59.812 -7.655 54.986 1.00 73.88 354 LYS A N 1
ATOM 2775 C CA . LYS A 1 354 ? -59.772 -7.239 53.572 1.00 73.88 354 LYS A CA 1
ATOM 2776 C C . LYS A 1 354 ? -58.658 -6.223 53.318 1.00 73.88 354 LYS A C 1
ATOM 2778 O O . LYS A 1 354 ? -58.303 -5.431 54.188 1.00 73.88 354 LYS A O 1
ATOM 2783 N N . GLY A 1 355 ? -58.114 -6.217 52.101 1.00 73.00 355 GLY A N 1
ATOM 2784 C CA . GLY A 1 355 ? -57.120 -5.225 51.676 1.00 73.00 355 GLY A CA 1
ATOM 2785 C C . GLY A 1 355 ? -55.809 -5.317 52.466 1.00 73.00 355 GLY A C 1
ATOM 2786 O O . GLY A 1 355 ? -55.223 -6.389 52.578 1.00 73.00 355 GLY A O 1
ATOM 2787 N N . GLN A 1 356 ? -55.328 -4.197 53.019 1.00 69.00 356 GLN A N 1
ATOM 2788 C CA . GLN A 1 356 ? -54.064 -4.157 53.774 1.00 69.00 356 GLN A CA 1
ATOM 2789 C C . GLN A 1 356 ? -54.117 -4.924 55.108 1.00 69.00 356 GLN A C 1
ATOM 2791 O O . GLN A 1 356 ? -53.073 -5.314 55.634 1.00 69.00 356 GLN A O 1
ATOM 2796 N N . GLU A 1 357 ? -55.313 -5.162 55.650 1.00 72.56 357 GLU A N 1
ATOM 2797 C CA . GLU A 1 357 ? -55.509 -5.895 56.906 1.00 72.56 357 GLU A CA 1
ATOM 2798 C C . GLU A 1 357 ? -55.445 -7.418 56.722 1.00 72.56 357 GLU A C 1
ATOM 2800 O O . GLU A 1 357 ? -55.198 -8.144 57.687 1.00 72.56 357 GLU A O 1
ATOM 2805 N N . ALA A 1 358 ? -55.618 -7.896 55.483 1.00 75.19 358 ALA A N 1
ATOM 2806 C CA . ALA A 1 358 ? -55.475 -9.303 55.111 1.00 75.19 358 ALA A CA 1
ATOM 2807 C C . ALA A 1 358 ? -54.007 -9.761 55.063 1.00 75.19 358 ALA A C 1
ATOM 2809 O O . ALA A 1 358 ? -53.717 -10.942 55.241 1.00 75.19 358 ALA A O 1
ATOM 2810 N N . LEU A 1 359 ? -53.077 -8.825 54.849 1.00 81.44 359 LEU A N 1
ATOM 2811 C CA . LEU A 1 359 ? -51.641 -9.096 54.821 1.00 81.44 359 LEU A CA 1
ATOM 2812 C C . LEU A 1 359 ? -51.114 -9.419 56.226 1.00 81.44 359 LEU A C 1
ATOM 2814 O O . LEU A 1 359 ? -51.665 -8.980 57.237 1.00 81.44 359 LEU A O 1
ATOM 2818 N N . THR A 1 360 ? -50.011 -10.164 56.298 1.00 83.94 360 THR A N 1
ATOM 2819 C CA . THR A 1 360 ? -49.315 -10.394 57.574 1.00 83.94 360 THR A CA 1
ATOM 2820 C C . THR A 1 360 ? -48.549 -9.156 58.043 1.00 83.94 360 THR A C 1
ATOM 2822 O O . THR A 1 360 ? -48.199 -8.294 57.236 1.00 83.94 360 THR A O 1
ATOM 2825 N N . ILE A 1 361 ? -48.224 -9.091 59.334 1.00 83.25 361 ILE A N 1
ATOM 2826 C CA . ILE A 1 361 ? -47.491 -7.970 59.949 1.00 83.25 361 ILE A CA 1
ATOM 2827 C C . ILE A 1 361 ? -46.140 -7.701 59.269 1.00 83.25 361 ILE A C 1
ATOM 2829 O O . ILE A 1 361 ? -45.738 -6.545 59.142 1.00 83.25 361 ILE A O 1
ATOM 2833 N N . LEU A 1 362 ? -45.437 -8.747 58.824 1.00 82.88 362 LEU A N 1
ATOM 2834 C CA . LEU A 1 362 ? -44.150 -8.608 58.128 1.00 82.88 362 LEU A CA 1
ATOM 2835 C C . LEU A 1 362 ? -44.288 -8.261 56.635 1.00 82.88 362 LEU A C 1
ATOM 2837 O O . LEU A 1 362 ? -43.322 -7.814 56.016 1.00 82.88 362 LEU A O 1
ATOM 2841 N N . ASP A 1 363 ? -45.475 -8.452 56.065 1.00 82.44 363 ASP A N 1
ATOM 2842 C CA . ASP A 1 363 ? -45.766 -8.241 54.646 1.00 82.44 363 ASP A CA 1
ATOM 2843 C C . ASP A 1 363 ? -46.387 -6.859 54.383 1.00 82.44 363 ASP A C 1
ATOM 2845 O O . ASP A 1 363 ? -46.053 -6.198 53.398 1.00 82.44 363 ASP A O 1
ATOM 2849 N N . ASN A 1 364 ? -47.233 -6.371 55.296 1.00 83.56 364 ASN A N 1
ATOM 2850 C CA . ASN A 1 364 ? -47.830 -5.044 55.194 1.00 83.56 364 ASN A CA 1
ATOM 2851 C C . ASN A 1 364 ? -46.740 -3.943 55.302 1.00 83.56 364 ASN A C 1
ATOM 2853 O O . ASN A 1 364 ? -45.998 -3.898 56.288 1.00 83.56 364 ASN A O 1
ATOM 2857 N N . PRO A 1 365 ? -46.627 -3.035 54.307 1.00 82.12 365 PRO A N 1
ATOM 2858 C CA . PRO A 1 365 ? -45.599 -1.993 54.296 1.00 82.12 365 PRO A CA 1
ATOM 2859 C C . PRO A 1 365 ? -45.620 -1.067 55.518 1.00 82.12 365 PRO A C 1
ATOM 2861 O O . PRO A 1 365 ? -44.556 -0.702 56.018 1.00 82.12 365 PRO A O 1
ATOM 2864 N N . SER A 1 366 ? -46.808 -0.708 56.011 1.00 83.25 366 SER A N 1
ATOM 2865 C CA . SER A 1 366 ? -46.976 0.212 57.138 1.00 83.25 366 SER A CA 1
ATOM 2866 C C . SER A 1 366 ? -46.438 -0.402 58.427 1.00 83.25 366 SER A C 1
ATOM 2868 O O . SER A 1 366 ? -45.603 0.198 59.099 1.00 83.25 366 SER A O 1
ATOM 2870 N N . THR A 1 367 ? -46.840 -1.638 58.734 1.00 85.06 367 THR A N 1
ATOM 2871 C CA . THR A 1 367 ? -46.380 -2.351 59.935 1.00 85.06 367 THR A CA 1
ATOM 2872 C C . THR A 1 367 ? -44.910 -2.738 59.836 1.00 85.06 367 THR A C 1
ATOM 2874 O O . THR A 1 367 ? -44.196 -2.659 60.830 1.00 85.06 367 THR A O 1
ATOM 2877 N N . ARG A 1 368 ? -44.409 -3.093 58.647 1.00 86.38 368 ARG A N 1
ATOM 2878 C CA . ARG A 1 368 ? -42.981 -3.371 58.447 1.00 86.38 368 ARG A CA 1
ATOM 2879 C C . ARG A 1 368 ? -42.117 -2.137 58.717 1.00 86.38 368 ARG A C 1
ATOM 2881 O O . ARG A 1 368 ? -41.087 -2.271 59.369 1.00 86.38 368 ARG A O 1
ATOM 2888 N N . ASN A 1 369 ? -42.525 -0.957 58.247 1.00 86.31 369 ASN A N 1
ATOM 2889 C CA . ASN A 1 369 ? -41.796 0.285 58.519 1.00 86.31 369 ASN A CA 1
ATOM 2890 C C . ASN A 1 369 ? -41.791 0.599 60.020 1.00 86.31 369 ASN A C 1
ATOM 2892 O O . ASN A 1 369 ? -40.722 0.814 60.582 1.00 86.31 369 ASN A O 1
ATOM 2896 N N . THR A 1 370 ? -42.945 0.489 60.687 1.00 87.94 370 THR A N 1
ATOM 2897 C CA . THR A 1 370 ? -43.030 0.629 62.149 1.00 87.94 370 THR A CA 1
ATOM 2898 C C . THR A 1 370 ? -42.126 -0.371 62.875 1.00 87.94 370 THR A C 1
ATOM 2900 O O . THR A 1 370 ? -41.429 0.007 63.808 1.00 87.94 370 THR A O 1
ATOM 2903 N N . LEU A 1 371 ? -42.064 -1.630 62.428 1.00 87.12 371 LEU A N 1
ATOM 2904 C CA . LEU A 1 371 ? -41.184 -2.640 63.021 1.00 87.12 371 LEU A CA 1
ATOM 2905 C C . LEU A 1 371 ? -39.698 -2.286 62.854 1.00 87.12 371 LEU A C 1
ATOM 2907 O O . LEU A 1 371 ? -38.912 -2.481 63.778 1.00 87.12 371 LEU A O 1
ATOM 2911 N N . VAL A 1 372 ? -39.299 -1.774 61.685 1.00 87.62 372 VAL A N 1
ATOM 2912 C CA . VAL A 1 372 ? -37.924 -1.306 61.443 1.00 87.62 372 VAL A CA 1
ATOM 2913 C C . VAL A 1 372 ? -37.586 -0.129 62.356 1.00 87.62 372 VAL A C 1
ATOM 2915 O O . VAL A 1 372 ? -36.489 -0.099 62.915 1.00 87.62 372 VAL A O 1
ATOM 2918 N N . ASP A 1 373 ? -38.513 0.811 62.529 1.00 89.00 373 ASP A N 1
ATOM 2919 C CA . ASP A 1 373 ? -38.329 1.966 63.406 1.00 89.00 373 ASP A CA 1
ATOM 2920 C C . ASP A 1 373 ? -38.214 1.539 64.879 1.00 89.00 373 ASP A C 1
ATOM 2922 O O . ASP A 1 373 ? -37.266 1.943 65.551 1.00 89.00 373 ASP A O 1
ATOM 2926 N N . GLU A 1 374 ? -39.072 0.628 65.350 1.00 89.81 374 GLU A N 1
ATOM 2927 C CA . GLU A 1 374 ? -39.009 0.057 66.706 1.00 89.81 374 GLU A CA 1
ATOM 2928 C C . GLU A 1 374 ? -37.694 -0.707 66.965 1.00 89.81 374 GLU A C 1
ATOM 2930 O O . GLU A 1 374 ? -37.100 -0.613 68.042 1.00 89.81 374 GLU A O 1
ATOM 2935 N N . ILE A 1 375 ? -37.187 -1.456 65.978 1.00 88.81 375 ILE A N 1
ATOM 2936 C CA . ILE A 1 375 ? -35.897 -2.157 66.095 1.00 88.81 375 ILE A CA 1
ATOM 2937 C C . ILE A 1 375 ? -34.732 -1.160 66.138 1.00 88.81 375 ILE A C 1
ATOM 2939 O O . ILE A 1 375 ? -33.783 -1.365 66.898 1.00 88.81 375 ILE A O 1
ATOM 2943 N N . LYS A 1 376 ? -34.786 -0.071 65.359 1.00 88.69 376 LYS A N 1
ATOM 2944 C CA . LYS A 1 376 ? -33.772 1.000 65.387 1.00 88.69 376 LYS A CA 1
ATOM 2945 C C . LYS A 1 376 ? -33.796 1.790 66.693 1.00 88.69 376 LYS A C 1
ATOM 2947 O O . LYS A 1 376 ? -32.733 2.169 67.191 1.00 88.69 376 LYS A O 1
ATOM 2952 N N . GLU A 1 377 ? -34.977 2.026 67.252 1.00 90.31 377 GLU A N 1
ATOM 2953 C CA . GLU A 1 377 ? -35.155 2.621 68.576 1.00 90.31 377 GLU A CA 1
ATOM 2954 C C . GLU A 1 377 ? -34.462 1.759 69.639 1.00 90.31 377 GLU A C 1
ATOM 2956 O O . GLU A 1 377 ? -33.602 2.245 70.380 1.00 90.31 377 GLU A O 1
ATOM 2961 N N . LEU A 1 378 ? -34.736 0.451 69.633 1.00 89.31 378 LEU A N 1
ATOM 2962 C CA . LEU A 1 378 ? -34.115 -0.506 70.544 1.00 89.31 378 LEU A CA 1
ATOM 2963 C C . LEU A 1 378 ? -32.591 -0.617 70.340 1.00 89.31 378 LEU A C 1
ATOM 2965 O O . LEU A 1 378 ? -31.835 -0.669 71.313 1.00 89.31 378 LEU A O 1
ATOM 2969 N N . GLU A 1 379 ? -32.112 -0.602 69.092 1.00 90.00 379 GLU A N 1
ATOM 2970 C CA . GLU A 1 379 ? -30.675 -0.591 68.788 1.00 90.00 379 GLU A CA 1
ATOM 2971 C C . GLU A 1 379 ? -29.998 0.672 69.346 1.00 90.00 379 GLU A C 1
ATOM 2973 O O . GLU A 1 379 ? -28.906 0.603 69.917 1.00 90.00 379 GLU A O 1
ATOM 2978 N N . SER A 1 380 ? -30.648 1.829 69.206 1.00 89.75 380 SER A N 1
ATOM 2979 C CA . SER A 1 380 ? -30.146 3.111 69.705 1.00 89.75 380 SER A CA 1
ATOM 2980 C C . SER A 1 380 ? -30.069 3.117 71.230 1.00 89.75 380 SER A C 1
ATOM 2982 O O . SER A 1 380 ? -29.034 3.487 71.788 1.00 89.75 380 SER A O 1
ATOM 2984 N N . PHE A 1 381 ? -31.109 2.618 71.902 1.00 89.75 381 PHE A N 1
ATOM 2985 C CA . PHE A 1 381 ? -31.121 2.448 73.353 1.00 89.75 381 PHE A CA 1
ATOM 2986 C C . PHE A 1 381 ? -29.954 1.579 73.841 1.00 89.75 381 PHE A C 1
ATOM 2988 O O . PHE A 1 381 ? -29.187 1.998 74.709 1.00 89.75 381 PHE A O 1
ATOM 2995 N N . LEU A 1 382 ? -29.760 0.394 73.257 1.00 88.81 382 LEU A N 1
ATOM 2996 C CA . LEU A 1 382 ? -28.683 -0.499 73.684 1.00 88.81 382 LEU A CA 1
ATOM 2997 C C . LEU A 1 382 ? -27.289 0.064 73.379 1.00 88.81 382 LEU A C 1
ATOM 2999 O O . LEU A 1 382 ? -26.367 -0.166 74.159 1.00 88.81 382 LEU A O 1
ATOM 3003 N N . LYS A 1 383 ? -27.109 0.817 72.284 1.00 88.81 383 LYS A N 1
ATOM 3004 C CA . LYS A 1 383 ? -25.844 1.517 71.981 1.00 88.81 383 LYS A CA 1
ATOM 3005 C C . LYS A 1 383 ? -25.512 2.554 73.049 1.00 88.81 383 LYS A C 1
ATOM 3007 O O . LYS A 1 383 ? -24.375 2.592 73.523 1.00 88.81 383 LYS A O 1
ATOM 3012 N N . ILE A 1 384 ? -26.498 3.368 73.429 1.00 86.19 384 ILE A N 1
ATOM 3013 C CA . ILE A 1 384 ? -26.358 4.365 74.495 1.00 86.19 384 ILE A CA 1
ATOM 3014 C C . ILE A 1 384 ? -26.025 3.652 75.806 1.00 86.19 384 ILE A C 1
ATOM 3016 O O . ILE A 1 384 ? -25.035 3.987 76.456 1.00 86.19 384 ILE A O 1
ATOM 3020 N N . ARG A 1 385 ? -26.757 2.586 76.138 1.00 84.19 385 ARG A N 1
ATOM 3021 C CA . ARG A 1 385 ? -26.535 1.836 77.373 1.00 84.19 385 ARG A CA 1
ATOM 3022 C C . ARG A 1 385 ? -25.167 1.160 77.429 1.00 84.19 385 ARG A C 1
ATOM 3024 O O . ARG A 1 385 ? -24.502 1.190 78.462 1.00 84.19 385 ARG A O 1
ATOM 3031 N N . LEU A 1 386 ? -24.714 0.585 76.319 1.00 85.38 386 LEU A N 1
ATOM 3032 C CA . LEU A 1 386 ? -23.382 -0.003 76.206 1.00 85.38 386 LEU A CA 1
ATOM 3033 C C . LEU A 1 386 ? -22.289 1.054 76.419 1.00 85.38 386 LEU A C 1
ATOM 3035 O O . LEU A 1 386 ? -21.285 0.777 77.077 1.00 85.38 386 LEU A O 1
ATOM 3039 N N . HIS A 1 387 ? -22.480 2.263 75.883 1.00 84.00 387 HIS A N 1
ATOM 3040 C CA . HIS A 1 387 ? -21.564 3.378 76.105 1.00 84.00 387 HIS A CA 1
ATOM 3041 C C . HIS A 1 387 ? -21.542 3.803 77.579 1.00 84.00 387 HIS A C 1
ATOM 3043 O O . HIS A 1 387 ? -20.462 3.888 78.158 1.00 84.00 387 HIS A O 1
ATOM 3049 N N . GLU A 1 388 ? -22.704 3.975 78.215 1.00 80.75 388 GLU A N 1
ATOM 3050 C CA . GLU A 1 388 ? -22.813 4.291 79.646 1.00 80.75 388 GLU A CA 1
ATOM 3051 C C . GLU A 1 388 ? -22.119 3.244 80.523 1.00 80.75 388 GLU A C 1
ATOM 3053 O O . GLU A 1 388 ? -21.348 3.602 81.410 1.00 80.75 388 GLU A O 1
ATOM 3058 N N . MET A 1 389 ? -22.333 1.950 80.267 1.00 76.69 389 MET A N 1
ATOM 3059 C CA . MET A 1 389 ? -21.726 0.866 81.050 1.00 76.69 389 MET A CA 1
ATOM 3060 C C . MET A 1 389 ? -20.202 0.816 80.895 1.00 76.69 389 MET A C 1
ATOM 3062 O O . MET A 1 389 ? -19.491 0.557 81.866 1.00 76.69 389 MET A O 1
ATOM 3066 N N . ARG A 1 390 ? -19.683 1.102 79.694 1.00 80.44 390 ARG A N 1
ATOM 3067 C CA . ARG A 1 390 ? -18.235 1.202 79.447 1.00 80.44 390 ARG A CA 1
ATOM 3068 C C . ARG A 1 390 ? -17.636 2.440 80.119 1.00 80.44 390 ARG A C 1
ATOM 3070 O O . ARG A 1 390 ? -16.587 2.329 80.748 1.00 80.44 390 ARG A O 1
ATOM 3077 N N . SER A 1 391 ? -18.311 3.584 80.054 1.00 70.88 391 SER A N 1
ATOM 3078 C CA . SER A 1 391 ? -17.885 4.845 80.680 1.00 70.88 391 SER A CA 1
ATOM 3079 C C . SER A 1 391 ? -18.009 4.848 82.214 1.00 70.88 391 SER A C 1
ATOM 3081 O O . SER A 1 391 ? -17.186 5.460 82.895 1.00 70.88 391 SER A O 1
ATOM 3083 N N . SER A 1 392 ? -18.952 4.088 82.785 1.00 60.25 392 SER A N 1
ATOM 3084 C CA . SER A 1 392 ? -19.145 3.933 84.242 1.00 60.25 392 SER A CA 1
ATOM 3085 C C . SER A 1 392 ? -17.938 3.295 84.944 1.00 60.25 392 SER A C 1
ATOM 3087 O O . SER A 1 392 ? -17.768 3.447 86.152 1.00 60.25 392 SER A O 1
ATOM 3089 N N . SER A 1 393 ? -17.048 2.635 84.192 1.00 54.84 393 SER A N 1
ATOM 3090 C CA . SER A 1 393 ? -15.774 2.128 84.717 1.00 54.84 393 SER A CA 1
ATOM 3091 C C . SER A 1 393 ? -14.798 3.242 85.147 1.00 54.84 393 SER A C 1
ATOM 3093 O O . SER A 1 393 ? -13.856 2.967 85.886 1.00 54.84 393 SER A O 1
ATOM 3095 N N . SER A 1 394 ? -15.047 4.502 84.754 1.00 50.88 394 SER A N 1
ATOM 3096 C CA . SER A 1 394 ? -14.221 5.676 85.091 1.00 50.88 394 SER A CA 1
ATOM 3097 C C . SER A 1 394 ? -14.775 6.615 86.181 1.00 50.88 394 SER A C 1
ATOM 3099 O O . SER A 1 394 ? -14.239 7.704 86.363 1.00 50.88 394 SER A O 1
ATOM 3101 N N . GLY A 1 395 ? -15.748 6.175 86.992 1.00 53.47 395 GLY A N 1
ATOM 3102 C CA . GLY A 1 395 ? -16.068 6.839 88.268 1.00 53.47 395 GLY A CA 1
ATOM 3103 C C . GLY A 1 395 ? -17.284 7.767 88.266 1.00 53.47 395 GLY A C 1
ATOM 3104 O O . GLY A 1 395 ? -17.205 8.865 88.811 1.00 53.47 395 GLY A O 1
ATOM 3105 N N . ASP A 1 396 ? -18.417 7.314 87.727 1.00 52.56 396 ASP A N 1
ATOM 3106 C CA . ASP A 1 396 ? -19.686 8.047 87.813 1.00 52.56 396 ASP A CA 1
ATOM 3107 C C . ASP A 1 396 ? -20.589 7.445 88.907 1.00 52.56 396 ASP A C 1
ATOM 3109 O O . ASP A 1 396 ? -21.381 6.529 88.695 1.00 52.56 396 ASP A O 1
ATOM 3113 N N . LEU A 1 397 ? -20.412 7.926 90.139 1.00 51.44 397 LEU A N 1
ATOM 3114 C CA . LEU A 1 397 ? -21.053 7.406 91.360 1.00 51.44 397 LEU A CA 1
ATOM 3115 C C . LEU A 1 397 ? -22.573 7.692 91.416 1.00 51.44 397 LEU A C 1
ATOM 3117 O O . LEU A 1 397 ? -23.292 7.120 92.236 1.00 51.44 397 LEU A O 1
ATOM 3121 N N . LEU A 1 398 ? -23.066 8.572 90.536 1.00 52.44 398 LEU A N 1
ATOM 3122 C CA . LEU A 1 398 ? -24.462 9.017 90.458 1.00 52.44 398 LEU A CA 1
ATOM 3123 C C . LEU A 1 398 ? -25.369 8.029 89.706 1.00 52.44 398 LEU A C 1
ATOM 3125 O O . LEU A 1 398 ? -26.504 7.812 90.127 1.00 52.44 398 LEU A O 1
ATOM 3129 N N . SER A 1 399 ? -24.875 7.382 88.646 1.00 55.81 399 SER A N 1
ATOM 3130 C CA . SER A 1 399 ? -25.655 6.403 87.872 1.00 55.81 399 SER A CA 1
ATOM 3131 C C . SER A 1 399 ? -25.861 5.090 88.638 1.00 55.81 399 SER A C 1
ATOM 3133 O O . SER A 1 399 ? -26.934 4.496 88.563 1.00 55.81 399 SER A O 1
ATOM 3135 N N . MET A 1 400 ? -24.877 4.671 89.445 1.00 53.91 400 MET A N 1
ATOM 3136 C CA . MET A 1 400 ? -24.997 3.502 90.329 1.00 53.91 400 MET A CA 1
ATOM 3137 C C . MET A 1 400 ? -25.970 3.722 91.495 1.00 53.91 400 MET A C 1
ATOM 3139 O O . MET A 1 400 ? -26.627 2.775 91.915 1.00 53.91 400 MET A O 1
ATOM 3143 N N . SER A 1 401 ? -26.072 4.955 92.004 1.00 55.84 401 SER A N 1
ATOM 3144 C CA . SER A 1 401 ? -27.002 5.335 93.079 1.00 55.84 401 SER A CA 1
ATOM 3145 C C . SER A 1 401 ? -28.463 5.266 92.618 1.00 55.84 401 SER A C 1
ATOM 3147 O O . SER A 1 401 ? -29.310 4.700 93.301 1.00 55.84 401 SER A O 1
ATOM 3149 N N . LEU A 1 402 ? -28.747 5.762 91.407 1.00 60.09 402 LEU A N 1
ATOM 3150 C CA . LEU A 1 402 ? -30.097 5.788 90.834 1.00 60.09 402 LEU A CA 1
ATOM 3151 C C . LEU A 1 402 ? -30.645 4.399 90.474 1.00 60.09 402 LEU A C 1
ATOM 3153 O O . LEU A 1 402 ? -31.852 4.246 90.393 1.00 60.09 402 LEU A O 1
ATOM 3157 N N . LEU A 1 403 ? -29.796 3.389 90.261 1.00 63.06 403 LEU A N 1
ATOM 3158 C CA . LEU A 1 403 ? -30.209 2.032 89.865 1.00 63.06 403 LEU A CA 1
ATOM 3159 C C . LEU A 1 403 ? -30.301 1.039 91.042 1.00 63.06 403 LEU A C 1
ATOM 3161 O O . LEU A 1 403 ? -30.597 -0.137 90.821 1.00 63.06 403 LEU A O 1
ATOM 3165 N N . GLN A 1 404 ? -30.062 1.472 92.288 1.00 61.81 404 GLN A N 1
ATOM 3166 C CA . GLN A 1 404 ? -30.171 0.600 93.470 1.00 61.81 404 GLN A CA 1
ATOM 3167 C C . GLN A 1 404 ? -31.606 0.121 93.741 1.00 61.81 404 GLN A C 1
ATOM 3169 O O . GLN A 1 404 ? -31.781 -1.019 94.167 1.00 61.81 404 GLN A O 1
ATOM 3174 N N . ASP A 1 405 ? -32.609 0.940 93.412 1.00 62.53 405 ASP A N 1
ATOM 3175 C CA . ASP A 1 405 ? -34.038 0.607 93.537 1.00 62.53 405 ASP A CA 1
ATOM 3176 C C . ASP A 1 405 ? -34.630 -0.004 92.248 1.00 62.53 405 ASP A C 1
ATOM 3178 O O . ASP A 1 405 ? -35.837 -0.225 92.143 1.00 62.53 405 ASP A O 1
ATOM 3182 N N . ALA A 1 406 ? -33.791 -0.275 91.242 1.00 65.50 406 ALA A N 1
ATOM 3183 C CA . ALA A 1 406 ? -34.227 -0.800 89.953 1.00 65.50 406 ALA A CA 1
ATOM 3184 C C . ALA A 1 406 ? -34.507 -2.318 89.988 1.00 65.50 406 ALA A C 1
ATOM 3186 O O . ALA A 1 406 ? -33.834 -3.055 90.713 1.00 65.50 406 ALA A O 1
ATOM 3187 N N . PRO A 1 407 ? -35.445 -2.823 89.161 1.00 68.88 407 PRO A N 1
ATOM 3188 C CA . PRO A 1 407 ? -35.677 -4.253 88.971 1.00 68.88 407 PRO A CA 1
ATOM 3189 C C . PRO A 1 407 ? -34.393 -5.063 88.733 1.00 68.88 407 PRO A C 1
ATOM 3191 O O . PRO A 1 407 ? -33.466 -4.621 88.051 1.00 68.88 407 PRO A O 1
ATOM 3194 N N . SER A 1 408 ? -34.357 -6.304 89.227 1.00 64.50 408 SER A N 1
ATOM 3195 C CA . SER A 1 408 ? -33.193 -7.206 89.140 1.00 64.50 408 SER A CA 1
ATOM 3196 C C . SER A 1 408 ? -32.712 -7.468 87.703 1.00 64.50 408 SER A C 1
ATOM 3198 O O . SER A 1 408 ? -31.522 -7.690 87.481 1.00 64.50 408 SER A O 1
ATOM 3200 N N . ILE A 1 409 ? -33.608 -7.361 86.716 1.00 67.44 409 ILE A N 1
ATOM 3201 C CA . ILE A 1 409 ? -33.302 -7.445 85.279 1.00 67.44 409 ILE A CA 1
ATOM 3202 C C . ILE A 1 409 ? -32.376 -6.308 84.815 1.00 67.44 409 ILE A C 1
ATOM 3204 O O . ILE A 1 409 ? -31.575 -6.528 83.908 1.00 67.44 409 ILE A O 1
ATOM 3208 N N . LEU A 1 410 ? -32.443 -5.123 85.436 1.00 69.31 410 LEU A N 1
ATOM 3209 C CA . LEU A 1 410 ? -31.600 -3.960 85.124 1.00 69.31 410 LEU A CA 1
ATOM 3210 C C . LEU A 1 410 ? -30.252 -3.995 85.858 1.00 69.31 410 LEU A C 1
ATOM 3212 O O . LEU A 1 410 ? -29.260 -3.476 85.344 1.00 69.31 410 LEU A O 1
ATOM 3216 N N . GLN A 1 411 ? -30.206 -4.625 87.035 1.00 65.94 411 GLN A N 1
ATOM 3217 C CA . GLN A 1 411 ? -29.009 -4.703 87.883 1.00 65.94 411 GLN A CA 1
ATOM 3218 C C . GLN A 1 411 ? -28.032 -5.814 87.464 1.00 65.94 411 GLN A C 1
ATOM 3220 O O . GLN A 1 411 ? -26.830 -5.686 87.680 1.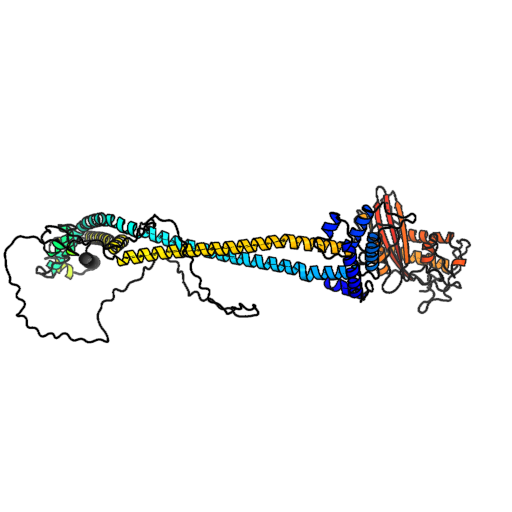00 65.94 411 GLN A O 1
ATOM 3225 N N . LEU A 1 412 ? -28.529 -6.902 86.865 1.00 68.38 412 LEU A N 1
ATOM 3226 C CA . LEU A 1 412 ? -27.735 -8.094 86.532 1.00 68.38 412 LEU A CA 1
ATOM 3227 C C . LEU A 1 412 ? -27.173 -8.108 85.097 1.00 68.38 412 LEU A C 1
ATOM 3229 O O . LEU A 1 412 ? -26.600 -9.115 84.681 1.00 68.38 412 LEU A O 1
ATOM 3233 N N . GLN A 1 413 ? -27.317 -7.027 84.323 1.00 74.19 413 GLN A N 1
ATOM 3234 C CA . GLN A 1 413 ? -26.790 -6.986 82.953 1.00 74.19 413 GLN A CA 1
ATOM 3235 C C . GLN A 1 413 ? -25.279 -6.753 82.924 1.00 74.19 413 GLN A C 1
ATOM 3237 O O . GLN A 1 413 ? -24.767 -5.796 83.503 1.00 74.19 413 GLN A O 1
ATOM 3242 N N . SER A 1 414 ? -24.566 -7.601 82.181 1.00 79.19 414 SER A N 1
ATOM 3243 C CA . SER A 1 414 ? -23.146 -7.428 81.867 1.00 79.19 414 SER A CA 1
ATOM 3244 C C . SER A 1 414 ? -22.950 -6.746 80.508 1.00 79.19 414 SER A C 1
ATOM 3246 O O . SER A 1 414 ? -23.838 -6.758 79.654 1.00 79.19 414 SER A O 1
ATOM 3248 N N . ILE A 1 415 ? -21.756 -6.186 80.286 1.00 80.56 415 ILE A N 1
ATOM 3249 C CA . ILE A 1 415 ? -21.352 -5.624 78.984 1.00 80.56 415 ILE A CA 1
ATOM 3250 C C . ILE A 1 415 ? -21.506 -6.681 77.873 1.00 80.56 415 ILE A C 1
ATOM 3252 O O . ILE A 1 415 ? -22.067 -6.387 76.822 1.00 80.56 415 ILE A O 1
ATOM 3256 N N . GLU A 1 416 ? -21.107 -7.927 78.144 1.00 84.38 416 GLU A N 1
ATOM 3257 C CA . GLU A 1 416 ? -21.216 -9.059 77.211 1.00 84.38 416 GLU A CA 1
ATOM 3258 C C . GLU A 1 416 ? -22.675 -9.389 76.841 1.00 84.38 416 GLU A C 1
ATOM 3260 O O . GLU A 1 416 ? -22.973 -9.706 75.690 1.00 84.38 416 GLU A O 1
ATOM 3265 N N . SER A 1 417 ? -23.603 -9.277 77.800 1.00 85.88 417 SER A N 1
ATOM 3266 C CA . SER A 1 417 ? -25.039 -9.493 77.571 1.00 85.88 417 SER A CA 1
ATOM 3267 C C . SER A 1 417 ? -25.616 -8.445 76.610 1.00 85.88 417 SER A C 1
ATOM 3269 O O . SER A 1 417 ? -26.304 -8.787 75.646 1.00 85.88 417 SER A O 1
ATOM 3271 N N . VAL A 1 418 ? -25.282 -7.165 76.818 1.00 84.94 418 VAL A N 1
ATOM 3272 C CA . VAL A 1 418 ? -25.738 -6.050 75.967 1.00 84.94 418 VAL A CA 1
ATOM 3273 C C . VAL A 1 418 ? -25.120 -6.110 74.568 1.00 84.94 418 VAL A C 1
ATOM 3275 O O . VAL A 1 418 ? -25.809 -5.859 73.580 1.00 84.94 418 VAL A O 1
ATOM 3278 N N . GLU A 1 419 ? -23.849 -6.498 74.452 1.00 87.81 419 GLU A N 1
ATOM 3279 C CA . GLU A 1 419 ? -23.193 -6.719 73.156 1.00 87.81 419 GLU A CA 1
ATOM 3280 C C . GLU A 1 419 ? -23.843 -7.854 72.363 1.00 87.81 419 GLU A C 1
ATOM 3282 O O . GLU A 1 419 ? -24.065 -7.713 71.157 1.00 87.81 419 GLU A O 1
ATOM 3287 N N . LYS A 1 420 ? -24.208 -8.951 73.036 1.00 89.56 420 LYS A N 1
ATOM 3288 C CA . LYS A 1 420 ? -24.950 -10.048 72.413 1.00 89.56 420 LYS A CA 1
ATOM 3289 C C . LYS A 1 420 ? -26.324 -9.586 71.919 1.00 89.56 420 LYS A C 1
ATOM 3291 O O . LYS A 1 420 ? -26.648 -9.815 70.758 1.00 89.56 420 LYS A O 1
ATOM 3296 N N . MET A 1 421 ? -27.080 -8.860 72.748 1.00 88.31 421 MET A N 1
ATOM 3297 C CA . MET A 1 421 ? -28.385 -8.299 72.366 1.00 88.31 421 MET A CA 1
ATOM 3298 C C . MET A 1 421 ? -28.288 -7.358 71.152 1.00 88.31 421 MET A C 1
ATOM 3300 O O . MET A 1 421 ? -29.127 -7.412 70.255 1.00 88.31 421 MET A O 1
ATOM 3304 N N . LEU A 1 422 ? -27.235 -6.536 71.074 1.00 89.06 422 LEU A N 1
ATOM 3305 C CA . LEU A 1 422 ? -26.962 -5.691 69.906 1.00 89.06 422 LEU A CA 1
ATOM 3306 C C . LEU A 1 422 ? -26.609 -6.495 68.651 1.00 89.06 422 LEU A C 1
ATOM 3308 O O . LEU A 1 422 ? -27.019 -6.124 67.552 1.00 89.06 422 LEU A O 1
ATOM 3312 N N . SER A 1 423 ? -25.841 -7.577 68.794 1.00 90.25 423 SER A N 1
ATOM 3313 C CA . SER A 1 423 ? -25.512 -8.471 67.681 1.00 90.25 423 SER A CA 1
ATOM 3314 C C . SER A 1 423 ? -26.770 -9.136 67.120 1.00 90.25 423 SER A C 1
ATOM 3316 O O . SER A 1 423 ? -26.964 -9.146 65.903 1.00 90.25 423 SER A O 1
ATOM 3318 N N . ASP A 1 424 ? -27.646 -9.628 67.997 1.00 87.94 424 ASP A N 1
ATOM 3319 C CA . ASP A 1 424 ? -28.903 -10.273 67.612 1.00 87.94 424 ASP A CA 1
ATOM 3320 C C . ASP A 1 424 ? -29.846 -9.279 66.902 1.00 87.94 424 ASP A C 1
ATOM 3322 O O . ASP A 1 424 ? -30.417 -9.606 65.859 1.00 87.94 424 ASP A O 1
ATOM 3326 N N . LEU A 1 425 ? -29.931 -8.027 67.379 1.00 88.00 425 LEU A N 1
ATOM 3327 C CA . LEU A 1 425 ? -30.709 -6.960 66.727 1.00 88.00 425 LEU A CA 1
ATOM 3328 C C . LEU A 1 425 ? -30.170 -6.572 65.356 1.00 88.00 425 LEU A C 1
ATOM 3330 O O . LEU A 1 425 ? -30.951 -6.375 64.431 1.00 88.00 425 LEU A O 1
ATOM 3334 N N . ARG A 1 426 ? -28.847 -6.477 65.195 1.00 88.94 426 ARG A N 1
ATOM 3335 C CA . ARG A 1 426 ? -28.235 -6.195 63.888 1.00 88.94 426 ARG A CA 1
ATOM 3336 C C . ARG A 1 426 ? -28.481 -7.319 62.891 1.00 88.94 426 ARG A C 1
ATOM 3338 O O . ARG A 1 426 ? -28.733 -7.036 61.722 1.00 88.94 426 ARG A O 1
ATOM 3345 N N . GLY A 1 427 ? -28.448 -8.573 63.347 1.00 86.44 427 GLY A N 1
ATOM 3346 C CA . GLY A 1 427 ? -28.830 -9.728 62.534 1.00 86.44 427 GLY A CA 1
ATOM 3347 C C . GLY A 1 427 ? -30.284 -9.636 62.070 1.00 86.44 427 GLY A C 1
ATOM 3348 O O . GLY A 1 427 ? -30.549 -9.727 60.874 1.00 86.44 427 GLY A O 1
ATOM 3349 N N . ALA A 1 428 ? -31.211 -9.358 62.993 1.00 84.94 428 ALA A N 1
ATOM 3350 C CA . ALA A 1 428 ? -32.629 -9.202 62.673 1.00 84.94 428 ALA A CA 1
ATOM 3351 C C . ALA A 1 428 ? -32.908 -7.998 61.756 1.00 84.94 428 ALA A C 1
ATOM 3353 O O . ALA A 1 428 ? -33.693 -8.115 60.817 1.00 84.94 428 ALA A O 1
ATOM 3354 N N . LEU A 1 429 ? -32.238 -6.862 61.978 1.00 85.31 429 LEU A N 1
ATOM 3355 C CA . LEU A 1 429 ? -32.340 -5.690 61.111 1.00 85.31 429 LEU A CA 1
ATOM 3356 C C . LEU A 1 429 ? -31.850 -6.024 59.699 1.00 85.31 429 LEU A C 1
ATOM 3358 O O . LEU A 1 429 ? -32.547 -5.715 58.744 1.00 85.31 429 LEU A O 1
ATOM 3362 N N . THR A 1 430 ? -30.717 -6.723 59.573 1.00 86.88 430 THR A N 1
ATOM 3363 C CA . THR A 1 430 ? -30.175 -7.160 58.274 1.00 86.88 430 THR A CA 1
ATOM 3364 C C . THR A 1 430 ? -31.136 -8.104 57.550 1.00 86.88 430 THR A C 1
ATOM 3366 O O . THR A 1 430 ? -31.348 -7.935 56.355 1.00 86.88 430 THR A O 1
ATOM 3369 N N . ASP A 1 431 ? -31.762 -9.052 58.258 1.00 82.56 431 ASP A N 1
ATOM 3370 C CA . ASP A 1 431 ? -32.769 -9.953 57.678 1.00 82.56 431 ASP A CA 1
ATOM 3371 C C . ASP A 1 431 ? -34.025 -9.183 57.194 1.00 82.56 431 ASP A C 1
ATOM 3373 O O . ASP A 1 431 ? -34.580 -9.515 56.146 1.00 82.56 431 ASP A O 1
ATOM 3377 N N . ILE A 1 432 ? -34.476 -8.150 57.925 1.00 80.62 432 ILE A N 1
ATOM 3378 C CA . ILE A 1 432 ? -35.649 -7.326 57.559 1.00 80.62 432 ILE A CA 1
ATOM 3379 C C . ILE A 1 432 ? -35.331 -6.353 56.418 1.00 80.62 432 ILE A C 1
ATOM 3381 O O . ILE A 1 432 ? -36.177 -6.115 55.554 1.00 80.62 432 ILE A O 1
ATOM 3385 N N . THR A 1 433 ? -34.124 -5.786 56.401 1.00 82.50 433 THR A N 1
ATOM 3386 C CA . THR A 1 433 ? -33.693 -4.806 55.398 1.00 82.50 433 THR A CA 1
ATOM 3387 C C . THR A 1 433 ? -32.918 -5.427 54.239 1.00 82.50 433 THR A C 1
ATOM 3389 O O . THR A 1 433 ? -32.338 -4.680 53.456 1.00 82.50 433 THR A O 1
ATOM 3392 N N . ASP A 1 434 ? -32.897 -6.754 54.100 1.00 85.12 434 ASP A N 1
ATOM 3393 C CA . ASP A 1 434 ? -32.194 -7.429 53.008 1.00 85.12 434 ASP A CA 1
ATOM 3394 C C . ASP A 1 434 ? -32.718 -6.967 51.635 1.00 85.12 434 ASP A C 1
ATOM 3396 O O . ASP A 1 434 ? -33.931 -6.916 51.400 1.00 85.12 434 ASP A O 1
ATOM 3400 N N . GLN A 1 435 ? -31.808 -6.641 50.712 1.00 78.94 435 GLN A N 1
ATOM 3401 C CA . GLN A 1 435 ? -32.155 -6.085 49.396 1.00 78.94 435 GLN A CA 1
ATOM 3402 C C . GLN A 1 435 ? -33.063 -7.035 48.606 1.00 78.94 435 GLN A C 1
ATOM 3404 O O . GLN A 1 435 ? -34.040 -6.602 47.996 1.00 78.94 435 GLN A O 1
ATOM 3409 N N . ARG A 1 436 ? -32.808 -8.348 48.672 1.00 79.12 436 ARG A N 1
ATOM 3410 C CA . ARG A 1 436 ? -33.634 -9.363 48.001 1.00 79.12 436 ARG A CA 1
ATOM 3411 C C . ARG A 1 436 ? -35.073 -9.349 48.514 1.00 79.12 436 ARG A C 1
ATOM 3413 O O . ARG A 1 436 ? -36.009 -9.364 47.718 1.00 79.12 436 ARG A O 1
ATOM 3420 N N . THR A 1 437 ? -35.251 -9.279 49.829 1.00 79.38 437 THR A N 1
ATOM 3421 C CA . THR A 1 437 ? -36.570 -9.211 50.471 1.00 79.38 437 THR A CA 1
ATOM 3422 C C . THR A 1 437 ? -37.300 -7.916 50.102 1.00 79.38 437 THR A C 1
ATOM 3424 O O . THR A 1 437 ? -38.495 -7.945 49.815 1.00 79.38 437 THR A O 1
ATOM 3427 N N . GLN A 1 438 ? -36.591 -6.784 50.013 1.00 79.31 438 GLN A N 1
ATOM 3428 C CA . GLN A 1 438 ? -37.162 -5.521 49.527 1.00 79.31 438 GLN A CA 1
ATOM 3429 C C . GLN A 1 438 ? -37.624 -5.606 48.064 1.00 79.31 438 GLN A C 1
ATOM 3431 O O . GLN A 1 438 ? -38.723 -5.152 47.750 1.00 79.31 438 GLN A O 1
ATOM 3436 N N . HIS A 1 439 ? -36.846 -6.236 47.176 1.00 77.88 439 HIS A N 1
ATOM 3437 C CA . HIS A 1 439 ? -37.255 -6.451 45.783 1.00 77.88 439 HIS A CA 1
ATOM 3438 C C . HIS A 1 439 ? -38.518 -7.311 45.681 1.00 77.88 439 HIS A C 1
ATOM 3440 O O . HIS A 1 439 ? -39.435 -6.956 44.943 1.00 77.88 439 HIS A O 1
ATOM 3446 N N . LEU A 1 440 ? -38.609 -8.395 46.456 1.00 79.88 440 LEU A N 1
ATOM 3447 C CA . LEU A 1 440 ? -39.800 -9.249 46.498 1.00 79.88 440 LEU A CA 1
ATOM 3448 C C . LEU A 1 440 ? -41.034 -8.495 47.020 1.00 79.88 440 LEU A C 1
ATOM 3450 O O . LEU A 1 440 ? -42.121 -8.636 46.462 1.00 79.88 440 LEU A O 1
ATOM 3454 N N . HIS A 1 441 ? -40.870 -7.634 48.029 1.00 80.06 441 HIS A N 1
ATOM 3455 C CA . HIS A 1 441 ? -41.945 -6.754 48.492 1.00 80.06 441 HIS A CA 1
ATOM 3456 C C . HIS A 1 441 ? -42.382 -5.747 47.422 1.00 80.06 441 HIS A C 1
ATOM 3458 O O . HIS A 1 441 ? -43.579 -5.530 47.246 1.00 80.06 441 HIS A O 1
ATOM 3464 N N . ASN A 1 442 ? -41.440 -5.160 46.681 1.00 81.25 442 ASN A N 1
ATOM 3465 C CA . ASN A 1 442 ? -41.754 -4.225 45.600 1.00 81.25 442 ASN A CA 1
ATOM 3466 C C . ASN A 1 442 ? -42.488 -4.917 44.442 1.00 81.25 442 ASN A C 1
ATOM 3468 O O . ASN A 1 442 ? -43.406 -4.329 43.878 1.00 81.25 442 ASN A O 1
ATOM 3472 N N . ILE A 1 443 ? -42.145 -6.174 44.130 1.00 79.06 443 ILE A N 1
ATOM 3473 C CA . ILE A 1 443 ? -42.862 -7.000 43.144 1.00 79.06 443 ILE A CA 1
ATOM 3474 C C . ILE A 1 443 ? -44.301 -7.276 43.605 1.00 79.06 443 ILE A C 1
ATOM 3476 O O . ILE A 1 443 ? -45.221 -7.205 42.795 1.00 79.06 443 ILE A O 1
ATOM 3480 N N . LYS A 1 444 ? -44.506 -7.568 44.898 1.00 77.38 444 LYS A N 1
ATOM 3481 C CA . LYS A 1 444 ? -45.831 -7.890 45.452 1.00 77.38 444 LYS A CA 1
ATOM 3482 C C . LYS A 1 444 ? -46.757 -6.673 45.548 1.00 77.38 444 LYS A C 1
ATOM 3484 O O . LYS A 1 444 ? -47.937 -6.779 45.233 1.00 77.38 444 LYS A O 1
ATOM 3489 N N . HIS A 1 445 ? -46.231 -5.531 45.996 1.00 77.88 445 HIS A N 1
ATOM 3490 C CA . HIS A 1 445 ? -47.035 -4.355 46.367 1.00 77.88 445 HIS A CA 1
ATOM 3491 C C . HIS A 1 445 ? -47.075 -3.254 45.297 1.00 77.88 445 HIS A C 1
ATOM 3493 O O . HIS A 1 445 ? -47.872 -2.326 45.416 1.00 77.88 445 HIS A O 1
ATOM 3499 N N . SER A 1 446 ? -46.240 -3.328 44.253 1.00 78.25 446 SER A N 1
ATOM 3500 C CA . SER A 1 446 ? -46.197 -2.332 43.175 1.00 78.25 446 SER A CA 1
ATOM 3501 C C . SER A 1 446 ? -46.220 -2.991 41.788 1.00 78.25 446 SER A C 1
ATOM 3503 O O . SER A 1 446 ? -45.172 -3.377 41.268 1.00 78.25 446 SER A O 1
ATOM 3505 N N . PRO A 1 447 ? -47.383 -3.064 41.113 1.00 71.62 447 PRO A N 1
ATOM 3506 C CA . PRO A 1 447 ? -47.453 -3.606 39.751 1.00 71.62 447 PRO A CA 1
ATOM 3507 C C . PRO A 1 447 ? -46.652 -2.757 38.749 1.00 71.62 447 PRO A C 1
ATOM 3509 O O . PRO A 1 447 ? -45.987 -3.291 37.861 1.00 71.62 447 PRO A O 1
ATOM 3512 N N . LYS A 1 448 ? -46.593 -1.433 38.966 1.00 76.12 448 LYS A N 1
ATOM 3513 C CA . LYS A 1 448 ? -45.768 -0.506 38.171 1.00 76.12 448 LYS A CA 1
ATOM 3514 C C . LYS A 1 448 ? -44.278 -0.848 38.229 1.00 76.12 448 LYS A C 1
ATOM 3516 O O . LYS A 1 448 ? -43.570 -0.638 37.250 1.00 76.12 448 LYS A O 1
ATOM 3521 N N . TYR A 1 449 ? -43.793 -1.365 39.360 1.00 78.06 449 TYR A N 1
ATOM 3522 C CA . TYR A 1 449 ? -42.392 -1.755 39.512 1.00 78.06 449 TYR A CA 1
ATOM 3523 C C . TYR A 1 449 ? -42.035 -2.941 38.608 1.00 78.06 449 TYR A C 1
ATOM 3525 O O . TYR A 1 449 ? -40.998 -2.919 37.946 1.00 78.06 449 TYR A O 1
ATOM 3533 N N . VAL A 1 450 ? -42.919 -3.941 38.521 1.00 77.88 450 VAL A N 1
ATOM 3534 C CA . VAL A 1 450 ? -42.734 -5.120 37.661 1.00 77.88 450 VAL A CA 1
ATOM 3535 C C . VAL A 1 450 ? -42.716 -4.724 36.185 1.00 77.88 450 VAL A C 1
ATOM 3537 O O . VAL A 1 450 ? -41.839 -5.170 35.445 1.00 77.88 450 VAL A O 1
ATOM 3540 N N . ASP A 1 451 ? -43.626 -3.841 35.765 1.00 78.69 451 ASP A N 1
ATOM 3541 C CA . ASP A 1 451 ? -43.675 -3.341 34.387 1.00 78.69 451 ASP A CA 1
ATOM 3542 C C . ASP A 1 451 ? -42.433 -2.524 34.019 1.00 78.69 451 ASP A C 1
ATOM 3544 O O . ASP A 1 451 ? -41.826 -2.756 32.972 1.00 78.69 451 ASP A O 1
ATOM 3548 N N . LEU A 1 452 ? -42.007 -1.598 34.884 1.00 82.75 452 LEU A N 1
ATOM 3549 C CA . LEU A 1 452 ? -40.806 -0.789 34.655 1.00 82.75 452 LEU A CA 1
ATOM 3550 C C . LEU A 1 452 ? -39.544 -1.654 34.580 1.00 82.75 452 LEU A C 1
ATOM 3552 O O . LEU A 1 452 ? -38.718 -1.461 33.687 1.00 82.75 452 LEU A O 1
ATOM 3556 N N . LEU A 1 453 ? -39.410 -2.636 35.474 1.00 81.31 453 LEU A N 1
ATOM 3557 C CA . LEU A 1 453 ? -38.264 -3.540 35.500 1.00 81.31 453 LEU A CA 1
ATOM 3558 C C . LEU A 1 453 ? -38.235 -4.451 34.267 1.00 81.31 453 LEU A C 1
ATOM 3560 O O . LEU A 1 453 ? -37.192 -4.594 33.625 1.00 81.31 453 LEU A O 1
ATOM 3564 N N . ALA A 1 454 ? -39.381 -5.026 33.898 1.00 82.38 454 ALA A N 1
ATOM 3565 C CA . ALA A 1 454 ? -39.500 -5.850 32.702 1.00 82.38 454 ALA A CA 1
ATOM 3566 C C . ALA A 1 454 ? -39.202 -5.044 31.431 1.00 82.38 454 ALA A C 1
ATOM 3568 O O . ALA A 1 454 ? -38.468 -5.523 30.567 1.00 82.38 454 ALA A O 1
ATOM 3569 N N . ASN A 1 455 ? -39.703 -3.810 31.334 1.00 84.69 455 ASN A N 1
ATOM 3570 C CA . ASN A 1 455 ? -39.440 -2.928 30.199 1.00 84.69 455 ASN A CA 1
ATOM 3571 C C . ASN A 1 455 ? -37.971 -2.508 30.126 1.00 84.69 455 ASN A C 1
ATOM 3573 O O . ASN A 1 455 ? -37.388 -2.565 29.048 1.00 84.69 455 ASN A O 1
ATOM 3577 N N . SER A 1 456 ? -37.345 -2.164 31.254 1.00 85.19 456 SER A N 1
ATOM 3578 C CA . SER A 1 456 ? -35.916 -1.835 31.301 1.00 85.19 456 SER A CA 1
ATOM 3579 C C . SER A 1 456 ? -35.049 -3.008 30.827 1.00 85.19 456 SER A C 1
ATOM 3581 O O . SER A 1 456 ? -34.163 -2.841 29.989 1.00 85.19 456 SER A O 1
ATOM 3583 N N . LEU A 1 457 ? -35.343 -4.227 31.290 1.00 84.62 457 LEU A N 1
ATOM 3584 C CA . LEU A 1 457 ? -34.622 -5.431 30.877 1.00 84.62 457 LEU A CA 1
ATOM 3585 C C . LEU A 1 457 ? -34.854 -5.781 29.397 1.00 84.62 457 LEU A C 1
ATOM 3587 O O . LEU A 1 457 ? -33.892 -6.099 28.694 1.00 84.62 457 LEU A O 1
ATOM 3591 N N . LYS A 1 458 ? -36.095 -5.668 28.902 1.00 87.19 458 LYS A N 1
ATOM 3592 C CA . LYS A 1 458 ? -36.420 -5.830 27.473 1.00 87.19 458 LYS A CA 1
ATOM 3593 C C . LYS A 1 458 ? -35.689 -4.796 26.611 1.00 87.19 458 LYS A C 1
ATOM 3595 O O . LYS A 1 458 ? -35.119 -5.158 25.587 1.00 87.19 458 LYS A O 1
ATOM 3600 N N . GLN A 1 459 ? -35.637 -3.534 27.042 1.00 87.31 459 GLN A N 1
ATOM 3601 C CA . GLN A 1 459 ? -34.908 -2.469 26.347 1.00 87.31 459 GLN A CA 1
ATOM 3602 C C . GLN A 1 459 ? -33.403 -2.746 26.280 1.00 87.31 459 GLN A C 1
ATOM 3604 O O . GLN A 1 459 ? -32.812 -2.585 25.214 1.00 87.31 459 GLN A O 1
ATOM 3609 N N . LYS A 1 460 ? -32.779 -3.214 27.372 1.00 86.50 460 LYS A N 1
ATOM 3610 C CA . LYS A 1 460 ? -31.356 -3.606 27.368 1.00 86.50 460 LYS A CA 1
ATOM 3611 C C . LYS A 1 460 ? -31.080 -4.735 26.373 1.00 86.50 460 LYS A C 1
ATOM 3613 O O . LYS A 1 460 ? -30.094 -4.684 25.639 1.00 86.50 460 LYS A O 1
ATOM 3618 N N . LEU A 1 461 ? -31.960 -5.734 26.317 1.00 88.31 461 LEU A N 1
ATOM 3619 C CA . LEU A 1 461 ? -31.826 -6.859 25.392 1.00 88.31 461 LEU A CA 1
ATOM 3620 C C . LEU A 1 461 ? -31.999 -6.407 23.931 1.00 88.31 461 LEU A C 1
ATOM 3622 O O . LEU A 1 461 ? -31.134 -6.694 23.104 1.00 88.31 461 LEU A O 1
ATOM 3626 N N . ALA A 1 462 ? -33.024 -5.602 23.642 1.00 89.75 462 ALA A N 1
ATOM 3627 C CA . ALA A 1 462 ? -33.257 -5.025 22.317 1.00 89.75 462 ALA A CA 1
ATOM 3628 C C . ALA A 1 462 ? -32.106 -4.106 21.861 1.00 89.75 462 ALA A C 1
ATOM 3630 O O . ALA A 1 462 ? -31.706 -4.125 20.696 1.00 89.75 462 ALA A O 1
ATOM 3631 N N . ALA A 1 463 ? -31.520 -3.326 22.776 1.00 88.94 463 ALA A N 1
ATOM 3632 C CA . ALA A 1 463 ? -30.351 -2.499 22.486 1.00 88.94 463 ALA A CA 1
ATOM 3633 C C . ALA A 1 463 ? -29.132 -3.353 22.100 1.00 88.94 463 ALA A C 1
ATOM 3635 O O . ALA A 1 463 ? -28.447 -3.042 21.123 1.00 88.94 463 ALA A O 1
ATOM 3636 N N . ALA A 1 464 ? -28.888 -4.458 22.813 1.00 91.25 464 ALA A N 1
ATOM 3637 C CA . ALA A 1 464 ? -27.818 -5.390 22.470 1.00 91.25 464 ALA A CA 1
ATOM 3638 C C . ALA A 1 464 ? -28.049 -6.061 21.104 1.00 91.25 464 ALA A C 1
ATOM 3640 O O . ALA A 1 464 ? -27.111 -6.185 20.317 1.00 91.25 464 ALA A O 1
ATOM 3641 N N . GLU A 1 465 ? -29.283 -6.456 20.787 1.00 91.19 465 GLU A N 1
ATOM 3642 C CA . GLU A 1 465 ? -29.635 -7.037 19.484 1.00 91.19 465 GLU A CA 1
ATOM 3643 C C . GLU A 1 465 ? -29.458 -6.043 18.335 1.00 91.19 465 GLU A C 1
ATOM 3645 O O . GLU A 1 465 ? -28.876 -6.392 17.308 1.00 91.19 465 GLU A O 1
ATOM 3650 N N . LYS A 1 466 ? -29.850 -4.779 18.527 1.00 92.31 466 LYS A N 1
ATOM 3651 C CA . LYS A 1 466 ? -29.632 -3.709 17.542 1.00 92.31 466 LYS A CA 1
ATOM 3652 C C . LYS A 1 466 ? -28.146 -3.497 17.239 1.00 92.31 466 LYS A C 1
ATOM 3654 O O . LYS A 1 466 ? -27.777 -3.273 16.083 1.00 92.31 466 LYS A O 1
ATOM 3659 N N . LEU A 1 467 ? -27.284 -3.574 18.255 1.00 91.38 467 LEU A N 1
ATOM 3660 C CA . LEU A 1 467 ? -25.832 -3.480 18.074 1.00 91.38 467 LEU A CA 1
ATOM 3661 C C . LEU A 1 467 ? -25.275 -4.678 17.298 1.00 91.38 467 LEU A C 1
ATOM 3663 O O . LEU A 1 467 ? -24.428 -4.486 16.429 1.00 91.38 467 LEU A O 1
ATOM 3667 N N . VAL A 1 468 ? -25.781 -5.889 17.550 1.00 93.44 468 VAL A N 1
ATOM 3668 C CA . VAL A 1 468 ? -25.402 -7.097 16.794 1.00 93.44 468 VAL A CA 1
ATOM 3669 C C . VAL A 1 468 ? -25.862 -7.009 15.336 1.00 93.44 468 VAL A C 1
ATOM 3671 O O . VAL A 1 468 ? -25.074 -7.282 14.435 1.00 93.44 468 VAL A O 1
ATOM 3674 N N . ALA A 1 469 ? -27.086 -6.548 15.074 1.00 93.31 469 ALA A N 1
ATOM 3675 C CA . ALA A 1 469 ? -27.567 -6.332 13.708 1.00 93.31 469 ALA A CA 1
ATOM 3676 C C . ALA A 1 469 ? -26.720 -5.274 12.972 1.00 93.31 469 ALA A C 1
ATOM 3678 O O . ALA A 1 469 ? -26.329 -5.456 11.819 1.00 93.31 469 ALA A O 1
ATOM 3679 N N . SER A 1 470 ? -26.353 -4.190 13.664 1.00 91.62 470 SER A N 1
ATOM 3680 C CA . SER A 1 470 ? -25.460 -3.155 13.122 1.00 91.62 470 SER A CA 1
ATOM 3681 C C . SER A 1 470 ? -24.054 -3.701 12.837 1.00 91.62 470 SER A C 1
ATOM 3683 O O . SER A 1 470 ? -23.444 -3.359 11.822 1.00 91.62 470 SER A O 1
ATOM 3685 N N . GLN A 1 471 ? -23.548 -4.587 13.701 1.00 92.81 471 GLN A N 1
ATOM 3686 C CA . GLN A 1 471 ? -22.279 -5.289 13.513 1.00 92.81 471 GLN A CA 1
ATOM 3687 C C . GLN A 1 471 ? -22.298 -6.153 12.244 1.00 92.81 471 GLN A C 1
ATOM 3689 O O . GLN A 1 471 ? -21.319 -6.154 11.495 1.00 92.81 471 GLN A O 1
ATOM 3694 N N . GLU A 1 472 ? -23.402 -6.852 11.974 1.00 92.00 472 GLU A N 1
ATOM 3695 C CA . GLU A 1 472 ? -23.556 -7.698 10.789 1.00 92.00 472 GLU A CA 1
ATOM 3696 C C . GLU A 1 472 ? -23.557 -6.881 9.491 1.00 92.00 472 GLU A C 1
ATOM 3698 O O . GLU A 1 472 ? -22.810 -7.206 8.566 1.00 92.00 472 GLU A O 1
ATOM 3703 N N . VAL A 1 473 ? -24.296 -5.767 9.443 1.00 94.38 473 VAL A N 1
ATOM 3704 C CA . VAL A 1 473 ? -24.325 -4.863 8.276 1.00 94.38 473 VAL A CA 1
ATOM 3705 C C . VAL A 1 473 ? -22.932 -4.310 7.961 1.00 94.38 473 VAL A C 1
ATOM 3707 O O . VAL A 1 473 ? -22.506 -4.286 6.804 1.00 94.38 473 VAL A O 1
ATOM 3710 N N . VAL A 1 474 ? -22.178 -3.889 8.982 1.00 93.75 474 VAL A N 1
ATOM 3711 C CA . VAL A 1 474 ? -20.795 -3.422 8.788 1.00 93.75 474 VAL A CA 1
ATOM 3712 C C . VAL A 1 474 ? -19.876 -4.573 8.364 1.00 93.75 474 VAL A C 1
ATOM 3714 O O . VAL A 1 474 ? -19.005 -4.383 7.512 1.00 93.75 474 VAL A O 1
ATOM 3717 N N . GLY A 1 475 ? -20.098 -5.782 8.886 1.00 93.00 475 GLY A N 1
ATOM 3718 C CA . GLY A 1 475 ? -19.397 -6.994 8.465 1.00 93.00 475 GLY A CA 1
ATOM 3719 C C . GLY A 1 475 ? -19.626 -7.348 6.990 1.00 93.00 475 GLY A C 1
ATOM 3720 O O . GLY A 1 475 ? -18.677 -7.729 6.303 1.00 93.00 475 GLY A O 1
ATOM 3721 N N . GLN A 1 476 ? -20.847 -7.169 6.478 1.00 93.56 476 GLN A N 1
ATOM 3722 C CA . GLN A 1 476 ? -21.172 -7.359 5.059 1.00 93.56 476 GLN A CA 1
ATOM 3723 C C . GLN A 1 476 ? -20.432 -6.344 4.177 1.00 93.56 476 GLN A C 1
ATOM 3725 O O . GLN A 1 476 ? -19.703 -6.749 3.272 1.00 93.56 476 GLN A O 1
ATOM 3730 N N . ARG A 1 477 ? -20.495 -5.047 4.514 1.00 92.06 477 ARG A N 1
ATOM 3731 C CA . ARG A 1 477 ? -19.767 -3.981 3.792 1.00 92.06 477 ARG A CA 1
ATOM 3732 C C . ARG A 1 477 ? -18.252 -4.201 3.771 1.00 92.06 477 ARG A C 1
ATOM 3734 O O . ARG A 1 477 ? -17.591 -3.943 2.766 1.00 92.06 477 ARG A O 1
ATOM 3741 N N . ARG A 1 478 ? -17.683 -4.722 4.864 1.00 93.69 478 ARG A N 1
ATOM 3742 C CA . ARG A 1 478 ? -16.270 -5.131 4.908 1.00 93.69 478 ARG A CA 1
ATOM 3743 C C . ARG A 1 478 ? -15.978 -6.241 3.897 1.00 93.69 478 ARG A C 1
ATOM 3745 O O . ARG A 1 478 ? -14.969 -6.180 3.197 1.00 93.69 478 ARG A O 1
ATOM 3752 N N . ASN A 1 479 ? -16.833 -7.262 3.830 1.00 92.81 479 ASN A N 1
ATOM 3753 C CA . ASN A 1 479 ? -16.647 -8.393 2.920 1.00 92.81 479 ASN A CA 1
ATOM 3754 C C . ASN A 1 479 ? -16.763 -7.963 1.446 1.00 92.81 479 ASN A C 1
ATOM 3756 O O . ASN A 1 479 ? -15.986 -8.440 0.619 1.00 92.81 479 ASN A O 1
ATOM 3760 N N . GLU A 1 480 ? -17.665 -7.033 1.128 1.00 93.31 480 GLU A N 1
ATOM 3761 C CA . GLU A 1 480 ? -17.781 -6.418 -0.203 1.00 93.31 480 GLU A CA 1
ATOM 3762 C C . GLU A 1 480 ? -16.485 -5.699 -0.601 1.00 93.31 480 GLU A C 1
ATOM 3764 O O . GLU A 1 480 ? -15.894 -6.013 -1.636 1.00 93.31 480 GLU A O 1
ATOM 3769 N N . ALA A 1 481 ? -15.971 -4.821 0.268 1.00 91.56 481 ALA A N 1
ATOM 3770 C CA . ALA A 1 481 ? -14.708 -4.117 0.037 1.00 91.56 481 ALA A CA 1
ATOM 3771 C C . ALA A 1 481 ? -13.507 -5.076 -0.081 1.00 91.56 481 ALA A C 1
ATOM 3773 O O . ALA A 1 481 ? -12.556 -4.813 -0.821 1.00 91.56 481 ALA A O 1
ATOM 3774 N N . HIS A 1 482 ? -13.534 -6.200 0.639 1.00 91.88 482 HIS A N 1
ATOM 3775 C CA . HIS A 1 482 ? -12.530 -7.258 0.527 1.00 91.88 482 HIS A CA 1
ATOM 3776 C C . HIS A 1 482 ? -12.616 -7.999 -0.814 1.00 91.88 482 HIS A C 1
ATOM 3778 O O . HIS A 1 482 ? -11.586 -8.278 -1.433 1.00 91.88 482 HIS A O 1
ATOM 3784 N N . SER A 1 483 ? -13.826 -8.285 -1.296 1.00 93.12 483 SER A N 1
ATOM 3785 C CA . SER A 1 483 ? -14.042 -8.886 -2.614 1.00 93.12 483 SER A CA 1
ATOM 3786 C C . SER A 1 483 ? -13.544 -7.971 -3.738 1.00 93.12 483 SER A C 1
ATOM 3788 O O . SER A 1 483 ? -12.797 -8.423 -4.606 1.00 93.12 483 SER A O 1
ATOM 3790 N N . GLU A 1 484 ? -13.865 -6.676 -3.678 1.00 92.69 484 GLU A N 1
ATOM 3791 C CA . GLU A 1 484 ? -13.406 -5.679 -4.655 1.00 92.69 484 GLU A CA 1
ATOM 3792 C C . GLU A 1 484 ? -11.870 -5.593 -4.698 1.00 92.69 484 GLU A C 1
ATOM 3794 O O . GLU A 1 484 ? -11.254 -5.684 -5.765 1.00 92.69 484 GLU A O 1
ATOM 3799 N N . ALA A 1 485 ? -11.218 -5.517 -3.532 1.00 91.81 485 ALA A N 1
ATOM 3800 C CA . ALA A 1 485 ? -9.758 -5.513 -3.449 1.00 91.81 485 ALA A CA 1
ATOM 3801 C C . ALA A 1 485 ? -9.137 -6.788 -4.054 1.00 91.81 485 ALA A C 1
ATOM 3803 O O . ALA A 1 485 ? -8.113 -6.720 -4.745 1.00 91.81 485 ALA A O 1
ATOM 3804 N N . ASN A 1 486 ? -9.758 -7.952 -3.841 1.00 91.81 486 ASN A N 1
ATOM 3805 C CA . ASN A 1 486 ? -9.298 -9.221 -4.405 1.00 91.81 486 ASN A CA 1
ATOM 3806 C C . ASN A 1 486 ? -9.495 -9.322 -5.919 1.00 91.81 486 ASN A C 1
ATOM 3808 O O . ASN A 1 486 ? -8.683 -9.969 -6.578 1.00 91.81 486 ASN A O 1
ATOM 3812 N N . GLU A 1 487 ? -10.496 -8.651 -6.488 1.00 92.75 487 GLU A N 1
ATOM 3813 C CA . GLU A 1 487 ? -10.679 -8.565 -7.939 1.00 92.75 487 GLU A CA 1
ATOM 3814 C C . GLU A 1 487 ? -9.645 -7.632 -8.600 1.00 92.75 487 GLU A C 1
ATOM 3816 O O . GLU A 1 487 ? -9.164 -7.889 -9.710 1.00 92.75 487 GLU A O 1
ATOM 3821 N N . LEU A 1 488 ? -9.245 -6.560 -7.908 1.00 92.25 488 LEU A N 1
ATOM 3822 C CA . LEU A 1 488 ? -8.268 -5.586 -8.408 1.00 92.25 488 LEU A CA 1
ATOM 3823 C C . LEU A 1 488 ? -6.818 -6.096 -8.354 1.00 92.25 488 LEU A C 1
ATOM 3825 O O . LEU A 1 488 ? -6.016 -5.777 -9.235 1.00 92.25 488 LEU A O 1
ATOM 3829 N N . ARG A 1 489 ? -6.461 -6.926 -7.368 1.00 91.69 489 ARG A N 1
ATOM 3830 C CA . ARG A 1 489 ? -5.110 -7.507 -7.210 1.00 91.69 489 ARG A CA 1
ATOM 3831 C C . ARG A 1 489 ? -4.577 -8.262 -8.444 1.00 91.69 489 ARG A C 1
ATOM 3833 O O . ARG A 1 489 ? -3.452 -7.966 -8.864 1.00 91.69 489 ARG A O 1
ATOM 3840 N N . PRO A 1 490 ? -5.312 -9.205 -9.066 1.00 92.62 490 PRO A N 1
ATOM 3841 C CA . PRO A 1 490 ? -4.842 -9.883 -10.272 1.00 92.62 490 PRO A CA 1
ATOM 3842 C C . PRO A 1 490 ? -4.748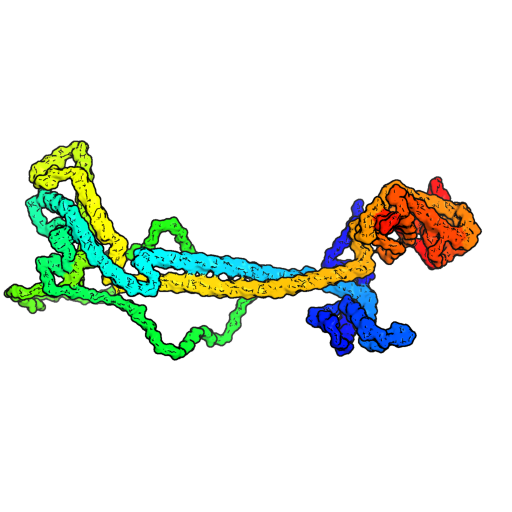 -8.926 -11.465 1.00 92.62 490 PRO A C 1
ATOM 3844 O O . PRO A 1 490 ? -3.804 -9.041 -12.248 1.00 92.62 490 PRO A O 1
ATOM 3847 N N . LYS A 1 491 ? -5.654 -7.941 -11.577 1.00 90.00 491 LYS A N 1
ATOM 3848 C CA . LYS A 1 491 ? -5.586 -6.897 -12.616 1.00 90.00 491 LYS A CA 1
ATOM 3849 C C . LYS A 1 491 ? -4.313 -6.060 -12.464 1.00 90.00 491 LYS A C 1
ATOM 3851 O O . LYS A 1 491 ? -3.589 -5.872 -13.440 1.00 90.00 491 LYS A O 1
ATOM 3856 N N . LEU A 1 492 ? -3.976 -5.644 -11.240 1.00 91.31 492 LEU A N 1
ATOM 3857 C CA . LEU A 1 492 ? -2.731 -4.933 -10.937 1.00 91.31 492 LEU A CA 1
ATOM 3858 C C . LEU A 1 492 ? -1.500 -5.760 -11.325 1.00 91.31 492 LEU A C 1
ATOM 3860 O O . LEU A 1 492 ? -0.594 -5.245 -11.981 1.00 91.31 492 LEU A O 1
ATOM 3864 N N . LYS A 1 493 ? -1.471 -7.044 -10.948 1.00 90.38 493 LYS A N 1
ATOM 3865 C CA . LYS A 1 493 ? -0.364 -7.946 -11.289 1.00 90.38 493 LYS A CA 1
ATOM 3866 C C . LYS A 1 493 ? -0.200 -8.078 -12.803 1.00 90.38 493 LYS A C 1
ATOM 3868 O O . LYS A 1 493 ? 0.907 -7.918 -13.306 1.00 90.38 493 LYS A O 1
ATOM 3873 N N . LEU A 1 494 ? -1.302 -8.271 -13.527 1.00 87.56 494 LEU A N 1
ATOM 3874 C CA . LEU A 1 494 ? -1.297 -8.357 -14.985 1.00 87.56 494 LEU A CA 1
ATOM 3875 C C . LEU A 1 494 ? -0.752 -7.078 -15.638 1.00 87.56 494 LEU A C 1
ATOM 3877 O O . LEU A 1 494 ? 0.057 -7.161 -16.561 1.00 87.56 494 LEU A O 1
ATOM 3881 N N . VAL A 1 495 ? -1.168 -5.898 -15.166 1.00 85.88 495 VAL A N 1
ATOM 3882 C CA . VAL A 1 495 ? -0.675 -4.609 -15.682 1.00 85.88 495 VAL A CA 1
ATOM 3883 C C . VAL A 1 495 ? 0.819 -4.443 -15.405 1.00 85.88 495 VAL A C 1
ATOM 3885 O O . VAL A 1 495 ? 1.558 -4.021 -16.295 1.00 85.88 495 VAL A O 1
ATOM 3888 N N . ILE A 1 496 ? 1.290 -4.814 -14.212 1.00 87.06 496 ILE A N 1
ATOM 3889 C CA . ILE A 1 496 ? 2.717 -4.772 -13.864 1.00 87.06 496 ILE A CA 1
ATOM 3890 C C . ILE A 1 496 ? 3.523 -5.720 -14.757 1.00 87.06 496 ILE A C 1
ATOM 3892 O O . ILE A 1 496 ? 4.541 -5.306 -15.308 1.00 87.06 496 ILE A O 1
ATOM 3896 N N . ASP A 1 497 ? 3.067 -6.959 -14.942 1.00 85.69 497 ASP A N 1
ATOM 3897 C CA . ASP A 1 497 ? 3.770 -7.959 -15.749 1.00 85.69 497 ASP A CA 1
ATOM 3898 C C . ASP A 1 497 ? 3.846 -7.532 -17.222 1.00 85.69 497 ASP A C 1
ATOM 3900 O O . ASP A 1 497 ? 4.924 -7.564 -17.817 1.00 85.69 497 ASP A O 1
ATOM 3904 N N . LYS A 1 498 ? 2.746 -7.016 -17.790 1.00 83.19 498 LYS A N 1
ATOM 3905 C CA . LYS A 1 498 ? 2.742 -6.435 -19.145 1.00 83.19 498 LYS A CA 1
ATOM 3906 C C . LYS A 1 498 ? 3.665 -5.220 -19.261 1.00 83.19 498 LYS A C 1
ATOM 3908 O O . LYS A 1 498 ? 4.346 -5.057 -20.268 1.00 83.19 498 LYS A O 1
ATOM 3913 N N . THR A 1 499 ? 3.718 -4.372 -18.235 1.00 86.19 499 THR A N 1
ATOM 3914 C CA . THR A 1 499 ? 4.590 -3.186 -18.222 1.00 86.19 499 THR A CA 1
ATOM 3915 C C . THR A 1 499 ? 6.068 -3.579 -18.156 1.00 86.19 499 THR A C 1
ATOM 3917 O O . THR A 1 499 ? 6.888 -2.983 -18.849 1.00 86.19 499 THR A O 1
ATOM 3920 N N . LYS A 1 500 ? 6.411 -4.625 -17.395 1.00 84.12 500 LYS A N 1
ATOM 3921 C CA . LYS A 1 500 ? 7.766 -5.197 -17.361 1.00 84.12 500 LYS A CA 1
ATOM 3922 C C . LYS A 1 500 ? 8.159 -5.839 -18.689 1.00 84.12 500 LYS A C 1
ATOM 3924 O O . LYS A 1 500 ? 9.294 -5.669 -19.120 1.00 84.12 500 LYS A O 1
ATOM 3929 N N . GLN A 1 501 ? 7.235 -6.545 -19.343 1.00 83.50 501 GLN A N 1
ATOM 3930 C CA . GLN A 1 501 ? 7.465 -7.083 -20.688 1.00 83.50 501 GLN A CA 1
ATOM 3931 C C . GLN A 1 501 ? 7.755 -5.958 -21.682 1.00 83.50 501 GLN A C 1
ATOM 3933 O O . GLN A 1 501 ? 8.766 -6.011 -22.371 1.00 83.50 501 GLN A O 1
ATOM 3938 N N . LEU A 1 502 ? 6.942 -4.897 -21.679 1.00 81.38 502 LEU A N 1
ATOM 3939 C CA . LEU A 1 502 ? 7.170 -3.727 -22.527 1.00 81.38 502 LEU A CA 1
ATOM 3940 C C . LEU A 1 502 ? 8.520 -3.057 -22.230 1.00 81.38 502 LEU A C 1
ATOM 3942 O O . LEU A 1 502 ? 9.223 -2.654 -23.150 1.00 81.38 502 LEU A O 1
ATOM 3946 N N . GLN A 1 503 ? 8.905 -2.956 -20.955 1.00 80.69 503 GLN A N 1
ATOM 3947 C CA . GLN A 1 503 ? 10.215 -2.436 -20.562 1.00 80.69 503 GLN A CA 1
ATOM 3948 C C . GLN A 1 503 ? 11.353 -3.293 -21.132 1.00 80.69 503 GLN A C 1
ATOM 3950 O O . GLN A 1 503 ? 12.285 -2.737 -21.709 1.00 80.69 503 GLN A O 1
ATOM 3955 N N . ALA A 1 504 ? 11.268 -4.621 -21.008 1.00 76.88 504 ALA A N 1
ATOM 3956 C CA . ALA A 1 504 ? 12.261 -5.544 -21.552 1.00 76.88 504 ALA A CA 1
ATOM 3957 C C . ALA A 1 504 ? 12.372 -5.409 -23.080 1.00 76.88 504 ALA A C 1
ATOM 3959 O O . ALA A 1 504 ? 13.466 -5.196 -23.602 1.00 76.88 504 ALA A O 1
ATOM 3960 N N . GLU A 1 505 ? 11.233 -5.418 -23.775 1.00 74.56 505 GLU A N 1
ATOM 3961 C CA . GLU A 1 505 ? 11.146 -5.275 -25.231 1.00 74.56 505 GLU A CA 1
ATOM 3962 C C . GLU A 1 505 ? 11.708 -3.918 -25.718 1.00 74.56 505 GLU A C 1
ATOM 3964 O O . GLU A 1 505 ? 12.379 -3.858 -26.747 1.00 74.56 505 GLU A O 1
ATOM 3969 N N . VAL A 1 506 ? 11.519 -2.825 -24.965 1.00 71.56 506 VAL A N 1
ATOM 3970 C CA . VAL A 1 506 ? 12.137 -1.514 -25.258 1.00 71.56 506 VAL A CA 1
ATOM 3971 C C . VAL A 1 506 ? 13.650 -1.532 -25.023 1.00 71.56 506 VAL A C 1
ATOM 3973 O O . VAL A 1 506 ? 14.392 -0.924 -25.793 1.00 71.56 506 VAL A O 1
ATOM 3976 N N . THR A 1 507 ? 14.127 -2.228 -23.987 1.00 64.50 507 THR A N 1
ATOM 3977 C CA . THR A 1 507 ? 15.565 -2.310 -23.681 1.00 64.50 507 THR A CA 1
ATOM 3978 C C . THR A 1 507 ? 16.355 -3.212 -24.629 1.00 64.50 507 THR A C 1
ATOM 3980 O O . THR A 1 507 ? 17.534 -2.948 -24.858 1.00 64.50 507 THR A O 1
ATOM 3983 N N . GLU A 1 508 ? 15.729 -4.245 -25.200 1.00 58.25 508 GLU A N 1
ATOM 3984 C CA . GLU A 1 508 ? 16.382 -5.189 -26.118 1.00 58.25 508 GLU A CA 1
ATOM 3985 C C . GLU A 1 508 ? 16.607 -4.620 -27.527 1.00 58.25 508 GLU A C 1
ATOM 3987 O O . GLU A 1 508 ? 17.481 -5.091 -28.258 1.00 58.25 508 GLU A O 1
ATOM 3992 N N . ILE A 1 509 ? 15.869 -3.583 -27.934 1.00 57.72 509 ILE A N 1
ATOM 3993 C CA . ILE A 1 509 ? 16.036 -2.991 -29.263 1.00 57.72 509 ILE A CA 1
ATOM 3994 C C . ILE A 1 509 ? 17.325 -2.154 -29.313 1.00 57.72 509 ILE A C 1
ATOM 3996 O O . ILE A 1 509 ? 17.568 -1.291 -28.470 1.00 57.72 509 ILE A O 1
ATOM 4000 N N . SER A 1 510 ? 18.142 -2.413 -30.344 1.00 47.09 510 SER A N 1
ATOM 4001 C CA . SER A 1 510 ? 19.555 -2.025 -30.556 1.00 47.09 510 SER A CA 1
ATOM 4002 C C . SER A 1 510 ? 19.976 -0.585 -30.206 1.00 47.09 510 SER A C 1
ATOM 4004 O O . SER A 1 510 ? 21.170 -0.331 -30.045 1.00 47.09 510 SER A O 1
ATOM 4006 N N . VAL A 1 511 ? 19.041 0.356 -30.095 1.00 49.22 511 VAL A N 1
ATOM 4007 C CA . VAL A 1 511 ? 19.305 1.754 -29.724 1.00 49.22 511 VAL A CA 1
ATOM 4008 C C . VAL A 1 511 ? 19.471 1.904 -28.204 1.00 49.22 511 VAL A C 1
ATOM 4010 O O . VAL A 1 511 ? 20.320 2.667 -27.753 1.00 49.22 511 VAL A O 1
ATOM 4013 N N . VAL A 1 512 ? 18.728 1.130 -27.405 1.00 45.34 512 VAL A N 1
ATOM 4014 C CA . VAL A 1 512 ? 18.755 1.185 -25.930 1.00 45.34 512 VAL A CA 1
ATOM 4015 C C . VAL A 1 512 ? 19.825 0.263 -25.343 1.00 45.34 512 VAL A C 1
ATOM 4017 O O . VAL A 1 512 ? 20.465 0.614 -24.351 1.00 45.34 512 VAL A O 1
ATOM 4020 N N . SER A 1 513 ? 20.125 -0.856 -26.010 1.00 47.03 513 SER A N 1
ATOM 4021 C CA . SER A 1 513 ? 21.234 -1.744 -25.625 1.00 47.03 513 SER A CA 1
ATOM 4022 C C . SER A 1 513 ? 22.606 -1.053 -25.686 1.00 47.03 513 SER A C 1
ATOM 4024 O O . SER A 1 513 ? 23.551 -1.490 -25.036 1.00 47.03 513 SER A O 1
ATOM 4026 N N . CYS A 1 514 ? 22.714 0.051 -26.429 1.00 50.19 514 CYS A N 1
ATOM 4027 C CA . CYS A 1 514 ? 23.903 0.893 -26.451 1.00 50.19 514 CYS A CA 1
ATOM 4028 C C . CYS A 1 514 ? 24.062 1.764 -25.184 1.00 50.19 514 CYS A C 1
ATOM 4030 O O . CYS A 1 514 ? 25.167 2.203 -24.866 1.00 50.19 514 CYS A O 1
ATOM 4032 N N . LEU A 1 515 ? 22.979 1.994 -24.432 1.00 48.25 515 LEU A N 1
ATOM 4033 C CA . LEU A 1 515 ? 22.887 2.984 -23.351 1.00 48.25 515 LEU A CA 1
ATOM 4034 C C . LEU A 1 515 ? 22.809 2.367 -21.951 1.00 48.25 515 LEU A C 1
ATOM 4036 O O . LEU A 1 515 ? 23.200 3.022 -20.987 1.00 48.25 515 LEU A O 1
ATOM 4040 N N . VAL A 1 516 ? 22.363 1.115 -21.818 1.00 43.56 516 VAL A N 1
ATOM 4041 C CA . VAL A 1 516 ? 22.353 0.434 -20.517 1.00 43.56 516 VAL A CA 1
ATOM 4042 C C . VAL A 1 516 ? 23.757 -0.083 -20.221 1.00 43.56 516 VAL A C 1
ATOM 4044 O O . VAL A 1 516 ? 24.160 -1.161 -20.657 1.00 43.56 516 VAL A O 1
ATOM 4047 N N . ALA A 1 517 ? 24.521 0.708 -19.471 1.00 46.84 517 ALA A N 1
ATOM 4048 C CA . ALA A 1 517 ? 25.759 0.273 -18.848 1.00 46.84 517 ALA A CA 1
ATOM 4049 C C . ALA A 1 517 ? 25.444 -0.834 -17.829 1.00 46.84 517 ALA A C 1
ATOM 4051 O O . ALA A 1 517 ? 25.221 -0.567 -16.653 1.00 46.84 517 ALA A O 1
ATOM 4052 N N . ARG A 1 518 ? 25.413 -2.097 -18.266 1.00 52.06 518 ARG A N 1
ATOM 4053 C CA . ARG A 1 518 ? 25.663 -3.187 -17.324 1.00 52.06 518 ARG A CA 1
ATOM 4054 C C . ARG A 1 518 ? 27.142 -3.125 -16.985 1.00 52.06 518 ARG A C 1
ATOM 4056 O O . ARG A 1 518 ? 27.987 -3.428 -17.822 1.00 52.06 518 ARG A O 1
ATOM 4063 N N . GLU A 1 519 ? 27.452 -2.647 -15.788 1.00 54.06 519 GLU A N 1
ATOM 4064 C CA . GLU A 1 519 ? 28.805 -2.744 -15.261 1.00 54.06 519 GLU A CA 1
ATOM 4065 C C . GLU A 1 519 ? 29.126 -4.216 -14.999 1.00 54.06 519 GLU A C 1
ATOM 4067 O O . GLU A 1 519 ? 28.430 -4.895 -14.245 1.00 54.06 519 GLU A O 1
ATOM 4072 N N . GLY A 1 520 ? 30.180 -4.713 -15.646 1.00 65.62 520 GLY A N 1
ATOM 4073 C CA . GLY A 1 520 ? 30.653 -6.083 -15.480 1.00 65.62 520 GLY A CA 1
ATOM 4074 C C . GLY A 1 520 ? 30.466 -6.953 -16.720 1.00 65.62 520 GLY A C 1
ATOM 4075 O O . GLY A 1 520 ? 29.846 -6.566 -17.706 1.00 65.62 520 GLY A O 1
ATOM 4076 N N . ALA A 1 521 ? 31.064 -8.138 -16.667 1.00 74.56 521 ALA A N 1
ATOM 4077 C CA . ALA A 1 521 ? 31.010 -9.103 -17.754 1.00 74.56 521 ALA A CA 1
ATOM 4078 C C . ALA A 1 521 ? 29.623 -9.760 -17.849 1.00 74.56 521 ALA A C 1
ATOM 4080 O O . ALA A 1 521 ? 29.011 -10.099 -16.834 1.00 74.56 521 ALA A O 1
ATOM 4081 N N . ALA A 1 522 ? 29.131 -9.956 -19.072 1.00 77.12 522 ALA A N 1
ATOM 4082 C CA . ALA A 1 522 ? 27.878 -10.648 -19.340 1.00 77.12 522 ALA A CA 1
ATOM 4083 C C . ALA A 1 522 ? 27.941 -12.117 -18.889 1.00 77.12 522 ALA A C 1
ATOM 4085 O O . ALA A 1 522 ? 29.008 -12.723 -18.842 1.00 77.12 522 ALA A O 1
ATOM 4086 N N . ALA A 1 523 ? 26.785 -12.742 -18.642 1.00 75.88 523 ALA A N 1
ATOM 4087 C CA . ALA A 1 523 ? 26.719 -14.169 -18.298 1.00 75.88 523 ALA A CA 1
ATOM 4088 C C . ALA A 1 523 ? 27.360 -15.075 -19.372 1.00 75.88 523 ALA A C 1
ATOM 4090 O O . ALA A 1 523 ? 27.913 -16.124 -19.053 1.00 75.88 523 ALA A O 1
ATOM 4091 N N . ALA A 1 524 ? 27.354 -14.632 -20.636 1.00 74.62 524 ALA A N 1
ATOM 4092 C CA . ALA A 1 524 ? 28.034 -15.298 -21.749 1.00 74.62 524 ALA A CA 1
ATOM 4093 C C . ALA A 1 524 ? 29.561 -15.415 -21.560 1.00 74.62 524 ALA A C 1
ATOM 4095 O O . ALA A 1 524 ? 30.197 -16.262 -22.184 1.00 74.62 524 ALA A O 1
ATOM 4096 N N . CYS A 1 525 ? 30.147 -14.589 -20.691 1.00 72.12 525 CYS A N 1
ATOM 4097 C CA . CYS A 1 525 ? 31.562 -14.596 -20.347 1.00 72.12 525 CYS A CA 1
ATOM 4098 C C . CYS A 1 525 ? 31.940 -15.623 -19.271 1.00 72.12 525 CYS A C 1
ATOM 4100 O O . CYS A 1 525 ? 33.113 -15.694 -18.911 1.00 72.12 525 CYS A O 1
ATOM 4102 N N . ASN A 1 526 ? 30.991 -16.387 -18.709 1.00 81.12 526 ASN A N 1
ATOM 4103 C CA . ASN A 1 526 ? 31.227 -17.182 -17.496 1.00 81.12 526 ASN A CA 1
ATOM 4104 C C . ASN A 1 526 ? 31.912 -16.316 -16.411 1.00 81.12 526 ASN A C 1
ATOM 4106 O O . ASN A 1 526 ? 31.534 -15.164 -16.207 1.00 81.12 526 ASN A O 1
ATOM 4110 N N . THR A 1 527 ? 32.935 -16.839 -15.731 1.00 83.50 527 THR A N 1
ATOM 4111 C CA . THR A 1 527 ? 33.817 -16.054 -14.859 1.00 83.50 527 THR A CA 1
ATOM 4112 C C . THR A 1 527 ? 35.054 -15.609 -15.651 1.00 83.50 527 THR A C 1
ATOM 4114 O O . THR A 1 527 ? 35.881 -16.462 -15.986 1.00 83.50 527 THR A O 1
ATOM 4117 N N . PRO A 1 528 ? 35.216 -14.307 -15.958 1.00 83.06 528 PRO A N 1
ATOM 4118 C CA . PRO A 1 528 ? 36.381 -13.820 -16.691 1.00 83.06 528 PRO A CA 1
ATOM 4119 C C . PRO A 1 528 ? 37.680 -14.070 -15.918 1.00 83.06 528 PRO A C 1
ATOM 4121 O O . PRO A 1 528 ? 37.756 -13.823 -14.716 1.00 83.06 528 PRO A O 1
ATOM 4124 N N . THR A 1 529 ? 38.721 -14.508 -16.621 1.00 84.56 529 THR A N 1
ATOM 4125 C CA . THR A 1 529 ? 40.079 -14.685 -16.084 1.00 84.56 529 THR A CA 1
ATOM 4126 C C . THR A 1 529 ? 40.857 -13.368 -16.031 1.00 84.56 529 THR A C 1
ATOM 4128 O O . THR A 1 529 ? 41.739 -13.202 -15.192 1.00 84.56 529 THR A O 1
ATOM 4131 N N . SER A 1 530 ? 40.535 -12.407 -16.902 1.00 87.50 530 SER A N 1
ATOM 4132 C CA . SER A 1 530 ? 41.100 -11.052 -16.893 1.00 87.50 530 SER A CA 1
ATOM 4133 C C . SER A 1 530 ? 40.120 -10.058 -17.516 1.00 87.50 530 SER A C 1
ATOM 4135 O O . SER A 1 530 ? 39.390 -10.412 -18.439 1.00 87.50 530 SER A O 1
ATOM 4137 N N . ARG A 1 531 ? 40.098 -8.811 -17.033 1.00 90.62 531 ARG A N 1
ATOM 4138 C CA . ARG A 1 531 ? 39.231 -7.739 -17.546 1.00 90.62 531 ARG A CA 1
ATOM 4139 C C . ARG A 1 531 ? 39.930 -6.383 -17.445 1.00 90.62 531 ARG A C 1
ATOM 4141 O O . ARG A 1 531 ? 40.556 -6.093 -16.429 1.00 90.62 531 ARG A O 1
ATOM 4148 N N . GLY A 1 532 ? 39.774 -5.538 -18.462 1.00 90.44 532 GLY A N 1
ATOM 4149 C CA . GLY A 1 532 ? 40.274 -4.161 -18.452 1.00 90.44 532 GLY A CA 1
ATOM 4150 C C . GLY A 1 532 ? 41.775 -4.045 -18.718 1.00 90.44 532 GLY A C 1
ATOM 4151 O O . GLY A 1 532 ? 42.387 -4.947 -19.289 1.00 90.44 532 GLY A O 1
ATOM 4152 N N . PHE A 1 533 ? 42.366 -2.917 -18.321 1.00 92.19 533 PHE A N 1
ATOM 4153 C CA . PHE A 1 533 ? 43.782 -2.583 -18.521 1.00 92.19 533 PHE A CA 1
ATOM 4154 C C . PHE A 1 533 ? 44.388 -1.991 -17.252 1.00 92.19 533 PHE A C 1
ATOM 4156 O O . PHE A 1 533 ? 43.738 -1.194 -16.574 1.00 92.19 533 PHE A O 1
ATOM 4163 N N . SER A 1 534 ? 45.650 -2.320 -16.975 1.00 93.06 534 SER A N 1
ATOM 4164 C CA . SER A 1 534 ? 46.481 -1.510 -16.077 1.00 93.06 534 SER A CA 1
ATOM 4165 C C . SER A 1 534 ? 47.003 -0.261 -16.796 1.00 93.06 534 SER A C 1
ATOM 4167 O O . SER A 1 534 ? 46.991 -0.202 -18.025 1.00 93.06 534 SER A O 1
ATOM 4169 N N . GLN A 1 535 ? 47.504 0.731 -16.051 1.00 92.19 535 GLN A N 1
ATOM 4170 C CA . GLN A 1 535 ? 48.082 1.935 -16.661 1.00 92.19 535 GLN A CA 1
ATOM 4171 C C . GLN A 1 535 ? 49.248 1.599 -17.605 1.00 92.19 535 GLN A C 1
ATOM 4173 O O . GLN A 1 535 ? 49.260 2.062 -18.738 1.00 92.19 535 GLN A O 1
ATOM 4178 N N . THR A 1 536 ? 50.150 0.705 -17.193 1.00 94.31 536 THR A N 1
ATOM 4179 C CA . THR A 1 536 ? 51.264 0.240 -18.036 1.00 94.31 536 THR A CA 1
ATOM 4180 C C . THR A 1 536 ? 50.776 -0.386 -19.342 1.00 94.31 536 THR A C 1
ATOM 4182 O O . THR A 1 536 ? 51.333 -0.118 -20.396 1.00 94.31 536 THR A O 1
ATOM 4185 N N . GLU A 1 537 ? 49.697 -1.174 -19.306 1.00 94.19 537 GLU A N 1
ATOM 4186 C CA . GLU A 1 537 ? 49.149 -1.794 -20.517 1.00 94.19 537 GLU A CA 1
ATOM 4187 C C . GLU A 1 537 ? 48.487 -0.767 -21.451 1.00 94.19 537 GLU A C 1
ATOM 4189 O O . GLU A 1 537 ? 48.507 -0.956 -22.667 1.00 94.19 537 GLU A O 1
ATOM 4194 N N . LYS A 1 538 ? 47.909 0.317 -20.911 1.00 96.25 538 LYS A N 1
ATOM 4195 C CA . LYS A 1 538 ? 47.415 1.445 -21.720 1.00 96.25 538 LYS A CA 1
ATOM 4196 C C . LYS A 1 538 ? 48.574 2.150 -22.423 1.00 96.25 538 LYS A C 1
ATOM 4198 O O . LYS A 1 538 ? 48.497 2.397 -23.627 1.00 96.25 538 LYS A O 1
ATOM 4203 N N . ASP A 1 539 ? 49.650 2.416 -21.686 1.00 95.69 539 ASP A N 1
ATOM 4204 C CA . ASP A 1 539 ? 50.849 3.070 -22.212 1.00 95.69 539 ASP A CA 1
ATOM 4205 C C . ASP A 1 539 ? 51.511 2.199 -23.293 1.00 95.69 539 ASP A C 1
ATOM 4207 O O . ASP A 1 539 ? 51.825 2.698 -24.371 1.00 95.69 539 ASP A O 1
ATOM 4211 N N . ASP A 1 540 ? 51.626 0.885 -23.074 1.00 95.88 540 ASP A N 1
ATOM 4212 C CA . ASP A 1 540 ? 52.163 -0.070 -24.054 1.00 95.88 540 ASP A CA 1
ATOM 4213 C C . ASP A 1 540 ? 51.361 -0.080 -25.364 1.00 95.88 540 ASP A C 1
ATOM 4215 O O . ASP A 1 540 ? 51.937 -0.144 -26.452 1.00 95.88 540 ASP A O 1
ATOM 4219 N N . ILE A 1 541 ? 50.027 0.005 -25.284 1.00 96.81 541 ILE A N 1
ATOM 4220 C CA . ILE A 1 541 ? 49.159 0.090 -26.465 1.00 96.81 541 ILE A CA 1
ATOM 4221 C C . ILE A 1 541 ? 49.436 1.378 -27.240 1.00 96.81 541 ILE A C 1
ATOM 4223 O O . ILE A 1 541 ? 49.636 1.321 -28.454 1.00 96.81 541 ILE A O 1
ATOM 4227 N N . VAL A 1 542 ? 49.451 2.531 -26.568 1.00 97.19 542 VAL A N 1
ATOM 4228 C CA . VAL A 1 542 ? 49.690 3.829 -27.219 1.00 97.19 542 VAL A CA 1
ATOM 4229 C C . VAL A 1 542 ? 51.092 3.887 -27.824 1.00 97.19 542 VAL A C 1
ATOM 4231 O O . VAL A 1 542 ? 51.253 4.315 -28.969 1.00 97.19 542 VAL A O 1
ATOM 4234 N N . ASN A 1 543 ? 52.096 3.413 -27.088 1.00 96.38 543 ASN A N 1
ATOM 4235 C CA . ASN A 1 543 ? 53.483 3.372 -27.534 1.00 96.38 543 ASN A CA 1
ATOM 4236 C C . ASN A 1 543 ? 53.642 2.496 -28.777 1.00 96.38 543 ASN A C 1
ATOM 4238 O O . ASN A 1 543 ? 54.292 2.919 -29.729 1.00 96.38 543 ASN A O 1
ATOM 4242 N N . GLU A 1 544 ? 53.007 1.321 -28.823 1.00 97.00 544 GLU A N 1
ATOM 4243 C CA . GLU A 1 544 ? 53.081 0.451 -30.000 1.00 97.00 544 GLU A CA 1
ATOM 4244 C C . GLU A 1 544 ? 52.375 1.065 -31.219 1.00 97.00 544 GLU A C 1
ATOM 4246 O O . GLU A 1 544 ? 52.929 1.045 -32.319 1.00 97.00 544 GLU A O 1
ATOM 4251 N N . HIS A 1 545 ? 51.205 1.694 -31.039 1.00 97.69 545 HIS A N 1
ATOM 4252 C CA . HIS A 1 545 ? 50.535 2.425 -32.122 1.00 97.69 545 HIS A CA 1
ATOM 4253 C C . HIS A 1 545 ? 51.427 3.541 -32.679 1.00 97.69 545 HIS A C 1
ATOM 4255 O O . HIS A 1 545 ? 51.624 3.631 -33.892 1.00 97.69 545 HIS A O 1
ATOM 4261 N N . ASN A 1 546 ? 51.997 4.374 -31.806 1.00 97.88 546 ASN A N 1
ATOM 4262 C CA . ASN A 1 546 ? 52.852 5.485 -32.218 1.00 97.88 546 ASN A CA 1
ATOM 4263 C C . ASN A 1 546 ? 54.160 5.004 -32.852 1.00 97.88 546 ASN A C 1
ATOM 4265 O O . ASN A 1 546 ? 54.549 5.533 -33.891 1.00 97.88 546 ASN A O 1
ATOM 4269 N N . ARG A 1 547 ? 54.791 3.951 -32.319 1.00 97.06 547 ARG A N 1
ATOM 4270 C CA . ARG A 1 547 ? 55.997 3.344 -32.903 1.00 97.06 547 ARG A CA 1
ATOM 4271 C C . ARG A 1 547 ? 55.756 2.907 -34.348 1.00 97.06 547 ARG A C 1
ATOM 4273 O O . ARG A 1 547 ? 56.558 3.216 -35.228 1.00 97.06 547 ARG A O 1
ATOM 4280 N N . LEU A 1 548 ? 54.648 2.213 -34.601 1.00 97.62 548 LEU A N 1
ATOM 4281 C CA . LEU A 1 548 ? 54.282 1.723 -35.932 1.00 97.62 548 LEU A CA 1
ATOM 4282 C C . LEU A 1 548 ? 53.896 2.863 -36.885 1.00 97.62 548 LEU A C 1
ATOM 4284 O O . LEU A 1 548 ? 54.374 2.902 -38.020 1.00 97.62 548 LEU A O 1
ATOM 4288 N N . ARG A 1 549 ? 53.106 3.837 -36.414 1.00 97.94 549 ARG A N 1
ATOM 4289 C CA . ARG A 1 549 ? 52.768 5.048 -37.183 1.00 97.94 549 ARG A CA 1
ATOM 4290 C C . ARG A 1 549 ? 54.015 5.842 -37.561 1.00 97.94 549 ARG A C 1
ATOM 4292 O O . ARG A 1 549 ? 54.112 6.298 -38.693 1.00 97.94 549 ARG A O 1
ATOM 4299 N N . ASN A 1 550 ? 54.983 5.964 -36.654 1.00 97.56 550 ASN A N 1
ATOM 4300 C CA . ASN A 1 550 ? 56.244 6.661 -36.894 1.00 97.56 550 ASN A CA 1
ATOM 4301 C C . ASN A 1 550 ? 57.083 5.953 -37.976 1.00 97.56 550 ASN A C 1
ATOM 4303 O O . ASN A 1 550 ? 57.620 6.603 -38.869 1.00 97.56 550 ASN A O 1
ATOM 4307 N N . ILE A 1 551 ? 57.142 4.615 -37.966 1.00 97.12 551 ILE A N 1
ATOM 4308 C CA . ILE A 1 551 ? 57.830 3.831 -39.011 1.00 97.12 551 ILE A CA 1
ATOM 4309 C C . ILE A 1 551 ? 57.225 4.099 -40.397 1.00 97.12 551 ILE A C 1
ATOM 4311 O O . ILE A 1 551 ? 57.970 4.347 -41.348 1.00 97.12 551 ILE A O 1
ATOM 4315 N N . VAL A 1 552 ? 55.892 4.081 -40.508 1.00 97.31 552 VAL A N 1
ATOM 4316 C CA . VAL A 1 552 ? 55.189 4.366 -41.771 1.00 97.31 552 VAL A CA 1
ATOM 4317 C C . VAL A 1 552 ? 55.378 5.822 -42.182 1.00 97.31 552 VAL A C 1
ATOM 4319 O O . VAL A 1 552 ? 55.751 6.091 -43.320 1.00 97.31 552 VAL A O 1
ATOM 4322 N N . ALA A 1 553 ? 55.219 6.764 -41.251 1.00 97.31 553 ALA A N 1
ATOM 4323 C CA . ALA A 1 553 ? 55.362 8.185 -41.537 1.00 97.31 553 ALA A CA 1
ATOM 4324 C C . ALA A 1 553 ? 56.763 8.540 -42.053 1.00 97.31 553 ALA A C 1
ATOM 4326 O O . ALA A 1 553 ? 56.880 9.340 -42.974 1.00 97.31 553 ALA A O 1
ATOM 4327 N N . LEU A 1 554 ? 57.810 7.890 -41.536 1.00 97.00 554 LEU A N 1
ATOM 4328 C CA . LEU A 1 554 ? 59.192 8.038 -42.003 1.00 97.00 554 LEU A CA 1
ATOM 4329 C C . LEU A 1 554 ? 59.488 7.323 -43.338 1.00 97.00 554 LEU A C 1
ATOM 4331 O O . LEU A 1 554 ? 60.620 7.405 -43.813 1.00 97.00 554 LEU A O 1
ATOM 4335 N N . GLY A 1 555 ? 58.524 6.606 -43.927 1.00 95.12 555 GLY A N 1
ATOM 4336 C CA . GLY A 1 555 ? 58.714 5.827 -45.156 1.00 95.12 555 GLY A CA 1
ATOM 4337 C C . GLY A 1 555 ? 59.626 4.609 -44.974 1.00 95.12 555 GLY A C 1
ATOM 4338 O O . GLY A 1 555 ? 60.274 4.171 -45.921 1.00 95.12 555 GLY A O 1
ATOM 4339 N N . LYS A 1 556 ? 59.735 4.083 -43.746 1.00 96.12 556 LYS A N 1
ATOM 4340 C CA . LYS A 1 556 ? 60.609 2.943 -43.407 1.00 96.12 556 LYS A CA 1
ATOM 4341 C C . LYS A 1 556 ? 59.905 1.586 -43.496 1.00 96.12 556 LYS A C 1
ATOM 4343 O O . LYS A 1 556 ? 60.556 0.559 -43.321 1.00 96.12 556 LYS A O 1
ATOM 4348 N N . GLU A 1 557 ? 58.597 1.565 -43.743 1.00 97.06 557 GLU A N 1
ATOM 4349 C CA . GLU A 1 557 ? 57.836 0.328 -43.920 1.00 97.06 557 GLU A CA 1
ATOM 4350 C C . GLU A 1 557 ? 57.972 -0.185 -45.358 1.00 97.06 557 GLU A C 1
ATOM 4352 O O . GLU A 1 557 ? 57.368 0.343 -46.293 1.00 97.06 557 GLU A O 1
ATOM 4357 N N . SER A 1 558 ? 58.794 -1.219 -45.535 1.00 95.75 558 SER A N 1
ATOM 4358 C CA . SER A 1 558 ? 59.088 -1.797 -46.847 1.00 95.75 558 SER A CA 1
ATOM 4359 C C . SER A 1 558 ? 58.003 -2.743 -47.364 1.00 95.75 558 SER A C 1
ATOM 4361 O O . SER A 1 558 ? 57.959 -3.011 -48.565 1.00 95.75 558 SER A O 1
ATOM 4363 N N . ARG A 1 559 ? 57.128 -3.257 -46.490 1.00 96.50 559 ARG A N 1
ATOM 4364 C CA . ARG A 1 559 ? 56.085 -4.225 -46.855 1.00 96.50 559 ARG A CA 1
ATOM 4365 C C . ARG A 1 559 ? 54.903 -3.539 -47.553 1.00 96.50 559 ARG A C 1
ATOM 4367 O O . ARG A 1 559 ? 54.552 -2.401 -47.252 1.00 96.50 559 ARG A O 1
ATOM 4374 N N . GLY A 1 560 ? 54.272 -4.250 -48.483 1.00 93.38 560 GLY A N 1
ATOM 4375 C CA . GLY A 1 560 ? 53.139 -3.775 -49.280 1.00 93.38 560 GLY A CA 1
ATOM 4376 C C . GLY A 1 560 ? 52.908 -4.653 -50.507 1.00 93.38 560 GLY A C 1
ATOM 4377 O O . GLY A 1 560 ? 53.776 -5.453 -50.862 1.00 93.38 560 GLY A O 1
ATOM 4378 N N . ASN A 1 561 ? 51.772 -4.472 -51.182 1.00 92.31 561 ASN A N 1
ATOM 4379 C CA . ASN A 1 561 ? 51.433 -5.180 -52.418 1.00 92.31 561 ASN A CA 1
ATOM 4380 C C . ASN A 1 561 ? 50.904 -4.231 -53.522 1.00 92.31 561 ASN A C 1
ATOM 4382 O O . ASN A 1 561 ? 49.691 -4.160 -53.735 1.00 92.31 561 ASN A O 1
ATOM 4386 N N . PRO A 1 562 ? 51.785 -3.497 -54.233 1.00 93.69 562 PRO A N 1
ATOM 4387 C CA . PRO A 1 562 ? 53.228 -3.380 -54.005 1.00 93.69 562 PRO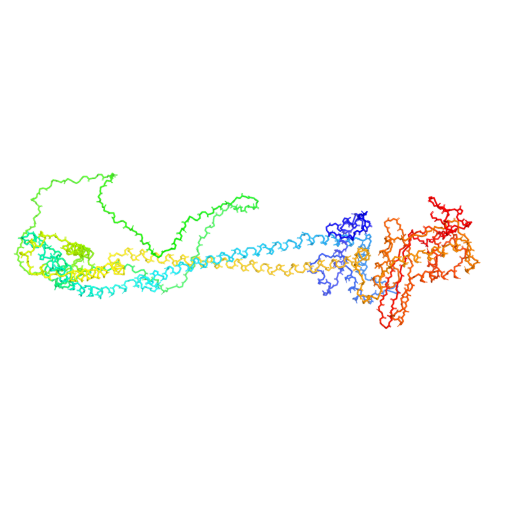 A CA 1
ATOM 4388 C C . PRO A 1 562 ? 53.571 -2.407 -52.857 1.00 93.69 562 PRO A C 1
ATOM 4390 O O . PRO A 1 562 ? 52.764 -1.558 -52.481 1.00 93.69 562 PRO A O 1
ATOM 4393 N N . GLY A 1 563 ? 54.769 -2.559 -52.283 1.00 91.38 563 GLY A N 1
ATOM 4394 C CA . GLY A 1 563 ? 55.393 -1.605 -51.352 1.00 91.38 563 GLY A CA 1
ATOM 4395 C C . GLY A 1 563 ? 56.557 -0.843 -52.013 1.00 91.38 563 GLY A C 1
ATOM 4396 O O . GLY A 1 563 ? 56.780 -1.010 -53.215 1.00 91.38 563 GLY A O 1
ATOM 4397 N N . PRO A 1 564 ? 57.337 -0.038 -51.266 1.00 95.12 564 PRO A N 1
ATOM 4398 C CA . PRO A 1 564 ? 57.164 0.330 -49.855 1.00 95.12 564 PRO A CA 1
ATOM 4399 C C . PRO A 1 564 ? 55.962 1.263 -49.642 1.00 95.12 564 PRO A C 1
ATOM 4401 O O . PRO A 1 564 ? 55.420 1.812 -50.605 1.00 95.12 564 PRO A O 1
ATOM 4404 N N . GLN A 1 565 ? 55.557 1.453 -48.385 1.00 96.94 565 GLN A N 1
ATOM 4405 C CA . GLN A 1 565 ? 54.530 2.441 -48.040 1.00 96.94 565 GLN A CA 1
ATOM 4406 C C . GLN A 1 565 ? 55.109 3.865 -48.117 1.00 96.94 565 GLN A C 1
ATOM 4408 O O . GLN A 1 565 ? 56.225 4.090 -47.634 1.00 96.94 565 GLN A O 1
ATOM 4413 N N . PRO A 1 566 ? 54.388 4.835 -48.708 1.00 96.12 566 PRO A N 1
ATOM 4414 C CA . PRO A 1 566 ? 54.873 6.202 -48.849 1.00 96.12 566 PRO A CA 1
ATOM 4415 C C . PRO A 1 566 ? 54.969 6.887 -47.482 1.00 96.12 566 PRO A C 1
ATOM 4417 O O . PRO A 1 566 ? 54.211 6.573 -46.563 1.00 96.12 566 PRO A O 1
ATOM 4420 N N . SER A 1 567 ? 55.893 7.842 -47.350 1.00 96.94 567 SER A N 1
ATOM 4421 C CA . SER A 1 567 ? 56.040 8.647 -46.133 1.00 96.94 567 SER A CA 1
ATOM 4422 C C . SER A 1 567 ? 54.854 9.597 -45.945 1.00 96.94 567 SER A C 1
ATOM 4424 O O . SER A 1 567 ? 54.291 10.102 -46.917 1.00 96.94 567 SER A O 1
ATOM 4426 N N . ALA A 1 568 ? 54.501 9.882 -44.693 1.00 97.44 568 ALA A N 1
ATOM 4427 C CA . ALA A 1 568 ? 53.334 10.687 -44.344 1.00 97.44 568 ALA A CA 1
ATOM 4428 C C . ALA A 1 568 ? 53.730 12.100 -43.899 1.00 97.44 568 ALA A C 1
ATOM 4430 O O . ALA A 1 568 ? 54.552 12.276 -43.003 1.00 97.44 568 ALA A O 1
ATOM 4431 N N . ALA A 1 569 ? 53.090 13.118 -44.465 1.00 97.12 569 ALA A N 1
ATOM 4432 C CA . ALA A 1 569 ? 53.336 14.522 -44.158 1.00 97.12 569 ALA A CA 1
ATOM 4433 C C . ALA A 1 569 ? 52.575 15.042 -42.926 1.00 97.12 569 ALA A C 1
ATOM 4435 O O . ALA A 1 569 ? 53.016 16.021 -42.321 1.00 97.12 569 ALA A O 1
ATOM 4436 N N . ASN A 1 570 ? 51.445 14.418 -42.574 1.00 97.00 570 ASN A N 1
ATOM 4437 C CA . ASN A 1 570 ? 50.470 14.923 -41.596 1.00 97.00 570 ASN A CA 1
ATOM 4438 C C . ASN A 1 570 ? 50.074 13.905 -40.503 1.00 97.00 570 ASN A C 1
ATOM 4440 O O . ASN A 1 570 ? 49.038 14.068 -39.859 1.00 97.00 570 ASN A O 1
ATOM 4444 N N . MET A 1 571 ? 50.854 12.839 -40.305 1.00 97.69 571 MET A N 1
ATOM 4445 C CA . MET A 1 571 ? 50.517 11.761 -39.367 1.00 97.69 571 MET A CA 1
ATOM 4446 C C . MET A 1 571 ? 50.496 12.262 -37.918 1.00 97.69 571 MET A C 1
ATOM 4448 O O . MET A 1 571 ? 51.531 12.659 -37.391 1.00 97.69 571 MET A O 1
ATOM 4452 N N . ARG A 1 572 ? 49.346 12.216 -37.237 1.00 97.31 572 ARG A N 1
ATOM 4453 C CA . ARG A 1 572 ? 49.243 12.673 -35.840 1.00 97.31 572 ARG A CA 1
ATOM 4454 C C . ARG A 1 572 ? 49.714 11.621 -34.835 1.00 97.31 572 ARG A C 1
ATOM 4456 O O . ARG A 1 572 ? 49.517 10.421 -35.046 1.00 97.31 572 ARG A O 1
ATOM 4463 N N . LYS A 1 573 ? 50.280 12.069 -33.717 1.00 96.38 573 LYS A N 1
ATOM 4464 C CA . LYS A 1 573 ? 50.573 11.232 -32.552 1.00 96.38 573 LYS A CA 1
ATOM 4465 C C . LYS A 1 573 ? 49.271 10.873 -31.837 1.00 96.38 573 LYS A C 1
ATOM 4467 O O . LYS A 1 573 ? 48.420 11.733 -31.620 1.00 96.38 573 LYS A O 1
ATOM 4472 N N . MET A 1 574 ? 49.102 9.595 -31.512 1.00 96.12 574 MET A N 1
ATOM 4473 C CA . MET A 1 574 ? 47.941 9.095 -30.781 1.00 96.12 574 MET A CA 1
ATOM 4474 C C . MET A 1 574 ? 48.130 9.246 -29.271 1.00 96.12 574 MET A C 1
ATOM 4476 O O . MET A 1 574 ? 49.227 9.023 -28.754 1.00 96.12 574 MET A O 1
ATOM 4480 N N . SER A 1 575 ? 47.045 9.547 -28.562 1.00 96.81 575 SER A N 1
ATOM 4481 C CA . SER A 1 575 ? 46.963 9.517 -27.100 1.00 96.81 575 SER A CA 1
ATOM 4482 C C . SER A 1 575 ? 45.801 8.642 -26.621 1.00 96.81 575 SER A C 1
ATOM 4484 O O . SER A 1 575 ? 44.856 8.360 -27.366 1.00 96.81 575 SER A O 1
ATOM 4486 N N . TRP A 1 576 ? 45.886 8.169 -25.374 1.00 97.56 576 TRP A N 1
ATOM 4487 C CA . TRP A 1 576 ? 44.820 7.367 -24.777 1.00 97.56 576 TRP A CA 1
ATOM 4488 C C . TRP A 1 576 ? 43.583 8.224 -24.501 1.00 97.56 576 TR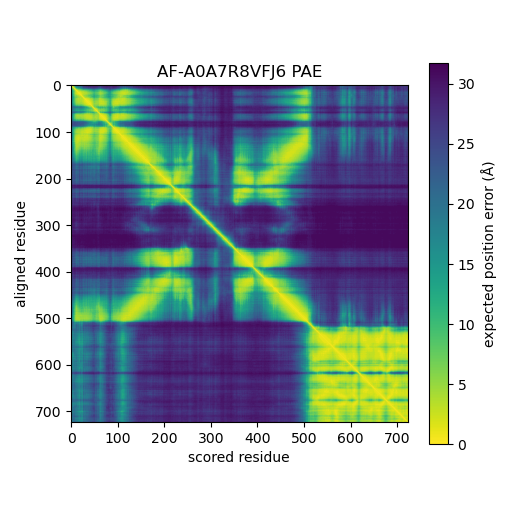P A C 1
ATOM 4490 O O . TRP A 1 576 ? 43.685 9.329 -23.968 1.00 97.56 576 TRP A O 1
ATOM 4500 N N . ASN A 1 577 ? 42.403 7.695 -24.814 1.00 96.50 577 ASN A N 1
ATOM 4501 C CA . ASN A 1 577 ? 41.131 8.326 -24.506 1.00 96.50 577 ASN A CA 1
ATOM 4502 C C . ASN A 1 577 ? 40.248 7.392 -23.670 1.00 96.50 577 ASN A C 1
ATOM 4504 O O . ASN A 1 577 ? 39.842 6.320 -24.121 1.00 96.50 577 ASN A O 1
ATOM 4508 N N . GLU A 1 578 ? 39.924 7.826 -22.451 1.00 93.25 578 GLU A N 1
ATOM 4509 C CA . GLU A 1 578 ? 39.150 7.018 -21.503 1.00 93.25 578 GLU A CA 1
ATOM 4510 C C . GLU A 1 578 ? 37.693 6.807 -21.937 1.00 93.25 578 GLU A C 1
ATOM 4512 O O . GLU A 1 578 ? 37.122 5.759 -21.650 1.00 93.25 578 GLU A O 1
ATOM 4517 N N . GLU A 1 579 ? 37.081 7.750 -22.657 1.00 87.69 579 GLU A N 1
ATOM 4518 C CA . GLU A 1 579 ? 35.712 7.592 -23.167 1.00 87.69 579 GLU A CA 1
ATOM 4519 C C . GLU A 1 579 ? 35.651 6.479 -24.220 1.00 87.69 579 GLU A C 1
ATOM 4521 O O . GLU A 1 579 ? 34.846 5.554 -24.104 1.00 87.69 579 GLU A O 1
ATOM 4526 N N . LEU A 1 580 ? 36.571 6.497 -25.191 1.00 92.94 580 LEU A N 1
ATOM 4527 C CA . LEU A 1 580 ? 36.698 5.433 -26.189 1.00 92.94 580 LEU A CA 1
ATOM 4528 C C . LEU A 1 580 ? 37.002 4.079 -25.537 1.00 92.94 580 LEU A C 1
ATOM 4530 O O . LEU A 1 580 ? 36.440 3.065 -25.955 1.00 92.94 580 LEU A O 1
ATOM 4534 N N . ALA A 1 581 ? 37.835 4.063 -24.491 1.00 94.06 581 ALA A N 1
ATOM 4535 C CA . ALA A 1 581 ? 38.167 2.854 -23.744 1.00 94.06 581 ALA A CA 1
ATOM 4536 C C . ALA A 1 581 ? 36.960 2.287 -22.988 1.00 94.06 581 ALA A C 1
ATOM 4538 O O . ALA A 1 581 ? 36.732 1.082 -23.031 1.00 94.06 581 ALA A O 1
ATOM 4539 N N . LYS A 1 582 ? 36.145 3.138 -22.349 1.00 88.88 582 LYS A N 1
ATOM 4540 C CA . LYS A 1 582 ? 34.898 2.724 -21.683 1.00 88.88 582 LYS A CA 1
ATOM 4541 C C . LYS A 1 582 ? 33.917 2.100 -22.682 1.00 88.88 582 LYS A C 1
ATOM 4543 O O . LYS A 1 582 ? 33.338 1.054 -22.390 1.00 88.88 582 LYS A O 1
ATOM 4548 N N . ILE A 1 583 ? 33.762 2.700 -23.866 1.00 87.25 583 ILE A N 1
ATOM 4549 C CA . ILE A 1 583 ? 32.902 2.169 -24.937 1.00 87.25 583 ILE A CA 1
ATOM 4550 C C . ILE A 1 583 ? 33.438 0.817 -25.433 1.00 87.25 583 ILE A C 1
ATOM 4552 O O . ILE A 1 583 ? 32.693 -0.158 -25.496 1.00 87.25 583 ILE A O 1
ATOM 4556 N N . ALA A 1 584 ? 34.741 0.722 -25.708 1.00 91.56 584 ALA A N 1
ATOM 4557 C CA . ALA A 1 584 ? 35.365 -0.521 -26.156 1.00 91.56 584 ALA A CA 1
ATOM 4558 C C . ALA A 1 584 ? 35.291 -1.629 -25.089 1.00 91.56 584 ALA A C 1
ATOM 4560 O O . ALA A 1 584 ? 35.046 -2.789 -25.419 1.00 91.56 584 ALA A O 1
ATOM 4561 N N . GLN A 1 585 ? 35.457 -1.283 -23.805 1.00 91.56 585 GLN A N 1
ATOM 4562 C CA . GLN A 1 585 ? 35.340 -2.230 -22.694 1.00 91.56 585 GLN A CA 1
ATOM 4563 C C . GLN A 1 585 ? 33.916 -2.776 -22.575 1.00 91.56 585 GLN A C 1
ATOM 4565 O O . GLN A 1 585 ? 33.741 -3.982 -22.431 1.00 91.56 585 GLN A O 1
ATOM 4570 N N . ARG A 1 586 ? 32.901 -1.916 -22.723 1.00 85.25 586 ARG A N 1
ATOM 4571 C CA . ARG A 1 586 ? 31.490 -2.329 -22.729 1.00 85.25 586 ARG A CA 1
ATOM 4572 C C . ARG A 1 586 ? 31.194 -3.353 -23.823 1.00 85.25 586 ARG A C 1
ATOM 4574 O O . ARG A 1 586 ? 30.416 -4.276 -23.590 1.00 85.25 586 ARG A O 1
ATOM 4581 N N . TRP A 1 587 ? 31.803 -3.189 -24.998 1.00 86.88 587 TRP A N 1
ATOM 4582 C CA . TRP A 1 587 ? 31.621 -4.128 -26.100 1.00 86.88 587 TRP A CA 1
ATOM 4583 C C . TRP A 1 587 ? 32.251 -5.489 -25.805 1.00 86.88 587 TRP A C 1
ATOM 4585 O O . TRP A 1 587 ? 31.580 -6.513 -25.921 1.00 86.88 587 TRP A O 1
ATOM 4595 N N . VAL A 1 588 ? 33.505 -5.522 -25.347 1.00 88.81 588 VAL A N 1
ATOM 4596 C CA . VAL A 1 588 ? 34.148 -6.807 -25.020 1.00 88.81 588 VAL A CA 1
ATOM 4597 C C . VAL A 1 588 ? 33.506 -7.496 -23.819 1.00 88.81 588 VAL A C 1
ATOM 4599 O O . VAL A 1 588 ? 33.482 -8.720 -23.775 1.00 88.81 588 VAL A O 1
ATOM 4602 N N . ASP A 1 589 ? 32.908 -6.751 -22.887 1.00 87.62 589 ASP A N 1
ATOM 4603 C CA . ASP A 1 589 ? 32.175 -7.318 -21.750 1.00 87.62 589 ASP A CA 1
ATOM 4604 C C . ASP A 1 589 ? 30.951 -8.152 -22.171 1.00 87.62 589 ASP A C 1
ATOM 4606 O O . ASP A 1 589 ? 30.415 -8.898 -21.356 1.00 87.62 589 ASP A O 1
ATOM 4610 N N . GLN A 1 590 ? 30.515 -8.072 -23.433 1.00 82.38 590 GLN A N 1
ATOM 4611 C CA . GLN A 1 590 ? 29.463 -8.931 -23.982 1.00 82.38 590 GLN A CA 1
ATOM 4612 C C . GLN A 1 590 ? 29.973 -10.325 -24.388 1.00 82.38 590 GLN A C 1
ATOM 4614 O O . GLN A 1 590 ? 29.169 -11.227 -24.621 1.00 82.38 590 GLN A O 1
ATOM 4619 N N . CYS A 1 591 ? 31.293 -10.520 -24.497 1.00 83.75 591 CYS A N 1
ATOM 4620 C CA . CYS A 1 591 ? 31.940 -11.773 -24.911 1.00 83.75 591 CYS A CA 1
ATOM 4621 C C . CYS A 1 591 ? 31.534 -12.311 -26.295 1.00 83.75 591 CYS A C 1
ATOM 4623 O O . CYS A 1 591 ? 31.797 -13.469 -26.647 1.00 83.75 591 CYS A O 1
ATOM 4625 N N . ILE A 1 592 ? 30.953 -11.440 -27.119 1.00 79.88 592 ILE A N 1
ATOM 4626 C CA . ILE A 1 592 ? 30.629 -11.679 -28.524 1.00 79.88 592 ILE A CA 1
ATOM 4627 C C . ILE A 1 592 ? 31.748 -11.123 -29.413 1.00 79.88 592 ILE A C 1
ATOM 4629 O O . ILE A 1 592 ? 32.453 -10.185 -29.053 1.00 79.88 592 ILE A O 1
ATOM 4633 N N . GLY A 1 593 ? 32.013 -11.784 -30.539 1.00 75.56 593 GLY A N 1
ATOM 4634 C CA . GLY A 1 593 ? 33.020 -11.324 -31.500 1.00 75.56 593 GLY A CA 1
ATOM 4635 C C . GLY A 1 593 ? 32.460 -10.277 -32.464 1.00 75.56 593 GLY A C 1
ATOM 4636 O O . GLY A 1 593 ? 31.248 -10.129 -32.588 1.00 75.56 593 GLY A O 1
ATOM 4637 N N . GLY A 1 594 ? 33.349 -9.613 -33.203 1.00 79.94 594 GLY A N 1
ATOM 4638 C CA . GLY A 1 594 ? 32.977 -8.677 -34.266 1.00 79.94 594 GLY A CA 1
ATOM 4639 C C . GLY A 1 594 ? 32.920 -7.220 -33.813 1.00 79.94 594 GLY A C 1
ATOM 4640 O O . GLY A 1 594 ? 33.606 -6.833 -32.861 1.00 79.94 594 GLY A O 1
ATOM 4641 N N . HIS A 1 595 ? 32.128 -6.431 -34.541 1.00 82.38 595 HIS A N 1
ATOM 4642 C CA . HIS A 1 595 ? 31.997 -4.989 -34.356 1.00 82.38 595 HIS A CA 1
ATOM 4643 C C . HIS A 1 595 ? 30.647 -4.605 -33.760 1.00 82.38 595 HIS A C 1
ATOM 4645 O O . HIS A 1 595 ? 29.613 -5.130 -34.174 1.00 82.38 595 HIS A O 1
ATOM 4651 N N . ASP A 1 596 ? 30.651 -3.638 -32.845 1.00 76.44 596 ASP A N 1
ATOM 4652 C CA . ASP A 1 596 ? 29.423 -3.017 -32.358 1.00 76.44 596 ASP A CA 1
ATOM 4653 C C . ASP A 1 596 ? 28.831 -2.051 -33.392 1.00 76.44 596 ASP A C 1
ATOM 4655 O O . ASP A 1 596 ? 29.529 -1.397 -34.175 1.00 76.44 596 ASP A O 1
ATOM 4659 N N . ALA A 1 597 ? 27.503 -1.944 -33.381 1.00 72.06 597 ALA A N 1
ATOM 4660 C CA . ALA A 1 597 ? 26.773 -0.986 -34.206 1.00 72.06 597 ALA A CA 1
ATOM 4661 C C . ALA A 1 597 ? 26.794 0.437 -33.618 1.00 72.06 597 ALA A C 1
ATOM 4663 O O . ALA A 1 597 ? 26.497 1.399 -34.323 1.00 72.06 597 ALA A O 1
ATOM 4664 N N . CYS A 1 598 ? 27.125 0.584 -32.331 1.00 71.31 598 CYS A N 1
ATOM 4665 C CA . CYS A 1 598 ? 26.917 1.819 -31.587 1.00 71.31 598 CYS A CA 1
ATOM 4666 C C . CYS A 1 598 ? 28.121 2.154 -30.695 1.00 71.31 598 CYS A C 1
ATOM 4668 O O . CYS A 1 598 ? 28.181 1.805 -29.521 1.00 71.31 598 CYS A O 1
ATOM 4670 N N . ARG A 1 599 ? 29.091 2.841 -31.306 1.00 81.19 599 ARG A N 1
ATOM 4671 C CA . ARG A 1 599 ? 30.357 3.271 -30.682 1.00 81.19 599 ARG A CA 1
ATOM 4672 C C . ARG A 1 599 ? 30.707 4.737 -30.914 1.00 81.19 599 ARG A C 1
ATOM 4674 O O . ARG A 1 599 ? 31.721 5.215 -30.414 1.00 81.19 599 ARG A O 1
ATOM 4681 N N . ASN A 1 600 ? 29.908 5.427 -31.729 1.00 81.25 600 ASN A N 1
ATOM 4682 C CA . ASN A 1 600 ? 30.137 6.829 -32.054 1.00 81.25 600 ASN A CA 1
ATOM 4683 C C . ASN A 1 600 ? 29.937 7.689 -30.807 1.00 81.25 600 ASN A C 1
ATOM 4685 O O . ASN A 1 600 ? 29.065 7.408 -29.986 1.00 81.25 600 ASN A O 1
ATOM 4689 N N . THR A 1 601 ? 30.729 8.750 -30.697 1.00 77.50 601 THR A N 1
ATOM 4690 C CA . THR A 1 601 ? 30.552 9.763 -29.651 1.00 77.50 601 THR A CA 1
ATOM 4691 C C . THR A 1 601 ? 29.735 10.926 -30.205 1.00 77.50 601 THR A C 1
ATOM 4693 O O . THR A 1 601 ? 29.605 11.071 -31.422 1.00 77.50 601 THR A O 1
ATOM 4696 N N . ASP A 1 602 ? 29.262 11.815 -29.331 1.00 72.88 602 ASP A N 1
ATOM 4697 C CA . ASP A 1 602 ? 28.577 13.053 -29.736 1.00 72.88 602 ASP A CA 1
ATOM 4698 C C . ASP A 1 602 ? 29.452 13.951 -30.644 1.00 72.88 602 ASP A C 1
ATOM 4700 O O . ASP A 1 602 ? 28.940 14.831 -31.333 1.00 72.88 602 ASP A O 1
ATOM 4704 N N . ARG A 1 603 ? 30.778 13.744 -30.652 1.00 78.50 603 ARG A N 1
ATOM 4705 C CA . ARG A 1 603 ? 31.745 14.600 -31.355 1.00 78.50 603 ARG A CA 1
ATOM 4706 C C . ARG A 1 603 ? 32.128 14.093 -32.743 1.00 78.50 603 ARG A C 1
ATOM 4708 O O . ARG A 1 603 ? 32.450 14.907 -33.603 1.00 78.50 603 ARG A O 1
ATOM 4715 N N . TYR A 1 604 ? 32.167 12.778 -32.958 1.00 81.94 604 TYR A N 1
ATOM 4716 C CA . TYR A 1 604 ? 32.660 12.194 -34.209 1.00 81.94 604 TYR A CA 1
ATOM 4717 C C . TYR A 1 604 ? 32.322 10.705 -34.355 1.00 81.94 604 TYR A C 1
ATOM 4719 O O . TYR A 1 604 ? 32.098 9.986 -33.376 1.00 81.94 604 TYR A O 1
ATOM 4727 N N . TYR A 1 605 ? 32.369 10.240 -35.609 1.00 88.44 605 TYR A N 1
ATOM 4728 C CA . TYR A 1 605 ? 32.416 8.820 -35.956 1.00 88.44 605 TYR A CA 1
ATOM 4729 C C . TYR A 1 605 ? 33.626 8.141 -35.301 1.00 88.44 605 TYR A C 1
ATOM 4731 O O . TYR A 1 605 ? 34.711 8.722 -35.270 1.00 88.44 605 TYR A O 1
ATOM 4739 N N . VAL A 1 606 ? 33.446 6.919 -34.797 1.00 92.81 606 VAL A N 1
ATOM 4740 C CA . VAL A 1 606 ? 34.487 6.142 -34.112 1.00 92.81 606 VAL A CA 1
ATOM 4741 C C . VAL A 1 606 ? 34.795 4.870 -34.899 1.00 92.81 606 VAL A C 1
ATOM 4743 O O . VAL A 1 606 ? 33.922 4.035 -35.156 1.00 92.81 606 VAL A O 1
ATOM 4746 N N . GLY A 1 607 ? 36.065 4.722 -35.273 1.00 94.06 607 GLY A N 1
ATOM 4747 C CA . GLY A 1 607 ? 36.593 3.519 -35.912 1.00 94.06 607 GLY A CA 1
ATOM 4748 C C . GLY A 1 607 ? 36.850 2.415 -34.893 1.00 94.06 607 GLY A C 1
ATOM 4749 O O . GLY A 1 607 ? 36.931 2.693 -33.697 1.00 94.06 607 GLY A O 1
ATOM 4750 N N . GLN A 1 608 ? 36.989 1.168 -35.341 1.00 95.00 608 GLN A N 1
ATOM 4751 C CA . GLN A 1 608 ? 37.202 0.043 -34.434 1.00 95.00 608 GLN A CA 1
ATOM 4752 C C . GLN A 1 608 ? 38.035 -1.070 -35.065 1.00 95.00 608 GLN A C 1
ATOM 4754 O O . GLN A 1 608 ? 37.729 -1.508 -36.169 1.00 95.00 608 GLN A O 1
ATOM 4759 N N . ASN A 1 609 ? 39.005 -1.585 -34.308 1.00 95.81 609 ASN A N 1
ATOM 4760 C CA . ASN A 1 609 ? 39.696 -2.838 -34.609 1.00 95.81 609 ASN A CA 1
ATOM 4761 C C . ASN A 1 609 ? 39.370 -3.876 -33.534 1.00 95.81 609 ASN A C 1
ATOM 4763 O O . ASN A 1 609 ? 39.300 -3.541 -32.350 1.00 95.81 609 ASN A O 1
ATOM 4767 N N . SER A 1 610 ? 39.184 -5.132 -33.942 1.00 93.81 610 SER A N 1
ATOM 4768 C CA . SER A 1 610 ? 38.806 -6.232 -33.053 1.00 93.81 610 SER A CA 1
ATOM 4769 C C . SER A 1 610 ? 39.747 -7.415 -33.249 1.00 93.81 610 SER A C 1
ATOM 4771 O O . SER A 1 610 ? 39.995 -7.853 -34.368 1.00 93.81 610 SER A O 1
ATOM 4773 N N . PHE A 1 611 ? 40.284 -7.933 -32.150 1.00 92.44 611 PHE A N 1
ATOM 4774 C CA . PHE A 1 611 ? 41.163 -9.091 -32.121 1.00 92.44 611 PHE A CA 1
ATOM 4775 C C . PHE A 1 611 ? 40.608 -10.142 -31.166 1.00 92.44 611 PHE A C 1
ATOM 4777 O O . PHE A 1 611 ? 40.144 -9.841 -30.065 1.00 92.44 611 PHE A O 1
ATOM 4784 N N . THR A 1 612 ? 40.662 -11.400 -31.590 1.00 90.88 612 THR A N 1
ATOM 4785 C CA . THR A 1 612 ? 40.269 -12.549 -30.777 1.00 90.88 612 THR A CA 1
ATOM 4786 C C . THR A 1 612 ? 41.301 -13.657 -30.941 1.00 90.88 612 THR A C 1
ATOM 4788 O O . THR A 1 612 ? 41.637 -14.026 -32.063 1.00 90.88 612 THR A O 1
ATOM 4791 N N . SER A 1 613 ? 41.765 -14.225 -29.829 1.00 89.06 613 SER A N 1
ATOM 4792 C CA . SER A 1 613 ? 42.623 -15.413 -29.814 1.00 89.06 613 SER A CA 1
ATOM 4793 C C . SER A 1 613 ? 42.117 -16.453 -28.819 1.00 89.06 613 SER A C 1
ATOM 4795 O O . SER A 1 613 ? 41.354 -16.143 -27.903 1.00 89.06 613 SER A O 1
ATOM 4797 N N . MET A 1 614 ? 42.530 -17.705 -29.003 1.00 87.56 614 MET A N 1
ATOM 4798 C CA . MET A 1 614 ? 42.226 -18.813 -28.097 1.00 87.56 614 MET A CA 1
ATOM 4799 C C . MET A 1 614 ? 43.528 -19.470 -27.645 1.00 87.56 614 MET A C 1
ATOM 4801 O O . MET A 1 614 ? 44.434 -19.665 -28.451 1.00 87.56 614 MET A O 1
ATOM 4805 N N . SER A 1 615 ? 43.620 -19.807 -26.359 1.00 81.12 615 SER A N 1
ATOM 4806 C CA . SER A 1 615 ? 44.760 -20.521 -25.776 1.00 81.12 615 SER A CA 1
ATOM 4807 C C . SER A 1 615 ? 44.278 -21.721 -24.967 1.00 81.12 615 SER A C 1
ATOM 4809 O O . SER A 1 615 ? 43.323 -21.606 -24.200 1.00 81.12 615 SER A O 1
ATOM 4811 N N . SER A 1 616 ? 44.939 -22.870 -25.126 1.00 76.81 616 SER A N 1
ATOM 4812 C CA . SER A 1 616 ? 44.739 -24.060 -24.282 1.00 76.81 616 SER A CA 1
ATOM 4813 C C . SER A 1 616 ? 45.462 -23.945 -22.940 1.00 76.81 616 SER A C 1
ATOM 4815 O O . SER A 1 616 ? 45.182 -24.705 -22.017 1.00 76.81 616 SER A O 1
ATOM 4817 N N . ASN A 1 617 ? 46.394 -22.995 -22.814 1.00 65.69 617 ASN A N 1
ATOM 4818 C CA . ASN A 1 617 ? 47.184 -22.788 -21.612 1.00 65.69 617 ASN A CA 1
ATOM 4819 C C . ASN A 1 617 ? 46.600 -21.620 -20.804 1.00 65.69 617 ASN A C 1
ATOM 4821 O O . ASN A 1 617 ? 46.897 -20.454 -21.068 1.00 65.69 617 ASN A O 1
ATOM 4825 N N . GLY A 1 618 ? 45.749 -21.931 -19.824 1.00 56.41 618 GLY A N 1
ATOM 4826 C CA . GLY A 1 618 ? 45.019 -20.942 -19.018 1.00 56.41 618 GLY A CA 1
ATOM 4827 C C . GLY A 1 618 ? 45.886 -20.019 -18.145 1.00 56.41 618 GLY A C 1
ATOM 4828 O O . GLY A 1 618 ? 45.353 -19.077 -17.569 1.00 56.41 618 GLY A O 1
ATOM 4829 N N . GLY A 1 619 ? 47.202 -20.261 -18.050 1.00 56.84 619 GLY A N 1
ATOM 4830 C CA . GLY A 1 619 ? 48.130 -19.493 -17.208 1.00 56.84 619 GLY A CA 1
ATOM 4831 C C . GLY A 1 619 ? 48.957 -18.408 -17.915 1.00 56.84 619 GLY A C 1
ATOM 4832 O O . GLY A 1 619 ? 49.596 -17.606 -17.238 1.00 56.84 619 GLY A O 1
ATOM 4833 N N . SER A 1 620 ? 48.986 -18.347 -19.253 1.00 62.69 620 SER A N 1
ATOM 4834 C CA . SER A 1 620 ? 49.779 -17.329 -19.965 1.00 62.69 620 SER A CA 1
ATOM 4835 C C . SER A 1 620 ? 49.045 -15.986 -20.004 1.00 62.69 620 SER A C 1
ATOM 4837 O O . SER A 1 620 ? 47.960 -15.898 -20.585 1.00 62.69 620 SER A O 1
ATOM 4839 N N . LYS A 1 621 ? 49.643 -14.931 -19.434 1.00 71.62 621 LYS A N 1
ATOM 4840 C CA . LYS A 1 621 ? 49.080 -13.573 -19.471 1.00 71.62 621 LYS A CA 1
ATOM 4841 C C . LYS A 1 621 ? 48.934 -13.105 -20.925 1.00 71.62 621 LYS A C 1
ATOM 4843 O O . LYS A 1 621 ? 49.904 -13.103 -21.680 1.00 71.62 621 LYS A O 1
ATOM 4848 N N . PHE A 1 622 ? 47.724 -12.704 -21.314 1.00 84.62 622 PHE A N 1
ATOM 4849 C CA . PHE A 1 622 ? 47.450 -12.184 -22.651 1.00 84.62 622 PHE A CA 1
ATOM 4850 C C . PHE A 1 622 ? 48.218 -10.875 -22.886 1.00 84.62 622 PHE A C 1
ATOM 4852 O O . PHE A 1 622 ? 47.985 -9.878 -22.200 1.00 84.62 622 PHE A O 1
ATOM 4859 N N . ASN A 1 623 ? 49.141 -10.881 -23.853 1.00 87.75 623 ASN A N 1
ATOM 4860 C CA . ASN A 1 623 ? 49.871 -9.683 -24.254 1.00 87.75 623 ASN A CA 1
ATOM 4861 C C . ASN A 1 623 ? 49.006 -8.837 -25.203 1.00 87.75 623 ASN A C 1
ATOM 4863 O O . ASN A 1 623 ? 48.924 -9.098 -26.404 1.00 87.75 623 ASN A O 1
ATOM 4867 N N . LYS A 1 624 ? 48.361 -7.812 -24.641 1.00 90.38 624 LYS A N 1
ATOM 4868 C CA . LYS A 1 624 ? 47.410 -6.948 -25.351 1.00 90.38 624 LYS A CA 1
ATOM 4869 C C . LYS A 1 624 ? 48.091 -6.142 -26.462 1.00 90.38 624 LYS A C 1
ATOM 4871 O O . LYS A 1 624 ? 47.533 -6.068 -27.556 1.00 90.38 624 LYS A O 1
ATOM 4876 N N . SER A 1 625 ? 49.301 -5.616 -26.236 1.00 90.69 625 SER A N 1
ATOM 4877 C CA . SER A 1 625 ? 50.024 -4.791 -27.221 1.00 90.69 625 SER A CA 1
ATOM 4878 C C . SER A 1 625 ? 50.478 -5.581 -28.449 1.00 90.69 625 SER A C 1
ATOM 4880 O O . SER A 1 625 ? 50.454 -5.050 -29.555 1.00 90.69 625 SER A O 1
ATOM 4882 N N . SER A 1 626 ? 50.758 -6.883 -28.310 1.00 90.12 626 SER A N 1
ATOM 4883 C CA . SER A 1 626 ? 51.070 -7.753 -29.459 1.00 90.12 626 SER A CA 1
ATOM 4884 C C . SER A 1 626 ? 49.940 -7.817 -30.496 1.00 90.12 626 SER A C 1
ATOM 4886 O O . SER A 1 626 ? 50.202 -7.991 -31.684 1.00 90.12 626 SER A O 1
ATOM 4888 N N . SER A 1 627 ? 48.688 -7.616 -30.075 1.00 91.75 627 SER A N 1
ATOM 4889 C CA . SER A 1 627 ? 47.529 -7.582 -30.979 1.00 91.75 627 SER A CA 1
ATOM 4890 C C . SER A 1 627 ? 47.580 -6.395 -31.950 1.00 91.75 627 SER A C 1
ATOM 4892 O O . SER A 1 627 ? 47.113 -6.503 -33.080 1.00 91.75 627 SER A O 1
ATOM 4894 N N . VAL A 1 628 ? 48.200 -5.278 -31.549 1.00 94.25 628 VAL A N 1
ATOM 4895 C CA . VAL A 1 628 ? 48.414 -4.107 -32.418 1.00 94.25 628 VAL A CA 1
ATOM 4896 C C . VAL A 1 628 ? 49.363 -4.464 -33.565 1.00 94.25 628 VAL A C 1
ATOM 4898 O O . VAL A 1 628 ? 49.123 -4.096 -34.713 1.00 94.25 628 VAL A O 1
ATOM 4901 N N . GLY A 1 629 ? 50.391 -5.269 -33.281 1.00 94.06 629 GLY A N 1
ATOM 4902 C CA . GLY A 1 629 ? 51.276 -5.824 -34.304 1.00 94.06 629 GLY A CA 1
ATOM 4903 C C . GLY A 1 629 ? 50.547 -6.734 -35.299 1.00 94.06 629 GLY A C 1
ATOM 4904 O O . GLY A 1 629 ? 50.875 -6.724 -36.486 1.00 94.06 629 GLY A O 1
ATOM 4905 N N . VAL A 1 630 ? 49.519 -7.469 -34.852 1.00 93.25 630 VAL A N 1
ATOM 4906 C CA . VAL A 1 630 ? 48.666 -8.280 -35.740 1.00 93.25 630 VAL A CA 1
ATOM 4907 C C . VAL A 1 630 ? 47.860 -7.386 -36.678 1.00 93.25 630 VAL A C 1
ATOM 4909 O O . VAL A 1 630 ? 47.914 -7.604 -37.886 1.00 93.25 630 VAL A O 1
ATOM 4912 N N . PHE A 1 631 ? 47.199 -6.342 -36.162 1.00 95.38 631 PHE A N 1
ATOM 4913 C CA . PHE A 1 631 ? 46.503 -5.352 -36.999 1.00 95.38 631 PHE A CA 1
ATOM 4914 C C . PHE A 1 631 ? 47.433 -4.741 -38.048 1.00 95.38 631 PHE A C 1
ATOM 4916 O O . PHE A 1 631 ? 47.067 -4.595 -39.210 1.00 95.38 631 PHE A O 1
ATOM 4923 N N . PHE A 1 632 ? 48.665 -4.427 -37.653 1.00 97.00 632 PHE A N 1
ATOM 4924 C CA . PHE A 1 632 ? 49.649 -3.836 -38.547 1.00 97.00 632 PHE A CA 1
ATOM 4925 C C . PHE A 1 632 ? 50.185 -4.804 -39.609 1.00 97.00 632 PHE A C 1
ATOM 4927 O O . PHE A 1 632 ? 50.562 -4.367 -40.692 1.00 97.00 632 PHE A O 1
ATOM 4934 N N . SER A 1 633 ? 50.221 -6.113 -39.337 1.00 96.44 633 SER A N 1
ATOM 4935 C CA . SER A 1 633 ? 50.756 -7.122 -40.267 1.00 96.44 633 SER A CA 1
ATOM 4936 C C . SER A 1 633 ? 50.008 -7.192 -41.607 1.00 96.44 633 SER A C 1
ATOM 4938 O O . SER A 1 633 ? 50.591 -7.588 -42.623 1.00 96.44 633 SER A O 1
ATOM 4940 N N . GLU A 1 634 ? 48.764 -6.707 -41.636 1.00 96.31 634 GLU A N 1
ATOM 4941 C CA . GLU A 1 634 ? 47.954 -6.548 -42.846 1.00 96.31 634 GLU A CA 1
ATOM 4942 C C . GLU A 1 634 ? 48.589 -5.618 -43.891 1.00 96.31 634 GLU A C 1
ATOM 4944 O O . GLU A 1 634 ? 48.258 -5.713 -45.073 1.00 96.31 634 GLU A O 1
ATOM 4949 N N . VAL A 1 635 ? 49.565 -4.784 -43.502 1.00 96.12 635 VAL A N 1
ATOM 4950 C CA . VAL A 1 635 ? 50.354 -3.953 -44.427 1.00 96.12 635 VAL A CA 1
ATOM 4951 C C . VAL A 1 635 ? 50.946 -4.756 -45.584 1.00 96.12 635 VAL A C 1
ATOM 4953 O O . VAL A 1 635 ? 51.067 -4.250 -46.692 1.00 96.12 635 VAL A O 1
ATOM 4956 N N . THR A 1 636 ? 51.260 -6.035 -45.363 1.00 95.06 636 THR A N 1
ATOM 4957 C CA . THR A 1 636 ? 51.768 -6.952 -46.398 1.00 95.06 636 THR A CA 1
ATOM 4958 C C . THR A 1 636 ? 50.819 -7.115 -47.585 1.00 95.06 636 THR A C 1
ATOM 4960 O O . THR A 1 636 ? 51.274 -7.385 -48.692 1.00 95.06 636 THR A O 1
ATOM 4963 N N . SER A 1 637 ? 49.518 -6.925 -47.366 1.00 93.75 637 SER A N 1
ATOM 4964 C CA . SER A 1 637 ? 48.472 -7.014 -48.386 1.00 93.75 637 SER A CA 1
ATOM 4965 C C . SER A 1 637 ? 48.007 -5.645 -48.890 1.00 93.75 637 SER A C 1
ATOM 4967 O O . SER A 1 637 ? 47.198 -5.586 -49.815 1.00 93.75 637 SER A O 1
ATOM 4969 N N . PHE A 1 638 ? 48.493 -4.546 -48.303 1.00 95.06 638 PHE A N 1
ATOM 4970 C CA . PHE A 1 638 ? 48.054 -3.197 -48.643 1.00 95.06 638 PHE A CA 1
ATOM 4971 C C . PHE A 1 638 ? 48.850 -2.615 -49.817 1.00 95.06 638 PHE A C 1
ATOM 4973 O O . PHE A 1 638 ? 50.083 -2.605 -49.815 1.00 95.06 638 PHE A O 1
ATOM 4980 N N . ASN A 1 639 ? 48.132 -2.120 -50.825 1.00 93.12 639 ASN A N 1
ATOM 4981 C CA . ASN A 1 639 ? 48.710 -1.470 -51.998 1.00 93.12 639 ASN A CA 1
ATOM 4982 C C . ASN A 1 639 ? 49.047 -0.012 -51.670 1.00 93.12 639 ASN A C 1
ATOM 4984 O O . ASN A 1 639 ? 48.160 0.750 -51.286 1.00 93.12 639 ASN A O 1
ATOM 4988 N N . ASN A 1 640 ? 50.307 0.380 -51.859 1.00 90.88 640 ASN A N 1
ATOM 4989 C CA . ASN A 1 640 ? 50.766 1.739 -51.581 1.00 90.88 640 ASN A CA 1
ATOM 4990 C C . ASN A 1 640 ? 50.018 2.832 -52.374 1.00 90.88 640 ASN A C 1
ATOM 4992 O O . ASN A 1 640 ? 49.811 3.922 -51.853 1.00 90.88 640 ASN A O 1
ATOM 4996 N N . GLY A 1 641 ? 49.515 2.534 -53.576 1.00 90.75 641 GLY A N 1
ATOM 4997 C CA . GLY A 1 641 ? 48.671 3.445 -54.357 1.00 90.75 641 GLY A CA 1
ATOM 4998 C C . GLY A 1 641 ? 47.278 3.689 -53.758 1.00 90.75 641 GLY A C 1
ATOM 4999 O O . GLY A 1 641 ? 46.551 4.558 -54.232 1.00 90.75 641 GLY A O 1
ATOM 5000 N N . GLY A 1 642 ? 46.889 2.941 -52.720 1.00 89.25 642 GLY A N 1
ATOM 5001 C CA . GLY A 1 642 ? 45.640 3.128 -51.978 1.00 89.25 642 GLY A CA 1
ATOM 5002 C C . GLY A 1 642 ? 45.700 4.208 -50.891 1.00 89.25 642 GLY A C 1
ATOM 5003 O O . GLY A 1 642 ? 44.688 4.436 -50.228 1.00 89.25 642 GLY A O 1
ATOM 5004 N N . VAL A 1 643 ? 46.854 4.855 -50.681 1.00 92.75 643 VAL A N 1
ATOM 5005 C CA . VAL A 1 643 ? 47.047 5.881 -49.639 1.00 92.75 643 VAL A CA 1
ATOM 5006 C C . VAL A 1 643 ? 46.308 7.181 -49.958 1.00 92.75 643 VAL A C 1
ATOM 5008 O O . VAL A 1 643 ? 45.631 7.716 -49.082 1.00 92.75 643 VAL A O 1
ATOM 5011 N N . ASP A 1 644 ? 46.393 7.687 -51.189 1.00 90.94 644 ASP A N 1
ATOM 5012 C CA . ASP A 1 644 ? 45.709 8.926 -51.597 1.00 90.94 644 ASP A CA 1
ATOM 5013 C C . ASP A 1 644 ? 44.187 8.741 -51.711 1.00 90.94 644 ASP A C 1
ATOM 5015 O O . ASP A 1 644 ? 43.405 9.594 -51.293 1.00 90.94 644 ASP A O 1
ATOM 5019 N N . LYS A 1 645 ? 43.755 7.578 -52.213 1.00 91.38 645 LYS A N 1
ATOM 5020 C CA . LYS A 1 645 ? 42.340 7.252 -52.407 1.00 91.38 645 LYS A CA 1
ATOM 5021 C C . LYS A 1 645 ? 42.009 5.880 -51.835 1.00 91.38 645 LYS A C 1
ATOM 5023 O O . LYS A 1 645 ? 42.069 4.861 -52.526 1.00 91.38 645 LYS A O 1
ATOM 5028 N N . PHE A 1 646 ? 41.612 5.873 -50.569 1.00 92.12 646 PHE A N 1
ATOM 5029 C CA . PHE A 1 646 ? 41.307 4.660 -49.830 1.00 92.12 646 PHE A CA 1
ATOM 5030 C C . PHE A 1 646 ? 40.127 3.895 -50.439 1.00 92.12 646 PHE A C 1
ATOM 5032 O O . PHE A 1 646 ? 39.052 4.447 -50.703 1.00 92.12 646 PHE A O 1
ATOM 5039 N N . THR A 1 647 ? 40.313 2.586 -50.588 1.00 89.25 647 THR A N 1
ATOM 5040 C CA . THR A 1 647 ? 39.256 1.621 -50.895 1.00 89.25 647 THR A CA 1
ATOM 5041 C C . THR A 1 647 ? 39.221 0.581 -49.787 1.00 89.25 647 THR A C 1
ATOM 5043 O O . THR A 1 647 ? 40.259 0.097 -49.339 1.00 89.25 647 THR A O 1
ATOM 5046 N N . PHE A 1 648 ? 38.023 0.270 -49.294 1.00 89.38 648 PHE A N 1
ATOM 5047 C CA . PHE A 1 648 ? 37.890 -0.652 -48.176 1.00 89.38 648 PHE A CA 1
ATOM 5048 C C . PHE A 1 648 ? 38.131 -2.096 -48.628 1.00 89.38 648 PHE A C 1
ATOM 5050 O O . PHE A 1 648 ? 37.485 -2.577 -49.559 1.00 89.38 648 PHE A O 1
ATOM 5057 N N . SER A 1 649 ? 39.013 -2.793 -47.915 1.00 89.44 649 SER A N 1
ATOM 5058 C CA . SER A 1 649 ? 39.192 -4.240 -47.996 1.00 89.44 649 SER A CA 1
ATOM 5059 C C . SER A 1 649 ? 39.196 -4.823 -46.589 1.00 89.44 649 SER A C 1
ATOM 5061 O O . SER A 1 649 ? 39.873 -4.308 -45.697 1.00 89.44 649 SER A O 1
ATOM 5063 N N . SER A 1 650 ? 38.491 -5.937 -46.395 1.00 84.56 650 SER A N 1
ATOM 5064 C CA . SER A 1 650 ? 38.475 -6.647 -45.114 1.00 84.56 650 SER A CA 1
ATOM 5065 C C . SER A 1 650 ? 39.842 -7.217 -44.722 1.00 84.56 650 SER A C 1
ATOM 5067 O O . SER A 1 650 ? 40.033 -7.548 -43.560 1.00 84.56 650 SER A O 1
ATOM 5069 N N . SER A 1 651 ? 40.783 -7.342 -45.666 1.00 88.25 651 SER A N 1
ATOM 5070 C CA . SER A 1 651 ? 42.143 -7.841 -45.416 1.00 88.25 651 SER A CA 1
ATOM 5071 C C . SER A 1 651 ? 43.148 -6.769 -44.984 1.00 88.25 651 SER A C 1
ATOM 5073 O O . SER A 1 651 ? 44.264 -7.125 -44.619 1.00 88.25 651 SER A O 1
ATOM 5075 N N . THR A 1 652 ? 42.793 -5.481 -45.075 1.00 93.31 652 THR A N 1
ATOM 5076 C CA . THR A 1 652 ? 43.698 -4.356 -44.756 1.00 93.31 652 THR A CA 1
ATOM 5077 C C . THR A 1 652 ? 43.073 -3.297 -43.853 1.00 93.31 652 THR A C 1
ATOM 5079 O O . THR A 1 652 ? 43.710 -2.285 -43.558 1.00 93.31 652 THR A O 1
ATOM 5082 N N . GLY A 1 653 ? 41.814 -3.491 -43.452 1.00 91.44 653 GLY A N 1
ATOM 5083 C CA . GLY A 1 653 ? 41.035 -2.500 -42.719 1.00 91.44 653 GLY A CA 1
ATOM 5084 C C . GLY A 1 653 ? 41.591 -2.185 -41.330 1.00 91.44 653 GLY A C 1
ATOM 5085 O O . GLY A 1 653 ? 41.464 -1.041 -40.885 1.00 91.44 653 GLY A O 1
ATOM 5086 N N . HIS A 1 654 ? 42.238 -3.146 -40.659 1.00 96.00 654 HIS A N 1
ATOM 5087 C CA . HIS A 1 654 ? 42.838 -2.891 -39.353 1.00 96.00 654 HIS A CA 1
ATOM 5088 C C . HIS A 1 654 ? 44.117 -2.063 -39.490 1.00 96.00 654 HIS A C 1
ATOM 5090 O O . HIS A 1 654 ? 44.314 -1.115 -38.721 1.00 96.00 654 HIS A O 1
ATOM 5096 N N . TYR A 1 655 ? 44.951 -2.378 -40.490 1.00 97.31 655 TYR A N 1
ATOM 5097 C CA . TYR A 1 655 ? 46.153 -1.602 -40.799 1.00 97.31 655 TYR A CA 1
ATOM 5098 C C . TYR A 1 655 ? 45.810 -0.152 -41.142 1.00 97.31 655 TYR A C 1
ATOM 5100 O O . TYR A 1 655 ? 46.361 0.764 -40.530 1.00 97.31 655 TYR A O 1
ATOM 5108 N N . THR A 1 656 ? 44.871 0.082 -42.063 1.00 96.62 656 THR A N 1
ATOM 5109 C CA . THR A 1 656 ? 44.558 1.448 -42.509 1.00 96.62 656 THR A CA 1
ATOM 5110 C C . THR A 1 656 ? 43.933 2.302 -41.416 1.00 96.62 656 THR A C 1
ATOM 5112 O O . THR A 1 656 ? 44.238 3.490 -41.340 1.00 96.62 656 THR A O 1
ATOM 5115 N N . GLN A 1 657 ? 43.149 1.717 -40.504 1.00 97.12 657 GLN A N 1
ATOM 5116 C CA . GLN A 1 657 ? 42.670 2.436 -39.322 1.00 97.12 657 GLN A CA 1
ATOM 5117 C C . GLN A 1 657 ? 43.826 2.820 -38.382 1.00 97.12 657 GLN A C 1
ATOM 5119 O O . GLN A 1 657 ? 43.829 3.920 -37.823 1.00 97.12 657 GLN A O 1
ATOM 5124 N N . LEU A 1 658 ? 44.821 1.945 -38.213 1.00 97.00 658 LEU A N 1
ATOM 5125 C CA . LEU A 1 658 ? 45.985 2.199 -37.361 1.00 97.00 658 LEU A CA 1
ATOM 5126 C C . LEU A 1 658 ? 46.841 3.350 -37.904 1.00 97.00 658 LEU A C 1
ATOM 5128 O O . LEU A 1 658 ? 47.307 4.179 -37.122 1.00 97.00 658 LEU A O 1
ATOM 5132 N N . VAL A 1 659 ? 47.022 3.439 -39.224 1.00 97.25 659 VAL A N 1
ATOM 5133 C CA . VAL A 1 659 ? 47.840 4.479 -39.878 1.00 97.25 659 VAL A CA 1
ATOM 5134 C C . VAL A 1 659 ? 47.031 5.666 -40.410 1.00 97.25 659 VAL A C 1
ATOM 5136 O O . VAL A 1 659 ? 47.554 6.476 -41.167 1.00 97.25 659 VAL A O 1
ATOM 5139 N N . TRP A 1 660 ? 45.770 5.813 -40.005 1.00 98.00 660 TRP A N 1
ATOM 5140 C CA . TRP A 1 660 ? 44.945 6.939 -40.440 1.00 98.00 660 TRP A CA 1
ATOM 5141 C C . TRP A 1 660 ? 45.451 8.258 -39.834 1.00 98.00 660 TRP A C 1
ATOM 5143 O O . TRP A 1 660 ? 45.528 8.379 -38.606 1.00 98.00 660 TRP A O 1
ATOM 5153 N N . ALA A 1 661 ? 45.815 9.246 -40.655 1.00 96.69 661 ALA A N 1
ATOM 5154 C CA . ALA A 1 661 ? 46.511 10.452 -40.190 1.00 96.69 661 ALA A CA 1
ATOM 5155 C C . ALA A 1 661 ? 45.707 11.261 -39.164 1.00 96.69 661 ALA A C 1
ATOM 5157 O O . ALA A 1 661 ? 46.262 11.662 -38.139 1.00 96.69 661 ALA A O 1
ATOM 5158 N N . ASP A 1 662 ? 44.410 11.455 -39.413 1.00 95.31 662 ASP A N 1
ATOM 5159 C CA . ASP A 1 662 ? 43.541 12.292 -38.574 1.00 95.31 662 ASP A CA 1
ATOM 5160 C C . ASP A 1 662 ? 43.174 11.636 -37.236 1.00 95.31 662 ASP A C 1
ATOM 5162 O O . ASP A 1 662 ? 42.850 12.329 -36.261 1.00 95.31 662 ASP A O 1
ATOM 5166 N N . THR A 1 663 ? 43.249 10.305 -37.164 1.00 97.69 663 THR A N 1
ATOM 5167 C CA . THR A 1 663 ? 43.004 9.546 -35.939 1.00 97.69 663 THR A CA 1
ATOM 5168 C C . THR A 1 663 ? 44.150 9.783 -34.956 1.00 97.69 663 THR A C 1
ATOM 5170 O O . THR A 1 663 ? 45.297 9.427 -35.220 1.00 97.69 663 THR A O 1
ATOM 5173 N N . HIS A 1 664 ? 43.829 10.362 -33.801 1.00 95.81 664 HIS A N 1
ATOM 5174 C CA . HIS A 1 664 ? 44.804 10.755 -32.775 1.00 95.81 664 HIS A CA 1
ATOM 5175 C C . HIS A 1 664 ? 44.373 10.358 -31.356 1.00 95.81 664 HIS A C 1
ATOM 5177 O O . HIS A 1 664 ? 45.085 10.632 -30.397 1.00 95.81 664 HIS A O 1
ATOM 5183 N N . LEU A 1 665 ? 43.225 9.697 -31.208 1.00 97.62 665 LEU A N 1
ATOM 5184 C CA . LEU A 1 665 ? 42.736 9.166 -29.942 1.00 97.62 665 LEU A CA 1
ATOM 5185 C C . LEU A 1 665 ? 42.493 7.669 -30.091 1.00 97.62 665 LEU A C 1
ATOM 5187 O O . LEU A 1 665 ? 41.875 7.234 -31.065 1.00 97.62 665 LEU A O 1
ATOM 5191 N N . VAL A 1 666 ? 42.950 6.890 -29.115 1.00 98.00 666 VAL A N 1
ATOM 5192 C CA . VAL A 1 666 ? 42.690 5.451 -29.039 1.00 98.00 666 VAL A CA 1
ATOM 5193 C C . VAL A 1 666 ? 42.242 5.076 -27.634 1.00 98.00 666 VAL A C 1
ATOM 5195 O O . VAL A 1 666 ? 42.781 5.566 -26.646 1.00 98.00 666 VAL A O 1
ATOM 5198 N N . GLY A 1 667 ? 41.250 4.203 -27.530 1.00 97.69 667 GLY A N 1
ATOM 5199 C CA . GLY A 1 667 ? 40.850 3.612 -26.260 1.00 97.69 667 GLY A CA 1
ATOM 5200 C C . GLY A 1 667 ? 40.402 2.181 -26.482 1.00 97.69 667 GLY A C 1
ATOM 5201 O O . GLY A 1 667 ? 39.610 1.914 -27.384 1.00 97.69 667 GLY A O 1
ATOM 5202 N N . CYS A 1 668 ? 40.926 1.253 -25.686 1.00 96.94 668 CYS A N 1
ATOM 5203 C CA . CYS A 1 668 ? 40.695 -0.173 -25.889 1.00 96.94 668 CYS A CA 1
ATOM 5204 C C . CYS A 1 668 ? 40.005 -0.834 -24.693 1.00 96.94 668 CYS A C 1
ATOM 5206 O O . CYS A 1 668 ? 40.176 -0.420 -23.548 1.00 96.94 668 CYS A O 1
ATOM 5208 N N . GLY A 1 669 ? 39.262 -1.899 -24.987 1.00 95.00 669 GLY A N 1
ATOM 5209 C CA . GLY A 1 669 ? 38.656 -2.837 -24.053 1.00 95.00 669 GLY A CA 1
ATOM 5210 C C . GLY A 1 669 ? 39.274 -4.224 -24.209 1.00 95.00 669 GLY A C 1
ATOM 5211 O O . GLY A 1 669 ? 39.579 -4.647 -25.324 1.00 95.00 669 GLY A O 1
ATOM 5212 N N . SER A 1 670 ? 39.488 -4.935 -23.100 1.00 94.25 670 SER A N 1
ATOM 5213 C CA . SER A 1 670 ? 39.986 -6.311 -23.128 1.00 94.25 670 SER A CA 1
ATOM 5214 C C . SER A 1 670 ? 39.286 -7.187 -22.098 1.00 94.25 670 SER A C 1
ATOM 5216 O O . SER A 1 670 ? 38.988 -6.752 -20.981 1.00 94.25 670 SER A O 1
ATOM 5218 N N . ILE A 1 671 ? 39.026 -8.432 -22.486 1.00 91.50 671 ILE A N 1
ATOM 5219 C CA . ILE A 1 671 ? 38.511 -9.470 -21.601 1.00 91.50 671 ILE A CA 1
ATOM 5220 C C . ILE A 1 671 ? 39.124 -10.818 -21.984 1.00 91.50 671 ILE A C 1
ATOM 5222 O O . ILE A 1 671 ? 39.315 -11.121 -23.163 1.00 91.50 671 ILE A O 1
ATOM 5226 N N . SER A 1 672 ? 39.417 -11.630 -20.979 1.00 90.69 672 SER A N 1
ATOM 5227 C CA . SER A 1 672 ? 39.813 -13.026 -21.125 1.00 90.69 672 SER A CA 1
ATOM 5228 C C . SER A 1 672 ? 38.817 -13.872 -20.353 1.00 90.69 672 SER A C 1
ATOM 5230 O O . SER A 1 672 ? 38.516 -13.556 -19.201 1.00 90.69 672 SER A O 1
ATOM 5232 N N . PHE A 1 673 ? 38.283 -14.922 -20.968 1.00 88.69 673 PHE A N 1
ATOM 5233 C CA . PHE A 1 673 ? 37.259 -15.755 -20.347 1.00 88.69 673 PHE A CA 1
ATOM 5234 C C . PHE A 1 673 ? 37.280 -17.204 -20.851 1.00 88.69 673 PHE A C 1
ATOM 5236 O O . PHE A 1 673 ? 37.660 -17.461 -22.000 1.00 88.69 673 PHE A O 1
ATOM 5243 N N . PRO A 1 674 ? 36.852 -18.168 -20.014 1.00 87.75 674 PRO A N 1
ATOM 5244 C CA . PRO A 1 674 ? 36.786 -19.563 -20.413 1.00 87.75 674 PRO A CA 1
ATOM 5245 C C . PRO A 1 674 ? 35.655 -19.792 -21.425 1.00 87.75 674 PRO A C 1
ATOM 5247 O O . PRO A 1 674 ? 34.516 -19.355 -21.241 1.00 87.75 674 PRO A O 1
ATOM 5250 N N . SER A 1 675 ? 35.976 -20.521 -22.491 1.00 83.94 675 SER A N 1
ATOM 5251 C CA . SER A 1 675 ? 35.071 -20.946 -23.555 1.00 83.94 675 SER A CA 1
ATOM 5252 C C . SER A 1 675 ? 35.326 -22.430 -23.846 1.00 83.94 675 SER A C 1
ATOM 5254 O O . SER A 1 675 ? 36.241 -22.801 -24.584 1.00 83.94 675 SER A O 1
ATOM 5256 N N . GLY A 1 676 ? 34.554 -23.300 -23.188 1.00 83.00 676 GLY A N 1
ATOM 5257 C CA . GLY A 1 676 ? 34.816 -24.742 -23.180 1.00 83.00 676 GLY A CA 1
ATOM 5258 C C . GLY A 1 676 ? 36.177 -25.060 -22.548 1.00 83.00 676 GLY A C 1
ATOM 5259 O O . GLY A 1 676 ? 36.496 -24.557 -21.476 1.00 83.00 676 GLY A O 1
ATOM 5260 N N . SER A 1 677 ? 36.993 -25.871 -23.225 1.00 83.25 677 SER A N 1
ATOM 5261 C CA . SER A 1 677 ? 38.358 -26.222 -22.788 1.00 83.25 677 SER A CA 1
ATOM 5262 C C . SER A 1 677 ? 39.423 -25.165 -23.122 1.00 83.25 677 SER A C 1
ATOM 5264 O O . SER A 1 677 ? 40.608 -25.412 -22.911 1.00 83.25 677 SER A O 1
ATOM 5266 N N . TRP A 1 678 ? 39.030 -24.010 -23.666 1.00 83.38 678 TRP A N 1
ATOM 5267 C CA . TRP A 1 678 ? 39.936 -22.958 -24.132 1.00 83.38 678 TRP A CA 1
ATOM 5268 C C . TRP A 1 678 ? 39.719 -21.663 -23.350 1.00 83.38 678 TRP A C 1
ATOM 5270 O O . TRP A 1 678 ? 38.604 -21.354 -22.938 1.00 83.38 678 TRP A O 1
ATOM 5280 N N . ASN A 1 679 ? 40.769 -20.861 -23.185 1.00 86.88 679 ASN A N 1
ATOM 5281 C CA . ASN A 1 679 ? 40.655 -19.484 -22.710 1.00 86.88 679 ASN A CA 1
ATOM 5282 C C . ASN A 1 679 ? 40.636 -18.547 -23.923 1.00 86.88 679 ASN A C 1
ATOM 5284 O O . ASN A 1 679 ? 41.605 -18.495 -24.689 1.00 86.88 679 ASN A O 1
ATOM 5288 N N . LYS A 1 680 ? 39.527 -17.832 -24.120 1.00 89.69 680 LYS A N 1
ATOM 5289 C CA . LYS A 1 680 ? 39.347 -16.878 -25.215 1.00 89.69 680 LYS A CA 1
ATOM 5290 C C . LYS A 1 680 ? 39.768 -15.492 -24.739 1.00 89.69 680 LYS A C 1
ATOM 5292 O O . LYS A 1 680 ? 39.277 -15.014 -23.723 1.00 89.69 680 LYS A O 1
ATOM 5297 N N . ASN A 1 681 ? 40.663 -14.848 -25.480 1.00 90.88 681 ASN A N 1
ATOM 5298 C CA . ASN A 1 681 ? 41.087 -13.472 -25.240 1.00 90.88 681 ASN A CA 1
ATOM 5299 C C . ASN A 1 681 ? 40.487 -12.576 -26.315 1.00 90.88 681 ASN A C 1
ATOM 5301 O O . ASN A 1 681 ? 40.609 -12.874 -27.504 1.00 90.88 681 ASN A O 1
ATOM 5305 N N . GLN A 1 682 ? 39.868 -11.478 -25.903 1.00 92.06 682 GLN A N 1
ATOM 5306 C CA . GLN A 1 682 ? 39.337 -10.462 -26.797 1.00 92.06 682 GLN A CA 1
ATOM 5307 C C . GLN A 1 682 ? 39.956 -9.103 -26.482 1.00 92.06 682 GLN A C 1
ATOM 5309 O O . GLN A 1 682 ? 40.167 -8.732 -25.321 1.00 92.06 682 GLN A O 1
ATOM 5314 N N . LEU A 1 683 ? 40.250 -8.367 -27.547 1.00 94.31 683 LEU A N 1
ATOM 5315 C CA . LEU A 1 683 ? 40.722 -6.994 -27.517 1.00 94.31 683 LEU A CA 1
ATOM 5316 C C . LEU A 1 683 ? 39.956 -6.206 -28.572 1.00 94.31 683 LEU A C 1
ATOM 5318 O O . LEU A 1 683 ? 39.946 -6.587 -29.739 1.00 94.31 683 LEU A O 1
ATOM 5322 N N . VAL A 1 684 ? 39.369 -5.087 -28.177 1.00 95.31 684 VAL A N 1
ATOM 5323 C CA . VAL A 1 684 ? 38.745 -4.138 -29.098 1.00 95.31 684 VAL A CA 1
ATOM 5324 C C . VAL A 1 684 ? 39.363 -2.779 -28.852 1.00 95.31 684 VAL A C 1
ATOM 5326 O O . VAL A 1 684 ? 39.444 -2.349 -27.709 1.00 95.31 684 VAL A O 1
ATOM 5329 N N . CYS A 1 685 ? 39.791 -2.098 -29.907 1.00 96.88 685 CYS A N 1
ATOM 5330 C CA . CYS A 1 685 ? 40.302 -0.736 -29.839 1.00 96.88 685 CYS A CA 1
ATOM 5331 C C . CYS A 1 685 ? 39.408 0.186 -30.658 1.00 96.88 685 CYS A C 1
ATOM 5333 O O . CYS A 1 685 ? 39.190 -0.063 -31.841 1.00 96.88 685 CYS A O 1
ATOM 5335 N N . ASN A 1 686 ? 38.915 1.244 -30.021 1.00 97.06 686 ASN A N 1
ATOM 5336 C CA . ASN A 1 686 ? 38.137 2.308 -30.636 1.00 97.06 686 ASN A CA 1
ATOM 5337 C C . ASN A 1 686 ? 39.042 3.503 -30.961 1.00 97.06 686 ASN A C 1
ATOM 5339 O O . ASN A 1 686 ? 39.906 3.874 -30.165 1.00 97.06 686 ASN A O 1
ATOM 5343 N N . TYR A 1 687 ? 38.814 4.114 -32.122 1.00 97.75 687 TYR A N 1
ATOM 5344 C CA . TYR A 1 687 ? 39.678 5.124 -32.734 1.00 97.75 687 TYR A CA 1
ATOM 5345 C C . TYR A 1 687 ? 38.911 6.419 -33.015 1.00 97.75 687 TYR A C 1
ATOM 5347 O O . TYR A 1 687 ? 37.863 6.395 -33.665 1.00 97.75 687 TYR A O 1
ATOM 5355 N N . GLY A 1 688 ? 39.439 7.546 -32.535 1.00 95.19 688 GLY A N 1
ATOM 5356 C CA . GLY A 1 688 ? 38.804 8.861 -32.608 1.00 95.19 688 GLY A CA 1
ATOM 5357 C C . GLY A 1 688 ? 39.686 9.936 -33.264 1.00 95.19 688 GLY A C 1
ATOM 5358 O O . GLY A 1 688 ? 40.849 10.093 -32.877 1.00 95.19 688 GLY A O 1
ATOM 5359 N N . PRO A 1 689 ? 39.150 10.715 -34.222 1.00 95.25 689 PRO A N 1
ATOM 5360 C CA . PRO A 1 689 ? 38.020 10.353 -35.082 1.00 95.25 689 PRO A CA 1
ATOM 5361 C C . PRO A 1 689 ? 38.319 9.066 -35.872 1.00 95.25 689 PRO A C 1
ATOM 5363 O O . PRO A 1 689 ? 39.481 8.713 -36.088 1.00 95.25 689 PRO A O 1
ATOM 5366 N N . GLY A 1 690 ? 37.273 8.349 -36.277 1.00 92.94 690 GLY A N 1
ATOM 5367 C CA . GLY A 1 690 ? 37.377 7.108 -37.039 1.00 92.94 690 GLY A CA 1
ATOM 5368 C C . GLY A 1 690 ? 37.917 7.324 -38.451 1.00 92.94 690 GLY A C 1
ATOM 5369 O O . GLY A 1 690 ? 37.628 8.335 -39.087 1.00 92.94 690 GLY A O 1
ATOM 5370 N N . GLY A 1 691 ? 38.702 6.359 -38.926 1.00 92.56 691 GLY A N 1
ATOM 5371 C CA . GLY A 1 691 ? 39.281 6.344 -40.265 1.00 92.56 691 GLY A CA 1
ATOM 5372 C C . GLY A 1 691 ? 38.483 5.478 -41.238 1.00 92.56 691 GLY A C 1
ATOM 5373 O O . GLY A 1 691 ? 37.282 5.263 -41.069 1.00 92.56 691 GLY A O 1
ATOM 5374 N N . ASN A 1 692 ? 39.168 4.956 -42.257 1.00 94.00 692 ASN A N 1
ATOM 5375 C CA . ASN A 1 692 ? 38.616 4.070 -43.289 1.00 94.00 692 ASN A CA 1
ATOM 5376 C C . ASN A 1 692 ? 37.433 4.675 -44.065 1.00 94.00 692 ASN A C 1
ATOM 5378 O O . ASN A 1 692 ? 36.522 3.966 -44.499 1.00 94.00 692 ASN A O 1
ATOM 5382 N N . MET A 1 693 ? 37.447 5.994 -44.268 1.00 90.81 693 MET A N 1
ATOM 5383 C CA . MET A 1 693 ? 36.457 6.677 -45.097 1.00 90.81 693 MET A CA 1
ATOM 5384 C C . MET A 1 693 ? 36.745 6.399 -46.574 1.00 90.81 693 MET A C 1
ATOM 5386 O O . MET A 1 693 ? 37.776 6.812 -47.103 1.00 90.81 693 MET A O 1
ATOM 5390 N N . VAL A 1 694 ? 35.844 5.677 -47.244 1.00 90.69 694 VAL A N 1
ATOM 5391 C CA . VAL A 1 694 ? 36.000 5.312 -48.661 1.00 90.69 694 VAL A CA 1
ATOM 5392 C C . VAL A 1 694 ? 36.138 6.571 -49.517 1.00 90.69 694 VAL A C 1
ATOM 5394 O O . VAL A 1 694 ? 35.311 7.477 -49.444 1.00 90.69 694 VAL A O 1
ATOM 5397 N N . GLY A 1 695 ? 37.184 6.611 -50.342 1.00 89.38 695 GLY A N 1
ATOM 5398 C CA . GLY A 1 695 ? 37.503 7.741 -51.211 1.00 89.38 695 GLY A CA 1
ATOM 5399 C C . GLY A 1 695 ? 38.313 8.862 -50.555 1.00 89.38 695 GLY A C 1
ATOM 5400 O O . GLY A 1 695 ? 38.748 9.751 -51.281 1.00 89.38 695 GLY A O 1
ATOM 5401 N N . ALA A 1 696 ? 38.544 8.824 -49.238 1.00 92.50 696 ALA A N 1
ATOM 5402 C CA . ALA A 1 696 ? 39.458 9.739 -48.552 1.00 92.50 696 ALA A CA 1
ATOM 5403 C C . ALA A 1 696 ? 40.902 9.211 -48.572 1.00 92.50 696 ALA A C 1
ATOM 5405 O O . ALA A 1 696 ? 41.134 8.030 -48.823 1.00 92.50 696 ALA A O 1
ATOM 5406 N N . SER A 1 697 ? 41.869 10.074 -48.265 1.00 93.44 697 SER A N 1
ATOM 5407 C CA . SER A 1 697 ? 43.265 9.665 -48.099 1.00 93.44 697 SER A CA 1
ATOM 5408 C C . SER A 1 697 ? 43.502 9.079 -46.704 1.00 93.44 697 SER A C 1
ATOM 5410 O O . SER A 1 697 ? 43.025 9.631 -45.711 1.00 93.44 697 SER A O 1
ATOM 5412 N N . VAL A 1 698 ? 44.254 7.976 -46.624 1.00 96.25 698 VAL A N 1
ATOM 5413 C CA . VAL A 1 698 ? 44.681 7.361 -45.354 1.00 96.25 698 VAL A CA 1
ATOM 5414 C C . VAL A 1 698 ? 45.603 8.321 -44.595 1.00 96.25 698 VAL A C 1
ATOM 5416 O O . VAL A 1 698 ? 45.441 8.541 -43.395 1.00 96.25 698 VAL A O 1
ATOM 5419 N N . TYR A 1 699 ? 46.552 8.922 -45.310 1.00 96.94 699 TYR A N 1
ATOM 5420 C CA . TYR A 1 699 ? 47.422 10.000 -44.854 1.00 96.94 699 TYR A CA 1
ATOM 5421 C C . TYR A 1 699 ? 47.988 10.742 -46.067 1.00 96.94 699 TYR A C 1
ATOM 5423 O O . TYR A 1 699 ? 48.154 10.162 -47.136 1.00 96.94 699 TYR A O 1
ATOM 5431 N N . GLN A 1 700 ? 48.338 12.018 -45.909 1.00 96.19 700 GLN A N 1
ATOM 5432 C CA . GLN A 1 700 ? 48.900 12.789 -47.016 1.00 96.19 700 GLN A CA 1
ATOM 5433 C C . GLN A 1 700 ? 50.349 12.385 -47.261 1.00 96.19 700 GLN A C 1
ATOM 5435 O O . GLN A 1 700 ? 51.176 12.472 -46.354 1.00 96.19 700 GLN A O 1
ATOM 5440 N N . GLU A 1 701 ? 50.673 12.004 -48.491 1.00 95.69 701 GLU A N 1
ATOM 5441 C CA . GLU A 1 701 ? 52.043 11.676 -48.872 1.00 95.69 701 GLU A CA 1
ATOM 5442 C C . GLU A 1 701 ? 52.950 12.916 -48.833 1.00 95.69 701 GLU A C 1
ATOM 5444 O O . GLU A 1 701 ? 52.566 14.021 -49.234 1.00 95.69 701 GLU A O 1
ATOM 5449 N N . GLY A 1 702 ? 54.178 12.741 -48.348 1.00 94.69 702 GLY A N 1
ATOM 5450 C CA . GLY A 1 702 ? 55.195 13.788 -48.374 1.00 94.69 702 GLY A CA 1
ATOM 5451 C C . GLY A 1 702 ? 56.258 13.634 -47.297 1.00 94.69 702 GLY A C 1
ATOM 5452 O O . GLY A 1 702 ? 56.332 12.621 -46.601 1.00 94.69 702 GLY A O 1
ATOM 5453 N N . LYS A 1 703 ? 57.112 14.656 -47.161 1.00 95.25 703 LYS A N 1
ATOM 5454 C CA . LYS A 1 703 ? 58.171 14.662 -46.144 1.00 95.25 703 LYS A CA 1
ATOM 5455 C C . LYS A 1 703 ? 57.540 14.624 -44.741 1.00 95.25 703 LYS A C 1
ATOM 5457 O O . LYS A 1 703 ? 56.609 15.404 -44.512 1.00 95.25 703 LYS A O 1
ATOM 5462 N N . PRO A 1 704 ? 58.062 13.810 -43.804 1.00 95.44 704 PRO A N 1
ATOM 5463 C CA . PRO A 1 704 ? 57.549 13.753 -42.440 1.00 95.44 704 PRO A CA 1
ATOM 5464 C C . PRO A 1 704 ? 57.405 15.141 -41.813 1.00 95.44 704 PRO A C 1
ATOM 5466 O O . PRO A 1 704 ? 58.276 15.998 -41.990 1.00 95.44 704 PRO A O 1
ATOM 5469 N N . CYS A 1 705 ? 56.284 15.365 -41.129 1.00 93.19 705 CYS A N 1
ATOM 5470 C CA . CYS A 1 705 ? 55.922 16.625 -40.475 1.00 93.19 705 CYS A CA 1
ATOM 5471 C C . CYS A 1 705 ? 55.793 17.868 -41.383 1.00 93.19 705 CYS A C 1
ATOM 5473 O O . CYS A 1 705 ? 55.624 18.977 -40.875 1.00 93.19 705 CYS A O 1
ATOM 5475 N N . SER A 1 706 ? 55.859 17.736 -42.714 1.00 95.62 706 SER A N 1
ATOM 5476 C CA . SER A 1 706 ? 55.775 18.896 -43.623 1.00 95.62 706 SER A CA 1
ATOM 5477 C C . SER A 1 706 ? 54.385 19.532 -43.700 1.00 95.62 706 SER A C 1
ATOM 5479 O O . SER A 1 706 ? 54.270 20.682 -44.119 1.00 95.62 706 SER A O 1
ATOM 5481 N N . LYS A 1 707 ? 53.339 18.804 -43.293 1.00 95.81 707 LYS A N 1
ATOM 5482 C CA . LYS A 1 707 ? 51.944 19.261 -43.289 1.00 95.81 707 LYS A CA 1
ATOM 5483 C C . LYS A 1 707 ? 51.244 18.903 -41.978 1.00 95.81 707 LYS A C 1
ATOM 5485 O O . LYS A 1 707 ? 50.117 18.411 -41.989 1.00 95.81 707 LYS A O 1
ATOM 5490 N N . CYS A 1 708 ? 51.918 19.104 -40.845 1.00 94.75 708 CYS A N 1
ATOM 5491 C CA . CYS A 1 708 ? 51.273 18.895 -39.553 1.00 94.75 708 CYS A CA 1
ATOM 5492 C C . CYS A 1 708 ? 50.001 19.756 -39.423 1.00 94.75 708 CYS A C 1
ATOM 5494 O O . CYS A 1 708 ? 50.035 20.932 -39.796 1.00 94.75 708 CYS A O 1
ATOM 5496 N N . PRO A 1 709 ? 48.886 19.189 -38.922 1.00 92.44 709 PRO A N 1
ATOM 5497 C CA . PRO A 1 709 ? 47.649 19.933 -38.705 1.00 92.44 709 PRO A CA 1
ATOM 5498 C C . PRO A 1 709 ? 47.839 21.150 -37.795 1.00 92.44 709 PRO A C 1
ATOM 5500 O O . PRO A 1 709 ? 48.737 21.179 -36.948 1.00 92.44 709 PRO A O 1
ATOM 5503 N N . GLU A 1 710 ? 46.962 22.141 -37.943 1.00 88.75 710 GLU A N 1
ATOM 5504 C CA . GLU A 1 710 ? 47.006 23.370 -37.151 1.00 88.75 710 GLU A CA 1
ATOM 5505 C C . GLU A 1 710 ? 47.013 23.066 -35.642 1.00 88.75 710 GLU A C 1
ATOM 5507 O O . GLU A 1 710 ? 46.262 22.222 -35.152 1.00 88.75 710 GLU A O 1
ATOM 5512 N N . GLY A 1 711 ? 47.912 23.728 -34.911 1.00 88.00 711 GLY A N 1
ATOM 5513 C CA . GLY A 1 711 ? 48.101 23.512 -33.474 1.00 88.00 711 GLY A CA 1
ATOM 5514 C C . GLY A 1 711 ? 49.037 22.359 -33.096 1.00 88.00 711 GLY A C 1
ATOM 5515 O O . GLY A 1 711 ? 49.305 22.200 -31.910 1.00 88.00 711 GLY A O 1
ATOM 5516 N N . THR A 1 712 ? 49.580 21.606 -34.060 1.00 92.19 712 THR A N 1
ATOM 5517 C CA . THR A 1 712 ? 50.555 20.526 -33.803 1.00 92.19 712 THR A CA 1
ATOM 5518 C C . THR A 1 712 ? 51.931 20.837 -34.390 1.00 92.19 712 THR A C 1
ATOM 5520 O O . THR A 1 712 ? 52.064 21.623 -35.332 1.00 92.19 712 THR A O 1
ATOM 5523 N N . LYS A 1 713 ? 52.980 20.231 -33.829 1.00 92.88 713 LYS A N 1
ATOM 5524 C CA . LYS A 1 713 ? 54.362 20.324 -34.331 1.00 92.88 713 LYS A CA 1
ATOM 5525 C C . LYS A 1 713 ? 54.985 18.936 -34.418 1.00 92.88 713 LYS A C 1
ATOM 5527 O O . LYS A 1 713 ? 54.462 17.978 -33.867 1.00 92.88 713 LYS A O 1
ATOM 5532 N N . CYS A 1 714 ? 56.106 18.822 -35.121 1.00 93.81 714 CYS A N 1
ATOM 5533 C CA . CYS A 1 714 ? 56.835 17.558 -35.183 1.00 93.81 714 CYS A CA 1
ATOM 5534 C C . CYS A 1 714 ? 57.304 17.142 -33.779 1.00 93.81 714 CYS A C 1
ATOM 5536 O O . CYS A 1 714 ? 57.918 17.950 -33.077 1.00 93.81 714 CYS A O 1
ATOM 5538 N N . ASP A 1 715 ? 57.007 15.908 -33.377 1.00 93.94 715 ASP A N 1
ATOM 5539 C CA . ASP A 1 715 ? 57.373 15.369 -32.069 1.00 93.94 715 ASP A CA 1
ATOM 5540 C C . ASP A 1 715 ? 58.898 15.200 -31.951 1.00 93.94 715 ASP A C 1
ATOM 5542 O O . ASP A 1 715 ? 59.591 14.851 -32.911 1.00 93.94 715 ASP A O 1
ATOM 5546 N N . ALA A 1 716 ? 59.439 15.473 -30.762 1.00 88.69 716 ALA A N 1
ATOM 5547 C CA . ALA A 1 716 ? 60.882 15.437 -30.525 1.00 88.69 716 ALA A CA 1
ATOM 5548 C C . ALA A 1 716 ? 61.453 14.008 -30.446 1.00 88.69 716 ALA A C 1
ATOM 5550 O O . ALA A 1 716 ? 62.649 13.817 -30.664 1.00 88.69 716 ALA A O 1
ATOM 5551 N N . VAL A 1 717 ? 60.617 13.019 -30.119 1.00 88.81 717 VAL A N 1
ATOM 5552 C CA . VAL A 1 717 ? 60.999 11.610 -29.952 1.00 88.81 717 VAL A CA 1
ATOM 5553 C C . VAL A 1 717 ? 60.571 10.814 -31.184 1.00 88.81 717 VAL A C 1
ATOM 5555 O O . VAL A 1 717 ? 61.394 10.186 -31.851 1.00 88.81 717 VAL A O 1
ATOM 5558 N N . ASP A 1 718 ? 59.292 10.899 -31.537 1.00 91.31 718 ASP A N 1
ATOM 5559 C CA . ASP A 1 718 ? 58.704 10.256 -32.706 1.00 91.31 718 ASP A CA 1
ATOM 5560 C C . ASP A 1 718 ? 58.729 11.211 -33.901 1.00 91.31 718 ASP A C 1
ATOM 5562 O O . ASP A 1 718 ? 57.702 11.736 -34.319 1.00 91.31 718 ASP A O 1
ATOM 5566 N N . THR A 1 719 ? 59.919 11.440 -34.458 1.00 90.62 719 THR A N 1
ATOM 5567 C CA . THR A 1 719 ? 60.195 12.496 -35.458 1.00 90.62 719 THR A CA 1
ATOM 5568 C C . THR A 1 719 ? 59.416 12.412 -36.779 1.00 90.62 719 THR A C 1
ATOM 5570 O O . THR A 1 719 ? 59.576 13.277 -37.639 1.00 90.62 719 THR A O 1
ATOM 5573 N N . GLY A 1 720 ? 58.590 11.384 -36.982 1.00 90.38 720 GLY A N 1
ATOM 5574 C CA . GLY A 1 720 ? 57.635 11.290 -38.084 1.00 90.38 720 GLY A CA 1
ATOM 5575 C C . GLY A 1 720 ? 56.209 11.737 -37.745 1.00 90.38 720 GLY A C 1
ATOM 5576 O O . GLY A 1 720 ? 55.372 11.770 -38.646 1.00 90.38 720 GLY A O 1
ATOM 5577 N N . LEU A 1 721 ? 55.908 12.053 -36.483 1.00 96.56 721 LEU A N 1
ATOM 5578 C CA . LEU A 1 721 ? 54.555 12.323 -35.992 1.00 96.56 721 LEU A CA 1
ATOM 5579 C C . LEU A 1 721 ? 54.353 13.789 -35.593 1.00 96.56 721 LEU A C 1
ATOM 5581 O O . LEU A 1 721 ? 55.260 14.456 -35.104 1.00 96.56 721 LEU A O 1
ATOM 5585 N N . CYS A 1 722 ? 53.121 14.263 -35.751 1.00 95.88 722 CYS A N 1
ATOM 5586 C CA . CYS A 1 722 ? 52.659 15.578 -35.323 1.00 95.88 722 CYS A CA 1
ATOM 5587 C C . CYS A 1 722 ? 51.982 15.477 -33.948 1.00 95.88 722 CYS A C 1
ATOM 5589 O O . CYS A 1 722 ? 50.975 14.773 -33.823 1.00 95.88 722 CYS A O 1
ATOM 5591 N N . ALA A 1 723 ? 52.513 16.169 -32.942 1.00 90.56 723 ALA A N 1
ATOM 5592 C CA . ALA A 1 723 ? 52.022 16.186 -31.564 1.00 90.56 723 ALA A CA 1
ATOM 5593 C C . ALA A 1 723 ? 51.579 17.585 -31.126 1.00 90.56 723 ALA A C 1
ATOM 5595 O O . ALA A 1 723 ? 52.173 18.586 -31.604 1.00 90.56 723 ALA A O 1
#

Sequence (723 aa):
MQEQELPIDIHTNKLLDWLISRRHCNREWQSQVLTIRTKINNAIQDMPVHEGIMKLLSGTYINYFHCKKIVEILKETEADSKNFFGSYGSKRMKDWQEIVKLYEKDNVYLSEAAQMLIRNVNYEVPSIKKQIAKCEQFQQECDKKVADYGKAANSIRGEFQTTCKQLGIQGRRIKHELVERLVELPAIYSKMAGNAKNLESAAQFYSEFVNFVLGEEYPGGCIPLLKYLIKNGNTSTYQWVHKEPPLSIEEPPLDIKFDDEPEDDAAGDSETIDFGDDTGDSIDFGSLGDADAANIDFGDITLEGGGDIDWGGIEVVNPSAGDGAGTEEIDFNISLEESGIVVESSGLEGGVAKGQEALTILDNPSTRNTLVDEIKELESFLKIRLHEMRSSSSGDLLSMSLLQDAPSILQLQSIESVEKMLSDLRGALTDITDQRTQHLHNIKHSPKYVDLLANSLKQKLAAAEKLVASQEVVGQRRNEAHSEANELRPKLKLVIDKTKQLQAEVTEISVVSCLVAREGAAAACNTPTSRGFSQTEKDDIVNEHNRLRNIVALGKESRGNPGPQPSAANMRKMSWNEELAKIAQRWVDQCIGGHDACRNTDRYYVGQNSFTSMSSNGGSKFNKSSSVGVFFSEVTSFNNGGVDKFTFSSSTGHYTQLVWADTHLVGCGSISFPSGSWNKNQLVCNYGPGGNMVGASVYQEGKPCSKCPEGTKCDAVDTGLCA

Solvent-accessible surface area (backbone atoms only — not comparable to full-atom values): 41932 Å² total; per-residue (Å²): 141,69,93,84,78,64,83,77,79,71,55,61,84,48,42,47,61,49,37,39,76,73,64,64,25,58,90,62,39,66,64,53,49,54,54,47,49,57,52,48,60,60,53,58,77,71,59,77,98,40,74,75,55,50,67,61,58,73,78,52,88,82,46,63,70,53,52,51,52,50,52,50,54,48,51,70,74,50,62,87,45,56,43,101,83,76,45,72,66,51,69,62,61,50,54,50,51,49,49,51,50,57,32,62,46,63,35,35,46,58,51,54,51,36,50,51,51,36,45,40,65,69,46,54,53,49,49,53,50,50,51,39,52,50,31,52,53,51,33,55,53,32,53,50,50,35,49,51,30,50,51,52,25,50,50,46,49,49,51,52,51,50,53,25,57,77,71,70,39,90,67,86,54,51,67,60,53,57,59,63,54,55,72,53,50,66,60,52,51,52,52,51,38,56,53,42,46,72,44,48,67,51,54,50,50,52,45,55,49,52,41,65,76,64,73,48,88,60,95,76,57,77,51,56,64,56,55,45,34,48,76,70,34,78,42,42,33,36,31,67,75,70,72,45,75,57,74,43,73,45,65,65,76,79,78,64,85,71,93,74,79,83,83,89,81,81,87,86,80,88,81,74,82,80,77,81,82,78,83,90,74,86,85,76,84,70,80,96,70,82,88,77,90,79,77,82,81,73,74,85,78,80,80,75,89,66,99,70,88,80,82,65,88,75,78,80,78,73,95,77,85,88,84,92,90,86,90,79,90,80,84,94,81,78,75,100,81,82,77,94,74,81,91,80,90,81,87,90,78,70,56,69,21,52,52,73,30,29,31,34,38,79,68,27,67,68,51,34,50,53,44,52,51,42,51,50,52,53,50,49,51,51,52,53,49,52,50,49,62,61,55,46,76,76,71,55,72,65,64,62,60,70,46,69,87,48,60,69,78,74,68,71,66,48,74,67,56,54,52,49,45,49,50,51,50,53,52,50,49,49,67,71,66,30,67,68,59,50,52,51,48,40,54,70,78,28,51,67,53,47,52,52,52,42,50,52,53,50,49,46,51,51,52,24,51,52,31,50,53,52,28,48,56,41,51,50,55,30,51,52,35,50,50,53,35,60,60,47,49,59,53,50,50,53,52,51,53,52,49,51,50,52,50,51,60,56,43,68,40,76,77,38,55,65,60,64,79,69,86,65,70,31,79,78,22,63,73,61,80,43,73,61,77,55,71,68,57,52,50,46,38,40,50,51,50,40,54,54,38,25,38,36,12,62,40,67,35,64,57,26,52,59,47,49,34,67,21,15,9,33,28,37,45,53,42,81,33,69,69,38,15,54,52,21,31,60,52,39,28,51,60,61,86,78,80,83,95,71,67,59,55,100,86,42,59,48,26,77,42,70,49,77,51,76,36,78,61,85,81,66,80,82,67,68,49,61,53,55,55,56,34,46,57,24,35,52,68,33,39,40,82,36,31,65,47,24,70,89,45,94,70,30,49,47,22,45,43,67,52,15,16,81,31,31,30,37,12,55,8,33,33,26,22,60,56,85,86,28,33,35,38,40,39,29,38,25,28,36,47,36,51,80,52,73,66,38,52,36,38,52,74,42,60,46,38,73,51,36,54,92,96,38,40,61,31,92,82,50,63,14,19,19,77

Mean predicted aligned error: 20.41 Å

Secondary structure (DSSP, 8-state):
--GGGS-----GGGHHHHHHHTTSS-TTHHHHHHHHHHHHHHHHTT----HHHHHHHTTS---HHHHHHHHHHHHHHSTT-B-TTS-B--HHHHHHHHHHHHHHGGGHHHHHHHHHHHHIIIIIHHHHHHHHHHHHHHHHHHHHHHHHHHHHHHHHHHHHHHHHHHHT--SSSHHHHHHHGGGGHHHHHHHHHHHHGGGHHHHHHHHHHHHHHHSS--TT-SSHHHHHHHHH-S-BHHHHHHSS--SEEEPPP------------------------------------S----------------S---------------------PPP----S-------------PPEEEGGGTSBTTTSHHHHHHHHHHHHHHHHHHHHHHHHHHHGGGT-HHHHHHTTTS-HHHHS--HHHHHHHHHHHHHHHHHHS-HHHHHHHHHHH-HHHHHHHHHHHHHHHHHHHHHHHHHHHHHHHHHHHHHHHHHHHHHHHHHHHHHHHHHHHHHHSTTTTTT----S--GGG-S-SEES--HHHHHHHHHHHHHHHHHHHTT----STT-PPPPBSSPBPPEE-HHHHHHHHHHHTT---S--S----SSS--EEEEEEEEES-TTSPP-TTHHHHHHHHGGGG--GGGTTS----TTTHHHHHHT-TT--EEEEEEEEEEETTEEEEEEEEEEES----TTS-SS-BSSTTTTPPTT--B-SSSTTSB-

InterPro domains:
  IPR001283 Cysteine-rich secretory protein-related [PR00837] (574-592)
  IPR001283 Cysteine-rich secretory protein-related [PR00837] (652-668)
  IPR001283 Cysteine-rich secretory protein-related [PR00837] (682-695)
  IPR002413 Venom allergen 5-like [PR00838] (532-548)
  IPR002413 Venom allergen 5-like [PR00838] (548-568)
  IPR002413 Venom allergen 5-like [PR00838] (574-592)
  IPR002413 Venom allergen 5-like [PR00838] (595-611)
  IPR002413 Venom allergen 5-like [PR00838] (651-670)
  IPR008491 CDK5 regulatory subunit-associated protein 3 [PF05600] (3-507)
  IPR008491 CDK5 regulatory subunit-associated protein 3 [PTHR14894] (1-507)
  IPR014044 CAP domain [PF00188] (542-687)
  IPR014044 CAP domain [SM00198] (536-695)
  IPR018244 Allergen V5/Tpx-1-related, conserved site [PS01009] (653-663)
  IPR035940 CAP superfamily [G3DSA:3.40.33.10] (505-723)
  IPR035940 CAP superfamily [SSF55797] (525-702)

Organism: Timema douglasi (NCBI:txid61478)

pLDDT: mean 75.98, std 20.63, range [24.95, 98.0]